Protein AF-0000000068199379 (afdb_homodimer)

Nearest PDB structures (foldseek):
  4zb6-assembly2_C  TM=9.676E-01  e=2.820E-24  Phanerodontia chrysosporium
  4zb8-assembly1_A  TM=9.660E-01  e=3.544E-22  Phanerodontia chrysosporium
  4f0c-assembly1_A-2  TM=9.670E-01  e=6.442E-21  Phanerodontia chrysosporium
  4ri7-assembly1_B  TM=8.897E-01  e=1.184E-12  Populus tremula x Populus tremuloides
  4ri6-assembly1_B  TM=8.879E-01  e=4.223E-12  Populus tremula x Populus tremuloides

InterPro domains:
  IPR004045 Glutathione S-transferase, N-terminal [PF02798] (4-81)
  IPR004045 Glutathione S-transferase, N-terminal [PS50404] (3-87)
  IPR004046 Glutathione S-transferase, C-terminal [PF00043] (138-205)
  IPR010987 Glutathione S-transferase, C-terminal-like [PS50405] (93-218)
  IPR036249 Thioredoxin-like superfamily [SSF52833] (4-87)
  IPR036282 Glutathione S-transferase, C-terminal domain superfamily [SSF47616] (78-212)
  IPR040079 Glutathione transferase family [SFLDS00019] (4-213)
  IPR040079 Glutathione transferase family [SFLDS00019] (5-214)

Foldseek 3Di:
DAFQKEKEEELDDQQQLLVLLLCVVLVGDYHYDYDYVVVLSLVDPVNCVLPVVSDDIKMFGNVPVRDIDDDRLRSLVVCCVPRVPVCQAHDDDPVLNVQLVVLSVCCVPQLVVLLVVLCCQCPPDPDNDPVSLVVSLVSNVVSLVVVLVCLVVALERTDNHHHSSLSSNQRSVVCCQVPRHDPPDHCCVSRVSSVVSNVVSCPDPSSVVSVVVSVVSD/DAFQKEKEEELDDQQQLLVLLLCVVLVGDYHYDYDYVVVLSLVDPVNCVLPVVSDDIKMFGNVPVRDIDDDRLRSLVVCCVPRVPVCQAHDDDPVLNVQLVVLSVCCVPQLVVLLVVLCCQCPPDPDNDPVSNVVSLVSNVVSLVVVLVCLVVALERTDNHHHSSLSSNQRSVVCCQVPRHDPPDHCCVSRVSSVVSNVVSCPDPSSVVSVVVSVVSD

Radius of gyration: 20.86 Å; Cα contacts (8 Å, |Δi|>4): 663; chains: 2; bounding box: 53×52×60 Å

Sequence (436 aa):
MSAPLTLYLAESGLNWMKLVVVMEELGLSYNEVILDFAKEEHKTEEYRKLNPNGRIPTLVDHSNNDEVVWESNAILKYIAERYDTEKKLLVTEDKEKADLDTWLFYQASHQGPTFGQAQWFMFYHTERIPSVIIRFQNEIKRIFGVLNDVLSKKEWLVGNKCTIADLAFIKYNDYAIHHLLPENFNVEREFPHLAAWHAKLMARPAVQYAFKHMDELDMSAPLTLYLAESGLNWMKLVVVMEELGLSYNEVILDFAKEEHKTEEYRKLNPNGRIPTLVDHSNNDEVVWESNAILKYIAERYDTEKKLLVTEDKEKADLDTWLFYQASHQGPTFGQAQWFMFYHTERIPSVIIRFQNEIKRIFGVLNDVLSKKEWLVGNKCTIADLAFIKYNDYAIHHLLPENFNVEREFPHLAAWHAKLMARPAVQYAFKHMDELD

pLDDT: mean 96.25, std 5.11, range [49.09, 98.88]

Organism: Serendipita indica (strain DSM 11827) (NCBI:txid1109443)

Structure (mmCIF, N/CA/C/O backbone):
data_AF-0000000068199379-model_v1
#
loop_
_entity.id
_entity.type
_entity.pdbx_description
1 polymer 'Related to URE2-nitrogen catabolite repression regulator'
#
loop_
_atom_site.group_PDB
_atom_site.id
_atom_site.type_symbol
_atom_site.label_atom_id
_atom_site.label_alt_id
_atom_site.label_comp_id
_atom_site.label_asym_id
_atom_site.label_entity_id
_atom_site.label_seq_id
_atom_site.pdbx_PDB_ins_code
_atom_site.Cartn_x
_atom_site.Cartn_y
_atom_site.Cartn_z
_atom_site.occupancy
_atom_site.B_iso_or_equiv
_atom_site.auth_seq_id
_atom_site.auth_comp_id
_atom_site.auth_asym_id
_atom_site.auth_atom_id
_atom_site.pdbx_PDB_model_num
ATOM 1 N N . MET A 1 1 ? -26.031 -0.549 -25.078 1 49.12 1 MET A N 1
ATOM 2 C CA . MET A 1 1 ? -25.562 0.554 -24.234 1 49.12 1 MET A CA 1
ATOM 3 C C . MET A 1 1 ? -24.188 0.249 -23.656 1 49.12 1 MET A C 1
ATOM 5 O O . MET A 1 1 ? -23.875 -0.907 -23.359 1 49.12 1 MET A O 1
ATOM 9 N N . SER A 1 2 ? -23.156 1.185 -23.859 1 72.31 2 SER A N 1
ATOM 10 C CA . SER A 1 2 ? -21.797 0.864 -23.406 1 72.31 2 SER A CA 1
ATOM 11 C C . SER A 1 2 ? -21.766 0.563 -21.906 1 72.31 2 SER A C 1
ATOM 13 O O . SER A 1 2 ? -22.594 1.072 -21.156 1 72.31 2 SER A O 1
ATOM 15 N N . ALA A 1 3 ? -21.141 -0.485 -21.453 1 88.31 3 ALA A N 1
ATOM 16 C CA . ALA A 1 3 ? -21.078 -0.888 -20.062 1 88.31 3 ALA A CA 1
ATOM 17 C C . ALA A 1 3 ? -20.703 0.292 -19.156 1 88.31 3 ALA A C 1
ATOM 19 O O . ALA A 1 3 ? -20 1.206 -19.594 1 88.31 3 ALA A O 1
ATOM 20 N N . PRO A 1 4 ? -21.297 0.346 -18.047 1 94.44 4 PRO A N 1
ATOM 21 C CA . PRO A 1 4 ? -21.156 1.502 -17.156 1 94.44 4 PRO A CA 1
ATOM 22 C C . PRO A 1 4 ? -19.734 1.646 -16.609 1 94.44 4 PRO A C 1
ATOM 24 O O . PRO A 1 4 ? -19.391 2.693 -16.047 1 94.44 4 PRO A O 1
ATOM 27 N N . LEU A 1 5 ? -18.906 0.601 -16.75 1 98.06 5 LEU A N 1
ATOM 28 C CA . LEU A 1 5 ? -17.547 0.625 -16.219 1 98.06 5 LEU A CA 1
ATOM 29 C C . LEU A 1 5 ? -16.531 0.304 -17.328 1 98.06 5 LEU A C 1
ATOM 31 O O . LEU A 1 5 ? -16.812 -0.502 -18.219 1 98.06 5 LEU A O 1
ATOM 35 N N . THR A 1 6 ? -15.398 0.973 -17.297 1 98.56 6 THR A N 1
ATOM 36 C CA . THR A 1 6 ? -14.266 0.64 -18.156 1 98.56 6 THR A CA 1
ATOM 37 C C . THR A 1 6 ? -13.016 0.362 -17.328 1 98.56 6 THR A C 1
ATOM 39 O O . THR A 1 6 ? -12.656 1.154 -16.453 1 98.56 6 THR A O 1
ATOM 42 N N . LEU A 1 7 ? -12.414 -0.76 -17.578 1 97.94 7 LEU A N 1
ATOM 43 C CA . LEU A 1 7 ? -11.125 -1.106 -16.984 1 97.94 7 LEU A CA 1
ATOM 44 C C . LEU A 1 7 ? -10 -0.972 -18 1 97.94 7 LEU A C 1
ATOM 46 O O . LEU A 1 7 ? -10.086 -1.521 -19.109 1 97.94 7 LEU A O 1
ATOM 50 N N . TYR A 1 8 ? -9 -0.186 -17.672 1 97.75 8 TYR A N 1
ATOM 51 C CA . TYR A 1 8 ? -7.754 -0.166 -18.422 1 97.75 8 TYR A CA 1
ATOM 52 C C . TYR A 1 8 ? -6.789 -1.224 -17.906 1 97.75 8 TYR A C 1
ATOM 54 O O . TYR A 1 8 ? -6.359 -1.169 -16.75 1 97.75 8 TYR A O 1
ATOM 62 N N . LEU A 1 9 ? -6.445 -2.178 -18.688 1 95.81 9 LEU A N 1
ATOM 63 C CA . LEU A 1 9 ? -5.621 -3.336 -18.375 1 95.81 9 LEU A CA 1
ATOM 64 C C . LEU A 1 9 ? -4.418 -3.424 -19.297 1 95.81 9 LEU A C 1
ATOM 66 O O . LEU A 1 9 ? -4.102 -2.463 -20 1 95.81 9 LEU A O 1
ATOM 70 N N . ALA A 1 10 ? -3.621 -4.414 -19.203 1 91.94 10 ALA A N 1
ATOM 71 C CA . ALA A 1 10 ? -2.5 -4.684 -20.094 1 91.94 10 ALA A CA 1
ATOM 72 C C . ALA A 1 10 ? -2.326 -6.184 -20.328 1 91.94 10 ALA A C 1
ATOM 74 O O . ALA A 1 10 ? -3.002 -6.996 -19.688 1 91.94 10 ALA A O 1
ATOM 75 N N . GLU A 1 11 ? -1.52 -6.547 -21.328 1 81.81 11 GLU A N 1
ATOM 76 C CA . GLU A 1 11 ? -1.28 -7.949 -21.656 1 81.81 11 GLU A CA 1
ATOM 77 C C . GLU A 1 11 ? -0.618 -8.68 -20.484 1 81.81 11 GLU A C 1
ATOM 79 O O . GLU A 1 11 ? -0.879 -9.859 -20.25 1 81.81 11 GLU A O 1
ATOM 84 N N . SER A 1 12 ? 0.252 -7.906 -19.891 1 77.69 12 SER A N 1
ATOM 85 C CA . SER A 1 12 ? 0.92 -8.477 -18.734 1 77.69 12 SER A CA 1
ATOM 86 C C . SER A 1 12 ? 0.688 -7.629 -17.484 1 77.69 12 SER A C 1
ATOM 88 O O . SER A 1 12 ? 0.333 -6.453 -17.594 1 77.69 12 SER A O 1
ATOM 90 N N . GLY A 1 13 ? 0.508 -8.297 -16.453 1 79 13 GLY A N 1
ATOM 91 C CA . GLY A 1 13 ? 0.374 -7.57 -15.203 1 79 13 GLY A CA 1
ATOM 92 C C . GLY A 1 13 ? -0.223 -8.414 -14.086 1 79 13 GLY A C 1
ATOM 93 O O . GLY A 1 13 ? -1.04 -9.297 -14.344 1 79 13 GLY A O 1
ATOM 94 N N . LEU A 1 14 ? 0.154 -8.07 -12.969 1 86.06 14 LEU A N 1
ATOM 95 C CA . LEU A 1 14 ? -0.235 -8.891 -11.828 1 86.06 14 LEU A CA 1
ATOM 96 C C . LEU A 1 14 ? -1.359 -8.227 -11.039 1 86.06 14 LEU A C 1
ATOM 98 O O . LEU A 1 14 ? -2.154 -8.914 -10.391 1 86.06 14 LEU A O 1
ATOM 102 N N . ASN A 1 15 ? -1.534 -6.957 -11.32 1 91.94 15 ASN A N 1
ATOM 103 C CA . ASN A 1 15 ? -2.408 -6.242 -10.398 1 91.94 15 ASN A CA 1
ATOM 104 C C . ASN A 1 15 ? -3.842 -6.176 -10.914 1 91.94 15 ASN A C 1
ATOM 106 O O . ASN A 1 15 ? -4.789 -6.086 -10.133 1 91.94 15 ASN A O 1
ATOM 110 N N . TRP A 1 16 ? -4.043 -6.238 -12.188 1 94.06 16 TRP A N 1
ATOM 111 C CA . TRP A 1 16 ? -5.379 -5.938 -12.688 1 94.06 16 TRP A CA 1
ATOM 112 C C . TRP A 1 16 ? -6.277 -7.168 -12.625 1 94.06 16 TRP A C 1
ATOM 114 O O . TRP A 1 16 ? -7.504 -7.055 -12.711 1 94.06 16 TRP A O 1
ATOM 124 N N . MET A 1 17 ? -5.656 -8.391 -12.531 1 95.44 17 MET A N 1
ATOM 125 C CA . MET A 1 17 ? -6.422 -9.633 -12.555 1 95.44 17 MET A CA 1
ATOM 126 C C . MET A 1 17 ? -7.465 -9.648 -11.445 1 95.44 17 MET A C 1
ATOM 128 O O . MET A 1 17 ? -8.594 -10.102 -11.648 1 95.44 17 MET A O 1
ATOM 132 N N . LYS A 1 18 ? -7.121 -9.141 -10.242 1 97.62 18 LYS A N 1
ATOM 133 C CA . LYS A 1 18 ? -8.039 -9.133 -9.117 1 97.62 18 LYS A CA 1
ATOM 134 C C . LYS A 1 18 ? -9.273 -8.281 -9.406 1 97.62 18 LYS A C 1
ATOM 136 O O . LYS A 1 18 ? -10.352 -8.523 -8.867 1 97.62 18 LYS A O 1
ATOM 141 N N . LEU A 1 19 ? -9.172 -7.309 -10.273 1 98.31 19 LEU A N 1
ATOM 142 C CA . LEU A 1 19 ? -10.312 -6.477 -10.633 1 98.31 19 LEU A CA 1
ATOM 143 C C . LEU A 1 19 ? -11.297 -7.25 -11.508 1 98.31 19 LEU A C 1
ATOM 145 O O . LEU A 1 19 ? -12.508 -7.164 -11.312 1 98.31 19 LEU A O 1
ATOM 149 N N . VAL A 1 20 ? -10.727 -8.023 -12.43 1 97.56 20 VAL A N 1
ATOM 150 C CA . VAL A 1 20 ? -11.57 -8.875 -13.273 1 97.56 20 VAL A CA 1
ATOM 151 C C . VAL A 1 20 ? -12.305 -9.898 -12.406 1 97.56 20 VAL A C 1
ATOM 153 O O . VAL A 1 20 ? -13.5 -10.141 -12.594 1 97.56 20 VAL A O 1
ATOM 156 N N . VAL A 1 21 ? -11.641 -10.438 -11.438 1 98.5 21 VAL A N 1
ATOM 157 C CA . VAL A 1 21 ? -12.25 -11.398 -10.531 1 98.5 21 VAL A CA 1
ATOM 158 C C . VAL A 1 21 ? -13.445 -10.758 -9.828 1 98.5 21 VAL A C 1
ATOM 160 O O . VAL A 1 21 ? -14.531 -11.344 -9.789 1 98.5 21 VAL A O 1
ATOM 163 N N . VAL A 1 22 ? -13.266 -9.562 -9.258 1 98.5 22 VAL A N 1
ATOM 164 C CA . VAL A 1 22 ? -14.32 -8.922 -8.477 1 98.5 22 VAL A CA 1
ATOM 165 C C . VAL A 1 22 ? -15.484 -8.547 -9.383 1 98.5 22 VAL A C 1
ATOM 167 O O . VAL A 1 22 ? -16.656 -8.664 -8.992 1 98.5 22 VAL A O 1
ATOM 170 N N . MET A 1 23 ? -15.188 -8.086 -10.641 1 98.25 23 MET A N 1
ATOM 171 C CA . MET A 1 23 ? -16.25 -7.777 -11.594 1 98.25 23 MET A CA 1
ATOM 172 C C . MET A 1 23 ? -17.094 -9.016 -11.875 1 98.25 23 MET A C 1
ATOM 174 O O . MET A 1 23 ? -18.328 -8.938 -11.883 1 98.25 23 MET A O 1
ATOM 178 N N . GLU A 1 24 ? -16.438 -10.117 -12.062 1 98.06 24 GLU A N 1
ATOM 179 C CA . GLU A 1 24 ? -17.125 -11.375 -12.352 1 98.06 24 GLU A CA 1
ATOM 180 C C . GLU A 1 24 ? -17.922 -11.859 -11.141 1 98.06 24 GLU A C 1
ATOM 182 O O . GLU A 1 24 ? -19.062 -12.305 -11.281 1 98.06 24 GLU A O 1
ATOM 187 N N . GLU A 1 25 ? -17.312 -11.781 -9.961 1 98.44 25 GLU A N 1
ATOM 188 C CA . GLU A 1 25 ? -17.984 -12.18 -8.734 1 98.44 25 GLU A CA 1
ATOM 189 C C . GLU A 1 25 ? -19.297 -11.422 -8.555 1 98.44 25 GLU A C 1
ATOM 191 O O . GLU A 1 25 ? -20.281 -11.969 -8.039 1 98.44 25 GLU A O 1
ATOM 196 N N . LEU A 1 26 ? -19.297 -10.172 -8.945 1 98.12 26 LEU A N 1
ATOM 197 C CA . LEU A 1 26 ? -20.438 -9.305 -8.688 1 98.12 26 LEU A CA 1
ATOM 198 C C . LEU A 1 26 ? -21.359 -9.266 -9.898 1 98.12 26 L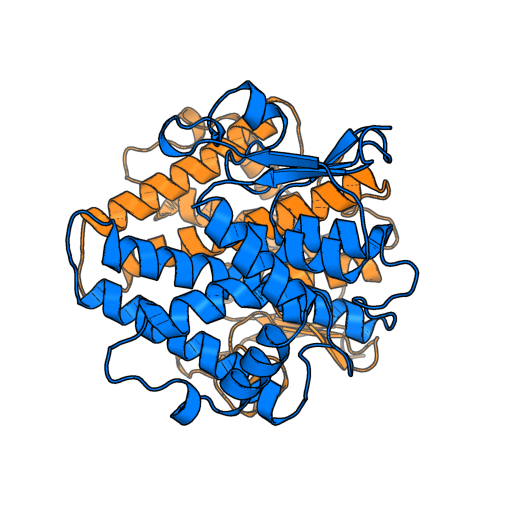EU A C 1
ATOM 200 O O . LEU A 1 26 ? -22.406 -8.602 -9.859 1 98.12 26 LEU A O 1
ATOM 204 N N . GLY A 1 27 ? -20.984 -9.898 -10.984 1 97.44 27 GLY A N 1
ATOM 205 C CA . GLY A 1 27 ? -21.812 -9.945 -12.18 1 97.44 27 GLY A CA 1
ATOM 206 C C . GLY A 1 27 ? -21.906 -8.609 -12.891 1 97.44 27 GLY A C 1
ATOM 207 O O . GLY A 1 27 ? -22.953 -8.266 -13.453 1 97.44 27 GLY A O 1
ATOM 208 N N . LEU A 1 28 ? -20.844 -7.867 -12.844 1 97.56 28 LEU A N 1
ATOM 209 C CA . LEU A 1 28 ? -20.875 -6.527 -13.422 1 97.56 28 LEU A CA 1
ATOM 210 C C . LEU A 1 28 ? -20.422 -6.555 -14.875 1 97.56 28 LEU A C 1
ATOM 212 O O . LEU A 1 28 ? -19.5 -7.301 -15.227 1 97.56 28 LEU A O 1
ATOM 216 N N . SER A 1 29 ? -21.062 -5.758 -15.68 1 97 29 SER A N 1
ATOM 217 C CA . SER A 1 29 ? -20.625 -5.527 -17.047 1 97 29 SER A CA 1
ATOM 218 C C . SER A 1 29 ? -19.594 -4.406 -17.125 1 97 29 SER A C 1
ATOM 220 O O . SER A 1 29 ? -19.719 -3.391 -16.438 1 97 29 SER A O 1
ATOM 222 N N . TYR A 1 30 ? -18.594 -4.668 -17.938 1 97.5 30 TYR A N 1
ATOM 223 C CA . TYR A 1 30 ? -17.562 -3.646 -18.078 1 97.5 30 TYR A CA 1
ATOM 224 C C . TYR A 1 30 ? -16.875 -3.734 -19.438 1 97.5 30 TYR A C 1
ATOM 226 O O . TYR A 1 30 ? -16.891 -4.793 -20.078 1 97.5 30 TYR A O 1
ATOM 234 N N . ASN A 1 31 ? -16.375 -2.582 -19.859 1 97.81 31 ASN A N 1
ATOM 235 C CA . ASN A 1 31 ? -15.484 -2.508 -21.016 1 97.81 31 ASN A CA 1
ATOM 236 C C . ASN A 1 31 ? -14.023 -2.672 -20.625 1 97.81 31 ASN A C 1
ATOM 238 O O . ASN A 1 31 ? -13.641 -2.355 -19.5 1 97.81 31 ASN A O 1
ATOM 242 N N . GLU A 1 32 ? -13.266 -3.184 -21.562 1 96.25 32 GLU A N 1
ATOM 243 C CA . GLU A 1 32 ? -11.828 -3.291 -21.344 1 96.25 32 GLU A CA 1
ATOM 244 C C . GLU A 1 32 ? -11.047 -2.51 -22.391 1 96.25 32 GLU A C 1
ATOM 246 O O . GLU A 1 32 ? -11.414 -2.51 -23.562 1 96.25 32 GLU A O 1
ATOM 251 N N . VAL A 1 33 ? -10.117 -1.757 -22 1 96.88 33 VAL A N 1
ATOM 252 C CA . VAL A 1 33 ? -9.102 -1.166 -22.875 1 96.88 33 VAL A CA 1
ATOM 253 C C . VAL A 1 33 ? -7.742 -1.784 -22.562 1 96.88 33 VAL A C 1
ATOM 255 O O . VAL A 1 33 ? -7.207 -1.617 -21.469 1 96.88 33 VAL A O 1
ATOM 258 N N . ILE A 1 34 ? -7.195 -2.5 -23.484 1 96.12 34 ILE A N 1
ATOM 259 C CA . ILE A 1 34 ? -5.91 -3.166 -23.297 1 96.12 34 ILE A CA 1
ATOM 260 C C . ILE A 1 34 ? -4.785 -2.279 -23.828 1 96.12 34 ILE A C 1
ATOM 262 O O . ILE A 1 34 ? -4.695 -2.031 -25.031 1 96.12 34 ILE A O 1
ATOM 266 N N . LEU A 1 35 ? -3.957 -1.826 -22.922 1 95 35 LEU A N 1
ATOM 267 C CA . LEU A 1 35 ? -2.84 -0.966 -23.281 1 95 35 LEU A CA 1
ATOM 268 C C . LEU A 1 35 ? -1.626 -1.797 -23.688 1 95 35 LEU A C 1
ATOM 270 O O . LEU A 1 35 ? -1.345 -2.832 -23.094 1 95 35 LEU A O 1
ATOM 274 N N . ASP A 1 36 ? -0.917 -1.428 -24.734 1 92.31 36 ASP A N 1
ATOM 275 C CA . ASP A 1 36 ? 0.32 -2.055 -25.188 1 92.31 36 ASP A CA 1
ATOM 276 C C . ASP A 1 36 ? 1.526 -1.502 -24.422 1 92.31 36 ASP A C 1
ATOM 278 O O . ASP A 1 36 ? 1.981 -0.39 -24.703 1 92.31 36 ASP A O 1
ATOM 282 N N . PHE A 1 37 ? 2.125 -2.309 -23.594 1 88.62 37 PHE A N 1
ATOM 283 C CA . PHE A 1 37 ? 3.238 -1.861 -22.766 1 88.62 37 PHE A CA 1
ATOM 284 C C . PHE A 1 37 ? 4.488 -1.638 -23.609 1 88.62 37 PHE A C 1
ATOM 286 O O . PHE A 1 37 ? 5.285 -0.745 -23.312 1 88.62 37 PHE A O 1
ATOM 293 N N . ALA A 1 38 ? 4.621 -2.49 -24.578 1 88.25 38 ALA A N 1
ATOM 294 C CA . ALA A 1 38 ? 5.793 -2.367 -25.453 1 88.25 38 ALA A CA 1
ATOM 295 C C . ALA A 1 38 ? 5.809 -1.017 -26.156 1 88.25 38 ALA A C 1
ATOM 297 O O . ALA A 1 38 ? 6.879 -0.449 -26.406 1 88.25 38 ALA A O 1
ATOM 298 N N . LYS A 1 39 ? 4.676 -0.515 -26.469 1 93.44 39 LYS A N 1
ATOM 299 C CA . LYS A 1 39 ? 4.551 0.776 -27.125 1 93.44 39 LYS A CA 1
ATOM 300 C C . LYS A 1 39 ? 4.414 1.91 -26.125 1 93.44 39 LYS A C 1
ATOM 302 O O . LYS A 1 39 ? 4.188 3.062 -26.5 1 93.44 39 LYS A O 1
ATOM 307 N N . GLU A 1 40 ? 4.414 1.612 -24.797 1 94.06 40 GLU A N 1
ATOM 308 C CA . GLU A 1 40 ? 4.367 2.557 -23.688 1 94.06 40 GLU A CA 1
ATOM 309 C C . GLU A 1 40 ? 3.086 3.383 -23.719 1 94.06 40 GLU A C 1
ATOM 311 O O . GLU A 1 40 ? 3.105 4.578 -23.422 1 94.06 40 GLU A O 1
ATOM 316 N N . GLU A 1 41 ? 2.023 2.801 -24.094 1 95.19 41 GLU A N 1
ATOM 317 C CA . GLU A 1 41 ? 0.74 3.492 -24.141 1 95.19 41 GLU A CA 1
ATOM 318 C C . GLU A 1 41 ? 0.329 4.004 -22.766 1 95.19 41 GLU A C 1
ATOM 320 O O . GLU A 1 41 ? -0.354 5.023 -22.656 1 95.19 41 GLU A O 1
ATOM 325 N N . HIS A 1 42 ? 0.799 3.311 -21.719 1 94.38 42 HIS A N 1
ATOM 326 C CA . HIS A 1 42 ? 0.471 3.695 -20.344 1 94.38 42 HIS A CA 1
ATOM 327 C C . HIS A 1 42 ? 1.274 4.914 -19.906 1 94.38 42 HIS A C 1
ATOM 329 O O . HIS A 1 42 ? 1.064 5.441 -18.812 1 94.38 42 HIS A O 1
ATOM 335 N N . LYS A 1 43 ? 2.141 5.426 -20.781 1 95.56 43 LYS A N 1
ATOM 336 C CA . LYS A 1 43 ? 2.975 6.578 -20.438 1 95.56 43 LYS A CA 1
ATOM 337 C C . LYS A 1 43 ? 2.559 7.812 -21.234 1 95.56 43 LYS A C 1
ATOM 339 O O . LYS A 1 43 ? 3.098 8.898 -21.031 1 95.56 43 LYS A O 1
ATOM 344 N N . THR A 1 44 ? 1.603 7.637 -22.125 1 96.56 44 THR A N 1
ATOM 345 C CA . THR A 1 44 ? 1.17 8.766 -22.953 1 96.56 44 THR A CA 1
ATOM 346 C C . THR A 1 44 ? 0.506 9.836 -22.094 1 96.56 44 THR A C 1
ATOM 348 O O . THR A 1 44 ? -0.024 9.539 -21.016 1 96.56 44 THR A O 1
ATOM 351 N N . GLU A 1 45 ? 0.522 11.039 -22.578 1 95.88 45 GLU A N 1
ATOM 352 C CA . GLU A 1 45 ? -0.139 12.141 -21.891 1 95.88 45 GLU A CA 1
ATOM 353 C C . GLU A 1 45 ? -1.636 11.883 -21.75 1 95.88 45 GLU A C 1
ATOM 355 O O . GLU A 1 45 ? -2.229 12.219 -20.719 1 95.88 45 GLU A O 1
ATOM 360 N N . GLU A 1 46 ? -2.191 11.344 -22.766 1 96.06 46 GLU A N 1
ATOM 361 C CA . GLU A 1 46 ? -3.623 11.055 -22.75 1 96.06 46 GLU A CA 1
ATOM 362 C C . GLU A 1 46 ? -3.982 10.094 -21.625 1 96.06 46 GLU A C 1
ATOM 364 O O . GLU A 1 46 ? -4.934 10.328 -20.875 1 96.06 46 GLU A O 1
ATOM 369 N N . TYR A 1 47 ? -3.215 9.008 -21.516 1 97.38 47 TYR A N 1
ATOM 370 C CA . TYR A 1 47 ? -3.506 8.047 -20.453 1 97.38 47 TYR A CA 1
ATOM 371 C C . TYR A 1 47 ? -3.193 8.633 -19.078 1 97.38 47 TYR A C 1
ATOM 373 O O . TYR A 1 47 ? -3.908 8.367 -18.109 1 97.38 47 TYR A O 1
ATOM 381 N N . ARG A 1 48 ? -2.164 9.438 -19 1 97.25 48 ARG A N 1
ATOM 382 C CA . ARG A 1 48 ? -1.732 9.984 -17.719 1 97.25 48 ARG A CA 1
ATOM 383 C C . ARG A 1 48 ? -2.719 11.031 -17.203 1 97.25 48 ARG A C 1
ATOM 385 O O . ARG A 1 48 ? -2.684 11.406 -16.031 1 97.25 48 ARG A O 1
ATOM 392 N N . LYS A 1 49 ? -3.611 11.516 -18.047 1 96.62 49 LYS A N 1
ATOM 393 C CA . LYS A 1 49 ? -4.715 12.359 -17.594 1 96.62 49 LYS A CA 1
ATOM 394 C C . LYS A 1 49 ? -5.691 11.562 -16.734 1 96.62 49 LYS A C 1
ATOM 396 O O . LYS A 1 49 ? -6.355 12.125 -15.859 1 96.62 49 LYS A O 1
ATOM 401 N N . LEU A 1 50 ? -5.766 10.25 -17.016 1 97.38 50 LEU A N 1
ATOM 402 C CA . LEU A 1 50 ? -6.598 9.352 -16.219 1 97.38 50 LEU A CA 1
ATOM 403 C C . LEU A 1 50 ? -5.844 8.867 -14.984 1 97.38 50 LEU A C 1
ATOM 405 O O . LEU A 1 50 ? -6.359 8.945 -13.867 1 97.38 50 LEU A O 1
ATOM 409 N N . ASN A 1 51 ? -4.645 8.508 -15.188 1 98.12 51 ASN A N 1
ATOM 410 C CA . ASN A 1 51 ? -3.791 7.945 -14.148 1 98.12 51 ASN A CA 1
ATOM 411 C C . ASN A 1 51 ? -2.406 8.586 -14.148 1 98.12 51 ASN A C 1
ATOM 413 O O . ASN A 1 51 ? -1.496 8.109 -14.828 1 98.12 51 ASN A O 1
ATOM 417 N N . PRO A 1 52 ? -2.195 9.547 -13.281 1 98.12 52 PRO A N 1
ATOM 418 C CA . PRO A 1 52 ? -0.931 10.289 -13.273 1 98.12 52 PRO A CA 1
ATOM 419 C C . PRO A 1 52 ? 0.27 9.398 -12.953 1 98.12 52 PRO A C 1
ATOM 421 O O . PRO A 1 52 ? 1.411 9.773 -13.242 1 98.12 52 PRO A O 1
ATOM 424 N N . ASN A 1 53 ? 0.018 8.242 -12.305 1 97.56 53 ASN A N 1
ATOM 425 C CA . ASN A 1 53 ? 1.096 7.305 -12.008 1 97.56 53 ASN A CA 1
ATOM 426 C C . ASN A 1 53 ? 1.626 6.641 -13.281 1 97.56 53 ASN A C 1
ATOM 428 O O . ASN A 1 53 ? 2.752 6.137 -13.297 1 97.56 53 ASN A O 1
ATOM 432 N N . GLY A 1 54 ? 0.791 6.625 -14.336 1 96.81 54 GLY A N 1
ATOM 433 C CA . GLY A 1 54 ? 1.2 6.016 -15.586 1 96.81 54 GLY A CA 1
ATOM 434 C C . GLY A 1 54 ? 1.399 4.516 -15.484 1 96.81 54 GLY A C 1
ATOM 435 O O . GLY A 1 54 ? 2.299 3.959 -16.125 1 96.81 54 GLY A O 1
ATOM 436 N N . ARG A 1 55 ? 0.733 3.906 -14.594 1 95.12 55 ARG A N 1
ATOM 437 C CA . ARG A 1 55 ? 0.696 2.455 -14.445 1 95.12 55 ARG A CA 1
ATOM 438 C C . ARG A 1 55 ? -0.718 1.921 -14.656 1 95.12 55 ARG A C 1
ATOM 440 O O . ARG A 1 55 ? -1.66 2.695 -14.828 1 95.12 55 ARG A O 1
ATOM 447 N N . ILE A 1 56 ? -0.904 0.673 -14.781 1 94.88 56 ILE A N 1
ATOM 448 C CA . ILE A 1 56 ? -2.188 -0.01 -14.906 1 94.88 56 ILE A CA 1
ATOM 449 C C . ILE A 1 56 ? -2.482 -0.789 -13.625 1 94.88 56 ILE A C 1
ATOM 451 O O . ILE A 1 56 ? -1.562 -1.214 -12.922 1 94.88 56 ILE A O 1
ATOM 455 N N . PRO A 1 57 ? -3.645 -0.908 -13.188 1 97.5 57 PRO A N 1
ATOM 456 C CA . PRO A 1 57 ? -4.922 -0.654 -13.859 1 97.5 57 PRO A CA 1
ATOM 457 C C . PRO A 1 57 ? -5.473 0.742 -13.57 1 97.5 57 PRO A C 1
ATOM 459 O O . PRO A 1 57 ? -4.934 1.459 -12.727 1 97.5 57 PRO A O 1
ATOM 462 N N . THR A 1 58 ? -6.488 1.137 -14.328 1 98.38 58 THR A N 1
ATOM 463 C CA . THR A 1 58 ? -7.332 2.305 -14.102 1 98.38 58 THR A CA 1
ATOM 464 C C . THR A 1 58 ? -8.797 1.973 -14.344 1 98.38 58 THR A C 1
ATOM 466 O O . THR A 1 58 ? -9.125 1.21 -15.258 1 98.38 58 THR A O 1
ATOM 469 N N . LEU A 1 59 ? -9.695 2.463 -13.539 1 98.56 59 LEU A N 1
ATOM 470 C CA . LEU A 1 59 ? -11.141 2.33 -13.711 1 98.56 59 LEU A CA 1
ATOM 471 C C . LEU A 1 59 ? -11.773 3.674 -14.062 1 98.56 59 LEU A C 1
ATOM 473 O O . LEU A 1 59 ? -11.43 4.699 -13.469 1 98.56 59 LEU A O 1
ATOM 477 N N . VAL A 1 60 ? -12.609 3.699 -15.016 1 98.44 60 VAL A N 1
ATOM 478 C CA . VAL A 1 60 ? -13.516 4.82 -15.258 1 98.44 60 VAL A CA 1
ATOM 479 C C . VAL A 1 60 ? -14.961 4.379 -15.039 1 98.44 60 VAL A C 1
ATOM 481 O O . VAL A 1 60 ? -15.422 3.422 -15.656 1 98.44 60 VAL A O 1
ATOM 484 N N . ASP A 1 61 ? -15.68 4.977 -14.164 1 98.06 61 ASP A N 1
ATOM 485 C CA . ASP A 1 61 ? -17.078 4.684 -13.867 1 98.06 61 ASP A CA 1
ATOM 486 C C . ASP A 1 61 ? -18.016 5.668 -14.57 1 98.06 61 ASP A C 1
ATOM 488 O O . ASP A 1 61 ? -18.312 6.734 -14.031 1 98.06 61 ASP A O 1
ATOM 492 N N . HIS A 1 62 ? -18.516 5.25 -15.672 1 97.25 62 HIS A N 1
ATOM 493 C CA . HIS A 1 62 ? -19.359 6.098 -16.5 1 97.25 62 HIS A CA 1
ATOM 494 C C . HIS A 1 62 ? -20.719 6.336 -15.859 1 97.25 62 HIS A C 1
ATOM 496 O O . HIS A 1 62 ? -21.422 7.285 -16.203 1 97.25 62 HIS A O 1
ATOM 502 N N . SER A 1 63 ? -21.078 5.504 -14.93 1 95.5 63 SER A N 1
ATOM 503 C CA . SER A 1 63 ? -22.344 5.652 -14.227 1 95.5 63 SER A CA 1
ATOM 504 C C . SER A 1 63 ? -22.234 6.664 -13.086 1 95.5 63 SER A C 1
ATOM 506 O O . SER A 1 63 ? -23.234 7.039 -12.484 1 95.5 63 SER A O 1
ATOM 508 N N . ASN A 1 64 ? -21.078 7.062 -12.789 1 95.25 64 ASN A N 1
ATOM 509 C CA . ASN A 1 64 ? -20.828 8.016 -11.711 1 95.25 64 ASN A CA 1
ATOM 510 C C . ASN A 1 64 ? -19.953 9.18 -12.188 1 95.25 64 ASN A C 1
ATOM 512 O O . ASN A 1 64 ? -18.875 9.422 -11.633 1 95.25 64 ASN A O 1
ATOM 516 N N . ASN A 1 65 ? -20.469 9.914 -13.195 1 94.94 65 ASN A N 1
ATOM 517 C CA . ASN A 1 65 ? -19.844 11.125 -13.719 1 94.94 65 ASN A CA 1
ATOM 518 C C . ASN A 1 65 ? -18.406 10.867 -14.188 1 94.94 65 ASN A C 1
ATOM 520 O O . ASN A 1 65 ? -17.516 11.648 -13.883 1 94.94 65 ASN A O 1
ATOM 524 N N . ASP A 1 66 ? -18.125 9.672 -14.719 1 96.88 66 ASP A N 1
ATOM 525 C CA . ASP A 1 66 ? -16.812 9.289 -15.25 1 96.88 66 ASP A CA 1
ATOM 526 C C . ASP A 1 66 ? -15.727 9.398 -14.18 1 96.88 66 ASP A C 1
ATOM 528 O O . ASP A 1 66 ? -14.609 9.836 -14.469 1 96.88 66 ASP A O 1
ATOM 532 N N . GLU A 1 67 ? -16.172 9.031 -12.992 1 96.81 67 GLU A N 1
ATOM 533 C CA . GLU A 1 67 ? -15.164 8.977 -11.938 1 96.81 67 GLU A CA 1
ATOM 534 C C . GLU A 1 67 ? -14.016 8.039 -12.312 1 96.81 67 GLU A C 1
ATOM 536 O O . GLU A 1 67 ? -14.25 6.934 -12.812 1 96.81 67 GLU A O 1
ATOM 541 N N . VAL A 1 68 ? -12.773 8.57 -12.109 1 98.25 68 VAL A N 1
ATOM 542 C CA . VAL A 1 68 ? -11.578 7.785 -12.398 1 98.25 68 VAL A CA 1
ATOM 543 C C . VAL A 1 68 ? -10.922 7.34 -11.094 1 98.25 68 VAL A C 1
ATOM 545 O O . VAL A 1 68 ? -10.75 8.141 -10.172 1 98.25 68 VAL A O 1
ATOM 548 N N . VAL A 1 69 ? -10.641 6.07 -11 1 98.25 69 VAL A N 1
ATOM 549 C CA . VAL A 1 69 ? -9.93 5.527 -9.852 1 98.25 69 VAL A CA 1
ATOM 550 C C . VAL A 1 69 ? -8.734 4.703 -10.32 1 98.25 69 VAL A C 1
ATOM 552 O O . VAL A 1 69 ? -8.852 3.93 -11.273 1 98.25 69 VAL A O 1
ATOM 555 N N . TRP A 1 70 ? -7.613 4.992 -9.727 1 97.88 70 TRP A N 1
ATOM 556 C CA . TRP A 1 70 ? -6.438 4.164 -9.961 1 97.88 70 TRP A CA 1
ATOM 557 C C . TRP A 1 70 ? -5.859 3.646 -8.648 1 97.88 70 TRP A C 1
ATOM 559 O O . TRP A 1 70 ? -6.387 3.941 -7.574 1 97.88 70 TRP A O 1
ATOM 569 N N . GLU A 1 71 ? -4.742 2.861 -8.789 1 97.94 71 GLU A N 1
ATOM 570 C CA . GLU A 1 71 ? -4.312 1.953 -7.73 1 97.94 71 GLU A CA 1
ATOM 571 C C . GLU A 1 71 ? -5.258 0.763 -7.605 1 97.94 71 GLU A C 1
ATOM 573 O O . GLU A 1 71 ? -6.441 0.933 -7.301 1 97.94 71 GLU A O 1
ATOM 578 N N . SER A 1 72 ? -4.77 -0.431 -7.781 1 98.12 72 SER A N 1
ATOM 579 C CA . SER A 1 72 ? -5.605 -1.616 -7.945 1 98.12 72 SER A CA 1
ATOM 580 C C . SER A 1 72 ? -6.465 -1.86 -6.711 1 98.12 72 SER A C 1
ATOM 582 O O . SER A 1 72 ? -7.648 -2.174 -6.824 1 98.12 72 SER A O 1
ATOM 584 N N . ASN A 1 73 ? -5.895 -1.662 -5.477 1 98.69 73 ASN A N 1
ATOM 585 C CA . ASN A 1 73 ? -6.688 -1.934 -4.277 1 98.69 73 ASN A CA 1
ATOM 586 C C . ASN A 1 73 ? -7.699 -0.823 -4.012 1 98.69 73 ASN A C 1
ATOM 588 O O . ASN A 1 73 ? -8.758 -1.07 -3.439 1 98.69 73 ASN A O 1
ATOM 592 N N . ALA A 1 74 ? -7.379 0.419 -4.406 1 98.44 74 ALA A N 1
ATOM 593 C CA . ALA A 1 74 ? -8.391 1.475 -4.344 1 98.44 74 ALA A CA 1
ATOM 594 C C . ALA A 1 74 ? -9.555 1.175 -5.281 1 98.44 74 ALA A C 1
ATOM 596 O O . ALA A 1 74 ? -10.719 1.395 -4.926 1 98.44 74 ALA A O 1
ATOM 597 N N . ILE A 1 75 ? -9.258 0.66 -6.473 1 98.56 75 ILE A N 1
ATOM 598 C CA . ILE A 1 75 ? -10.289 0.284 -7.43 1 98.56 75 ILE A CA 1
ATOM 599 C C . ILE A 1 75 ? -11.148 -0.833 -6.848 1 98.56 75 ILE A C 1
ATOM 601 O O . ILE A 1 75 ? -12.383 -0.777 -6.918 1 98.56 75 ILE A O 1
ATOM 605 N N . LEU A 1 76 ? -10.445 -1.838 -6.273 1 98.38 76 LEU A N 1
ATOM 606 C CA . LEU A 1 76 ? -11.148 -2.959 -5.66 1 98.38 76 LEU A CA 1
ATOM 607 C C . LEU A 1 76 ? -12.156 -2.467 -4.625 1 98.38 76 LEU A C 1
ATOM 609 O O . LEU A 1 76 ? -13.32 -2.877 -4.637 1 98.38 76 LEU A O 1
ATOM 613 N N . LYS A 1 77 ? -11.711 -1.642 -3.779 1 97.56 77 LYS A N 1
ATOM 614 C CA . LYS A 1 77 ? -12.555 -1.096 -2.721 1 97.56 77 LYS A CA 1
ATOM 615 C C . LYS A 1 77 ? -13.695 -0.265 -3.301 1 97.56 77 LYS A C 1
ATOM 617 O O . LYS A 1 77 ? -14.844 -0.382 -2.863 1 97.56 77 LYS A O 1
ATOM 622 N N . TYR A 1 78 ? -13.391 0.556 -4.293 1 97.94 78 TYR A N 1
ATOM 623 C CA . TYR A 1 78 ? -14.383 1.401 -4.941 1 97.94 78 TYR A CA 1
ATOM 624 C C . TYR A 1 78 ? -15.508 0.561 -5.539 1 97.94 78 TYR A C 1
ATOM 626 O O . TYR A 1 78 ? -16.688 0.82 -5.293 1 97.94 78 TYR A O 1
ATOM 634 N N . ILE A 1 79 ? -15.141 -0.46 -6.293 1 97.88 79 ILE A N 1
ATOM 635 C CA . ILE A 1 79 ? -16.109 -1.324 -6.941 1 97.88 79 ILE A CA 1
ATOM 636 C C . ILE A 1 79 ? -16.984 -2.002 -5.887 1 97.88 79 ILE A C 1
ATOM 638 O O . ILE A 1 79 ? -18.219 -1.999 -5.988 1 97.88 79 ILE A O 1
ATOM 642 N N . ALA A 1 80 ? -16.359 -2.559 -4.895 1 97.75 80 ALA A N 1
ATOM 643 C CA . ALA A 1 80 ? -17.078 -3.312 -3.881 1 97.75 80 ALA A CA 1
ATOM 644 C C . ALA A 1 80 ? -18.047 -2.408 -3.111 1 97.75 80 ALA A C 1
ATOM 646 O O . ALA A 1 80 ? -19.203 -2.76 -2.904 1 97.75 80 ALA A O 1
ATOM 647 N N . GLU A 1 81 ? -17.578 -1.233 -2.703 1 95.81 81 GLU A N 1
ATOM 648 C CA . GLU A 1 81 ? -18.391 -0.328 -1.899 1 95.81 81 GLU A CA 1
ATOM 649 C C . GLU A 1 81 ? -19.578 0.201 -2.699 1 95.81 81 GLU A C 1
ATOM 651 O O . GLU A 1 81 ? -20.656 0.421 -2.145 1 95.81 81 GLU A O 1
ATOM 656 N N . ARG A 1 82 ? -19.453 0.377 -3.92 1 95.81 82 ARG A N 1
ATOM 657 C CA . ARG A 1 82 ? -20.5 1.011 -4.715 1 95.81 82 ARG A CA 1
ATOM 658 C C . ARG A 1 82 ? -21.422 -0.033 -5.332 1 95.81 82 ARG A C 1
ATOM 660 O O . ARG A 1 82 ? -22.625 0.196 -5.453 1 95.81 82 ARG A O 1
ATOM 667 N N . TYR A 1 83 ? -20.859 -1.209 -5.664 1 97.12 83 TYR A N 1
ATOM 668 C CA . TYR A 1 83 ? -21.641 -2.08 -6.539 1 97.12 83 TYR A CA 1
ATOM 669 C C . TYR A 1 83 ? -21.953 -3.408 -5.855 1 97.12 83 TYR A C 1
ATOM 671 O O . TYR A 1 83 ? -22.781 -4.176 -6.328 1 97.12 83 TYR A O 1
ATOM 679 N N . ASP A 1 84 ? -21.25 -3.721 -4.766 1 97.81 84 ASP A N 1
ATOM 680 C CA . ASP A 1 84 ? -21.562 -4.93 -4.012 1 97.81 84 ASP A CA 1
ATOM 681 C C . ASP A 1 84 ? -22.766 -4.699 -3.082 1 97.81 84 ASP A C 1
ATOM 683 O O . ASP A 1 84 ? -22.625 -4.793 -1.86 1 97.81 84 ASP A O 1
ATOM 687 N N . THR A 1 85 ? -23.891 -4.555 -3.592 1 96.19 85 THR A N 1
ATOM 688 C CA . THR A 1 85 ? -25.094 -4.152 -2.873 1 96.19 85 THR A CA 1
ATOM 689 C C . THR A 1 85 ? -25.531 -5.238 -1.892 1 96.19 85 THR A C 1
ATOM 691 O O . THR A 1 85 ? -26.156 -4.945 -0.871 1 96.19 85 THR A O 1
ATOM 694 N N . GLU A 1 86 ? -25.156 -6.406 -2.117 1 96.94 86 GLU A N 1
ATOM 695 C CA . GLU A 1 86 ? -25.547 -7.512 -1.254 1 96.94 86 GLU A CA 1
ATOM 696 C C . GLU A 1 86 ? -24.469 -7.84 -0.238 1 96.94 86 GLU A C 1
ATOM 698 O O . GLU A 1 86 ? -24.609 -8.773 0.555 1 96.94 86 GLU A O 1
ATOM 703 N N . LYS A 1 87 ? -23.406 -7.125 -0.314 1 97 87 LYS A N 1
ATOM 704 C CA . LYS A 1 87 ? -22.281 -7.301 0.597 1 97 87 LYS A CA 1
ATOM 705 C C . LYS A 1 87 ? -21.734 -8.727 0.532 1 97 87 LYS A C 1
ATOM 707 O O . LYS A 1 87 ? -21.469 -9.34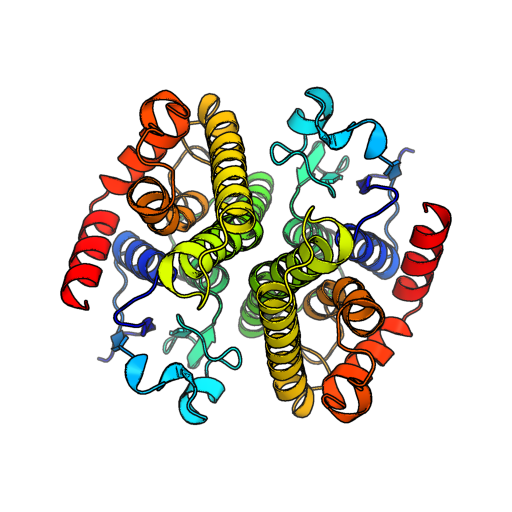4 1.566 1 97 87 LYS A O 1
ATOM 712 N N . LYS A 1 88 ? -21.688 -9.203 -0.695 1 97.56 88 LYS A N 1
ATOM 713 C CA . LYS A 1 88 ? -21.141 -10.531 -0.943 1 97.56 88 LYS A CA 1
ATOM 714 C C . LYS A 1 88 ? -19.641 -10.578 -0.634 1 97.56 88 LYS A C 1
ATOM 716 O O . LYS A 1 88 ? -19.141 -11.57 -0.103 1 97.56 88 LYS A O 1
ATOM 721 N N . LEU A 1 89 ? -18.969 -9.5 -0.949 1 98.5 89 LEU A N 1
ATOM 722 C CA . LEU A 1 89 ? -17.516 -9.461 -0.857 1 98.5 89 LEU A CA 1
ATOM 723 C C . LEU A 1 89 ? -17.062 -8.438 0.177 1 98.5 89 LEU A C 1
ATOM 725 O O . LEU A 1 89 ? -15.867 -8.133 0.276 1 98.5 89 LEU A O 1
ATOM 729 N N . LEU A 1 90 ? -17.984 -7.797 0.877 1 97.94 90 LEU A N 1
ATOM 730 C CA . LEU A 1 90 ? -17.672 -6.793 1.893 1 97.94 90 LEU A CA 1
ATOM 731 C C . LEU A 1 90 ? -18.156 -7.246 3.266 1 97.94 90 LEU A C 1
ATOM 733 O O . LEU A 1 90 ? -18.953 -8.188 3.371 1 97.94 90 LEU A O 1
ATOM 737 N N . VAL A 1 91 ? -17.516 -6.672 4.238 1 96.88 91 VAL A N 1
ATOM 738 C CA . VAL A 1 91 ? -17.984 -6.84 5.613 1 96.88 91 VAL A CA 1
ATOM 739 C C . VAL A 1 91 ? -18.781 -5.613 6.043 1 96.88 91 VAL A C 1
ATOM 741 O O . VAL A 1 91 ? -18.688 -4.551 5.426 1 96.88 91 VAL A O 1
ATOM 744 N N . THR A 1 92 ? -19.625 -5.746 7.117 1 92.06 92 THR A N 1
ATOM 745 C CA . THR A 1 92 ? -20.5 -4.645 7.488 1 92.06 92 THR A CA 1
ATOM 746 C C . THR A 1 92 ? -20.172 -4.141 8.891 1 92.06 92 THR A C 1
ATOM 748 O O . THR A 1 92 ? -20.469 -2.996 9.234 1 92.06 92 THR A O 1
ATOM 751 N N . GLU A 1 93 ? -19.516 -4.914 9.695 1 90.94 93 GLU A N 1
ATOM 752 C CA . GLU A 1 93 ? -19.156 -4.516 11.047 1 90.94 93 GLU A CA 1
ATOM 753 C C . GLU A 1 93 ? -17.906 -3.641 11.062 1 90.94 93 GLU A C 1
ATOM 755 O O . GLU A 1 93 ? -16.953 -3.91 10.328 1 90.94 93 GLU A O 1
ATOM 760 N N . ASP A 1 94 ? -17.969 -2.625 11.867 1 85 94 ASP A N 1
ATOM 761 C CA . ASP A 1 94 ? -16.906 -1.631 11.891 1 85 94 ASP A CA 1
ATOM 762 C C . ASP A 1 94 ? -15.547 -2.291 12.117 1 85 94 ASP A C 1
ATOM 764 O O . ASP A 1 94 ? -14.578 -1.997 11.406 1 85 94 ASP A O 1
ATOM 768 N N . LYS A 1 95 ? -15.484 -3.168 13.094 1 87.88 95 LYS A N 1
ATOM 769 C CA . LYS A 1 95 ? -14.234 -3.867 13.383 1 87.88 95 LYS A CA 1
ATOM 770 C C . LYS A 1 95 ? -13.719 -4.605 12.156 1 87.88 95 LYS A C 1
ATOM 772 O O . LYS A 1 95 ? -12.523 -4.555 11.844 1 87.88 95 LYS A O 1
ATOM 777 N N . GLU A 1 96 ? -14.633 -5.203 11.453 1 95.69 96 GLU A N 1
ATOM 778 C CA . GLU A 1 96 ? -14.25 -5.973 10.273 1 95.69 96 GLU A CA 1
ATOM 779 C C . GLU A 1 96 ? -13.844 -5.055 9.117 1 95.69 96 GLU A C 1
ATOM 781 O O . GLU A 1 96 ? -12.977 -5.41 8.32 1 95.69 96 GLU A O 1
ATOM 786 N N . LYS A 1 97 ? -14.438 -3.861 9.109 1 96.12 97 LYS A N 1
ATOM 787 C CA . LYS A 1 97 ? -14.07 -2.902 8.07 1 96.12 97 LYS A CA 1
ATOM 788 C C . LYS A 1 97 ? -12.625 -2.449 8.227 1 96.12 97 LYS A C 1
ATOM 790 O O . LYS A 1 97 ? -11.891 -2.334 7.238 1 96.12 97 LYS A O 1
ATOM 795 N N . ALA A 1 98 ? -12.203 -2.219 9.438 1 96.69 98 ALA A N 1
ATOM 796 C CA . ALA A 1 98 ? -10.82 -1.841 9.703 1 96.69 98 ALA A CA 1
ATOM 797 C C . ALA A 1 98 ? -9.859 -2.967 9.32 1 96.69 98 ALA A C 1
ATOM 799 O O . ALA A 1 98 ? -8.797 -2.717 8.742 1 96.69 98 ALA A O 1
ATOM 800 N N . ASP A 1 99 ? -10.281 -4.184 9.633 1 97.75 99 ASP A N 1
ATOM 801 C CA . ASP A 1 99 ? -9.469 -5.344 9.266 1 97.75 99 ASP A CA 1
ATOM 802 C C . ASP A 1 99 ? -9.352 -5.477 7.754 1 97.75 99 ASP A C 1
ATOM 804 O O . ASP A 1 99 ? -8.297 -5.828 7.234 1 97.75 99 ASP A O 1
ATOM 808 N N . LEU A 1 100 ? -10.477 -5.215 7.09 1 98.44 100 LEU A N 1
ATOM 809 C CA . LEU A 1 100 ? -10.484 -5.277 5.633 1 98.44 100 LEU A CA 1
ATOM 810 C C . LEU A 1 100 ? -9.477 -4.297 5.043 1 98.44 100 LEU A C 1
ATOM 812 O O . LEU A 1 100 ? -8.648 -4.68 4.211 1 98.44 100 LEU A O 1
ATOM 816 N N . ASP A 1 101 ? -9.5 -3.078 5.527 1 98.12 101 ASP A N 1
ATOM 817 C CA . ASP A 1 101 ? -8.547 -2.074 5.078 1 98.12 101 ASP A CA 1
ATOM 818 C C . ASP A 1 101 ? -7.113 -2.496 5.406 1 98.12 101 ASP A C 1
ATOM 820 O O . ASP A 1 101 ? -6.211 -2.342 4.578 1 98.12 101 ASP A O 1
ATOM 824 N N . THR A 1 102 ? -6.953 -3.064 6.562 1 98.56 102 THR A N 1
ATOM 825 C CA . THR A 1 102 ? -5.637 -3.49 7.027 1 98.56 102 THR A CA 1
ATOM 826 C C . THR A 1 102 ? -5.027 -4.5 6.059 1 98.56 102 THR A C 1
ATOM 828 O O . THR A 1 102 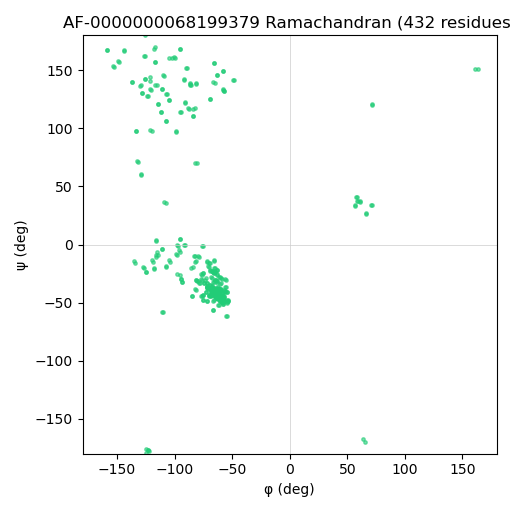? -3.889 -4.332 5.613 1 98.56 102 THR A O 1
ATOM 831 N N . TRP A 1 103 ? -5.75 -5.441 5.656 1 98.88 103 TRP A N 1
ATOM 832 C CA . TRP A 1 103 ? -5.227 -6.5 4.797 1 98.88 103 TRP A CA 1
ATOM 833 C C . TRP A 1 103 ? -5.027 -5.992 3.371 1 98.88 103 TRP A C 1
ATOM 835 O O . TRP A 1 103 ? -4.105 -6.426 2.676 1 98.88 103 TRP A O 1
ATOM 845 N N . LEU A 1 104 ? -5.922 -5.039 2.928 1 98.81 104 LEU A N 1
ATOM 846 C CA . LEU A 1 104 ? -5.711 -4.438 1.616 1 98.81 104 LEU A CA 1
ATOM 847 C C . LEU A 1 104 ? -4.422 -3.619 1.596 1 98.81 104 LEU A C 1
ATOM 849 O O . LEU A 1 104 ? -3.67 -3.662 0.621 1 98.81 104 LEU A O 1
ATOM 853 N N . PHE A 1 105 ? -4.172 -2.92 2.658 1 98.88 105 PHE A N 1
ATOM 854 C CA . PHE A 1 105 ? -2.93 -2.156 2.742 1 98.88 105 PHE A CA 1
ATOM 855 C C . PHE A 1 105 ? -1.731 -3.086 2.889 1 98.88 105 PHE A C 1
ATOM 857 O O . PHE A 1 105 ? -0.66 -2.816 2.342 1 98.88 105 PHE A O 1
ATOM 864 N N . TYR A 1 106 ? -1.893 -4.234 3.686 1 98.88 106 TYR A N 1
ATOM 865 C CA . TYR A 1 106 ? -0.821 -5.219 3.799 1 98.88 106 TYR A CA 1
ATOM 866 C C . TYR A 1 106 ? -0.438 -5.77 2.432 1 98.88 106 TYR A C 1
ATOM 868 O O . TYR A 1 106 ? 0.747 -5.871 2.105 1 98.88 106 TYR A O 1
ATOM 876 N N . GLN A 1 107 ? -1.479 -6.082 1.673 1 98.88 107 GLN A N 1
ATOM 877 C CA . GLN A 1 107 ? -1.244 -6.566 0.316 1 98.88 107 GLN A CA 1
ATOM 878 C C . GLN A 1 107 ? -0.498 -5.527 -0.517 1 98.88 107 GLN A C 1
ATOM 880 O O . GLN A 1 107 ? 0.479 -5.855 -1.194 1 98.88 107 GLN A O 1
ATOM 885 N N . ALA A 1 108 ? -0.88 -4.281 -0.482 1 98.5 108 ALA A N 1
ATOM 886 C CA . ALA A 1 108 ? -0.344 -3.207 -1.314 1 98.5 108 ALA A CA 1
ATOM 887 C C . ALA A 1 108 ? 1.066 -2.824 -0.875 1 98.5 108 ALA A C 1
ATOM 889 O O . ALA A 1 108 ? 1.9 -2.449 -1.702 1 98.5 108 ALA A O 1
ATOM 890 N N . SER A 1 109 ? 1.326 -2.93 0.435 1 98.31 109 SER A N 1
ATOM 891 C CA . SER A 1 109 ? 2.584 -2.4 0.952 1 98.31 109 SER A CA 1
ATOM 892 C C . SER A 1 109 ? 3.65 -3.486 1.031 1 98.31 109 SER A C 1
ATOM 894 O O . SER A 1 109 ? 4.848 -3.197 0.948 1 98.31 109 SER A O 1
ATOM 896 N N . HIS A 1 110 ? 3.227 -4.738 1.234 1 98.5 110 HIS A N 1
ATOM 897 C CA . HIS A 1 110 ? 4.195 -5.809 1.445 1 98.5 110 HIS A CA 1
ATOM 898 C C . HIS A 1 110 ? 4.223 -6.77 0.261 1 98.5 110 HIS A C 1
ATOM 900 O O . HIS A 1 110 ? 5.246 -6.898 -0.413 1 98.5 110 HIS A O 1
ATOM 906 N N . GLN A 1 111 ? 3.078 -7.363 -0.054 1 98.56 111 GLN A N 1
ATOM 907 C CA . GLN A 1 111 ? 3.082 -8.398 -1.081 1 98.56 111 GLN A CA 1
ATOM 908 C C . GLN A 1 111 ? 3.43 -7.82 -2.447 1 98.56 111 GLN A C 1
ATOM 910 O O . GLN A 1 111 ? 4.414 -8.227 -3.07 1 98.56 111 GLN A O 1
ATOM 915 N N . GLY A 1 112 ? 2.664 -6.82 -2.891 1 97.62 112 GLY A N 1
ATOM 916 C CA . GLY A 1 112 ? 2.814 -6.297 -4.238 1 97.62 112 GLY A CA 1
ATOM 917 C C . GLY A 1 112 ? 4.23 -5.848 -4.551 1 97.62 112 GLY A C 1
ATOM 918 O O . GLY A 1 112 ? 4.895 -6.426 -5.414 1 97.62 112 GLY A O 1
ATOM 919 N N . PRO A 1 113 ? 4.719 -4.875 -3.803 1 97.94 113 PRO A N 1
ATOM 920 C CA . PRO A 1 113 ? 6.039 -4.316 -4.105 1 97.94 113 PRO A CA 1
ATOM 921 C C . PRO A 1 113 ? 7.164 -5.336 -3.943 1 97.94 113 PRO A C 1
ATOM 923 O O . PRO A 1 113 ? 8.07 -5.395 -4.773 1 97.94 113 PRO A O 1
ATOM 926 N N . THR A 1 114 ? 7.109 -6.195 -2.887 1 98.5 114 THR A N 1
ATOM 927 C CA . THR A 1 114 ? 8.164 -7.164 -2.641 1 98.5 114 THR A CA 1
ATOM 928 C C . THR A 1 114 ? 8.219 -8.203 -3.756 1 98.5 114 THR A C 1
ATOM 930 O O . THR A 1 114 ? 9.289 -8.5 -4.289 1 98.5 114 THR A O 1
ATOM 933 N N . PHE A 1 115 ? 7.074 -8.734 -4.09 1 98.56 115 PHE A N 1
ATOM 934 C CA . PHE A 1 115 ? 7.023 -9.75 -5.129 1 98.56 115 PHE A CA 1
ATOM 935 C C . PHE A 1 115 ? 7.398 -9.164 -6.484 1 98.56 115 PHE A C 1
ATOM 937 O O . PHE A 1 115 ? 8.078 -9.812 -7.285 1 98.56 115 PHE A O 1
ATOM 944 N N . GLY A 1 116 ? 6.941 -7.91 -6.734 1 97.19 116 GLY A N 1
ATOM 945 C CA . GLY A 1 116 ? 7.332 -7.215 -7.949 1 97.19 116 GLY A CA 1
ATOM 946 C C . GLY A 1 116 ? 8.828 -6.988 -8.055 1 97.19 116 GLY A C 1
ATOM 947 O O . GLY A 1 116 ? 9.414 -7.16 -9.125 1 97.19 116 GLY A O 1
ATOM 948 N N . GLN A 1 117 ? 9.484 -6.613 -6.977 1 97.88 117 GLN A N 1
ATOM 949 C CA . GLN A 1 117 ? 10.93 -6.406 -6.98 1 97.88 117 GLN A CA 1
ATOM 950 C C . GLN A 1 117 ? 11.672 -7.727 -7.16 1 97.88 117 GLN A C 1
ATOM 952 O O . GLN A 1 117 ? 12.695 -7.777 -7.852 1 97.88 117 GLN A O 1
ATOM 957 N N . ALA A 1 118 ? 11.156 -8.773 -6.461 1 98.31 118 ALA A N 1
ATOM 958 C CA . ALA A 1 118 ? 11.75 -10.086 -6.68 1 98.31 118 ALA A CA 1
ATOM 959 C C . ALA A 1 118 ? 11.766 -10.445 -8.164 1 98.31 118 ALA A C 1
ATOM 961 O O . ALA A 1 118 ? 12.797 -10.844 -8.703 1 98.31 118 ALA A O 1
ATOM 962 N N . GLN A 1 119 ? 10.625 -10.258 -8.797 1 97.69 119 GLN A N 1
ATOM 963 C CA . GLN A 1 119 ? 10.523 -10.523 -10.234 1 97.69 119 GLN A CA 1
ATOM 964 C C . GLN A 1 119 ? 11.531 -9.695 -11.016 1 97.69 119 GLN A C 1
ATOM 966 O O . GLN A 1 119 ? 12.227 -10.219 -11.891 1 97.69 119 GLN A O 1
ATOM 971 N N . TRP A 1 120 ? 11.633 -8.422 -10.734 1 97.31 120 TRP A N 1
ATOM 972 C CA . TRP A 1 120 ? 12.523 -7.523 -11.461 1 97.31 120 TRP A CA 1
ATOM 973 C C . TRP A 1 120 ? 13.969 -7.988 -11.359 1 97.31 120 TRP A C 1
ATOM 975 O O . TRP A 1 120 ? 14.664 -8.125 -12.367 1 97.31 120 TRP A O 1
ATOM 985 N N . PHE A 1 121 ? 14.391 -8.266 -10.18 1 98.12 121 PHE A N 1
ATOM 986 C CA . PHE A 1 121 ? 15.797 -8.562 -9.969 1 98.12 121 PHE A CA 1
ATOM 987 C C . PHE A 1 121 ? 16.141 -9.969 -10.461 1 98.12 121 PHE A C 1
ATOM 989 O O . PHE A 1 121 ? 17.281 -10.258 -10.812 1 98.12 121 PHE A O 1
ATOM 996 N N . MET A 1 122 ? 15.141 -10.812 -10.508 1 97.88 122 MET A N 1
ATOM 997 C CA . MET A 1 122 ? 15.383 -12.18 -10.977 1 97.88 122 MET A CA 1
ATOM 998 C C . MET A 1 122 ? 15.43 -12.227 -12.5 1 97.88 122 MET A C 1
ATOM 1000 O O . MET A 1 122 ? 16.172 -13.016 -13.078 1 97.88 122 MET A O 1
ATOM 1004 N N . PHE A 1 123 ? 14.633 -11.297 -13.148 1 97.06 123 PHE A N 1
ATOM 1005 C CA . PHE A 1 123 ? 14.414 -11.586 -14.562 1 97.06 123 PHE A CA 1
ATOM 1006 C C . PHE A 1 123 ? 14.789 -10.375 -15.414 1 97.06 123 PHE A C 1
ATOM 1008 O O . PHE A 1 123 ? 15.023 -10.516 -16.625 1 97.06 123 PHE A O 1
ATOM 1015 N N . TYR A 1 124 ? 14.852 -9.164 -14.844 1 96.31 124 TYR A N 1
ATOM 1016 C CA . TYR A 1 124 ? 14.906 -8.016 -15.734 1 96.31 124 TYR A CA 1
ATOM 1017 C C . TYR A 1 124 ? 16.125 -7.152 -15.43 1 96.31 124 TYR A C 1
ATOM 1019 O O . TYR A 1 124 ? 16.562 -6.371 -16.281 1 96.31 124 TYR A O 1
ATOM 1027 N N . HIS A 1 125 ? 16.625 -7.266 -14.164 1 96.94 125 HIS A N 1
ATOM 1028 C CA . HIS A 1 125 ? 17.797 -6.461 -13.844 1 96.94 125 HIS A CA 1
ATOM 1029 C C . HIS A 1 125 ? 19 -6.859 -14.695 1 96.94 125 HIS A C 1
ATOM 1031 O O . HIS A 1 125 ? 19.172 -8.039 -15 1 96.94 125 HIS A O 1
ATOM 1037 N N . THR A 1 126 ? 19.797 -5.91 -15.016 1 94.81 126 THR A N 1
ATOM 1038 C CA . THR A 1 126 ? 20.891 -6.113 -15.953 1 94.81 126 THR A CA 1
ATOM 1039 C C . THR A 1 126 ? 21.891 -7.121 -15.406 1 94.81 126 THR A C 1
ATOM 1041 O O . THR A 1 126 ? 22.516 -7.859 -16.172 1 94.81 126 THR A O 1
ATOM 1044 N N . GLU A 1 127 ? 22.031 -7.148 -14.109 1 92.75 127 GLU A N 1
ATOM 1045 C CA . GLU A 1 127 ? 22.938 -8.07 -13.43 1 92.75 127 GLU A CA 1
ATOM 1046 C C . GLU A 1 127 ? 22.172 -9.016 -12.516 1 92.75 127 GLU A C 1
ATOM 1048 O O . GLU A 1 127 ? 21.203 -8.617 -11.867 1 92.75 127 GLU A O 1
ATOM 1053 N N . ARG A 1 128 ? 22.703 -10.305 -12.672 1 95.62 128 ARG A N 1
ATOM 1054 C CA . ARG A 1 128 ? 22.188 -11.219 -11.664 1 95.62 128 ARG A CA 1
ATOM 1055 C C . ARG A 1 128 ? 22.969 -11.086 -10.359 1 95.62 128 ARG A C 1
ATOM 1057 O O . ARG A 1 128 ? 24.172 -11.336 -10.32 1 95.62 128 ARG A O 1
ATOM 1064 N N . ILE A 1 129 ? 22.281 -10.68 -9.305 1 97.38 129 ILE A N 1
ATOM 1065 C CA . ILE A 1 129 ? 22.938 -10.422 -8.023 1 97.38 129 ILE A CA 1
ATOM 1066 C C . ILE A 1 129 ? 22.328 -11.32 -6.949 1 97.38 129 ILE A C 1
ATOM 1068 O O . ILE A 1 129 ? 21.297 -10.984 -6.355 1 97.38 129 ILE A O 1
ATOM 1072 N N . PRO A 1 130 ? 22.969 -12.453 -6.617 1 97.12 130 PRO A N 1
ATOM 1073 C CA . PRO A 1 130 ? 22.391 -13.477 -5.742 1 97.12 130 PRO A CA 1
ATOM 1074 C C . PRO A 1 130 ? 21.938 -12.914 -4.395 1 97.12 130 PRO A C 1
ATOM 1076 O O . PRO A 1 130 ? 20.875 -13.258 -3.898 1 97.12 130 PRO A O 1
ATOM 1079 N N . SER A 1 131 ? 22.719 -12 -3.775 1 97.75 131 SER A N 1
ATOM 1080 C CA . SER A 1 131 ? 22.391 -11.492 -2.449 1 97.75 131 SER A CA 1
ATOM 1081 C C . SER A 1 131 ? 21.094 -10.695 -2.471 1 97.75 131 SER A C 1
ATOM 1083 O O . SER A 1 131 ? 20.344 -10.68 -1.483 1 97.75 131 SER A O 1
ATOM 1085 N N . VAL A 1 132 ? 20.766 -10.039 -3.592 1 98.25 132 VAL A N 1
ATOM 1086 C CA . VAL A 1 132 ? 19.547 -9.25 -3.74 1 98.25 132 VAL A CA 1
ATOM 1087 C C . VAL A 1 132 ? 18.359 -10.188 -3.951 1 98.25 132 VAL A C 1
ATOM 1089 O O . VAL A 1 132 ? 17.312 -10.023 -3.314 1 98.25 132 VAL A O 1
ATOM 1092 N N . ILE A 1 133 ? 18.547 -11.188 -4.805 1 98 133 ILE A N 1
ATOM 1093 C CA . ILE A 1 133 ? 17.5 -12.164 -5.09 1 98 133 ILE A CA 1
ATOM 1094 C C . ILE A 1 133 ? 17.125 -12.914 -3.811 1 98 133 ILE A C 1
ATOM 1096 O O . ILE A 1 133 ? 15.938 -13.047 -3.488 1 98 133 ILE A O 1
ATOM 1100 N N . ILE A 1 134 ? 18.125 -13.297 -3.051 1 97.81 134 ILE A N 1
ATOM 1101 C CA . ILE A 1 134 ? 17.906 -14.031 -1.81 1 97.81 134 ILE A CA 1
ATOM 1102 C C . ILE A 1 134 ? 17.156 -13.156 -0.817 1 97.81 134 ILE A C 1
ATOM 1104 O O . ILE A 1 134 ? 16.25 -13.633 -0.118 1 97.81 134 ILE A O 1
ATOM 1108 N N . ARG A 1 135 ? 17.484 -11.883 -0.723 1 97.88 135 ARG A N 1
ATOM 1109 C CA . ARG A 1 135 ? 16.781 -10.977 0.179 1 97.88 135 ARG A CA 1
ATOM 1110 C C . ARG A 1 135 ? 15.281 -10.953 -0.127 1 97.88 135 ARG A C 1
ATOM 1112 O O . ARG A 1 135 ? 14.453 -11.102 0.775 1 97.88 135 ARG A O 1
ATOM 1119 N N . PHE A 1 136 ? 14.977 -10.789 -1.419 1 98.5 136 PHE A N 1
ATOM 1120 C CA . PHE A 1 136 ? 13.562 -10.664 -1.763 1 98.5 136 PHE A CA 1
ATOM 1121 C C . PHE A 1 136 ? 12.852 -12 -1.612 1 98.5 136 PHE A C 1
ATOM 1123 O O . PHE A 1 136 ? 11.688 -12.047 -1.218 1 98.5 136 PHE A O 1
ATOM 1130 N N . GLN A 1 137 ? 13.508 -13.094 -1.931 1 98.69 137 GLN A N 1
ATOM 1131 C CA . GLN A 1 137 ? 12.914 -14.406 -1.697 1 98.69 137 GLN A CA 1
ATOM 1132 C C . GLN A 1 137 ? 12.648 -14.633 -0.212 1 98.69 137 GLN A C 1
ATOM 1134 O O . GLN A 1 137 ? 11.617 -15.195 0.161 1 98.69 137 GLN A O 1
ATOM 1139 N N . ASN A 1 138 ? 13.547 -14.211 0.631 1 98.44 138 ASN A N 1
ATOM 1140 C CA . ASN A 1 138 ? 13.336 -14.312 2.07 1 98.44 138 ASN A CA 1
ATOM 1141 C C . ASN A 1 138 ? 12.156 -13.453 2.527 1 98.44 138 ASN A C 1
ATOM 1143 O O . ASN A 1 138 ? 11.398 -13.852 3.41 1 98.44 138 ASN A O 1
ATOM 1147 N N . GLU A 1 139 ? 12.047 -12.328 1.913 1 98.44 139 GLU A N 1
ATOM 1148 C CA . GLU A 1 139 ? 10.914 -11.477 2.256 1 98.44 139 GLU A CA 1
ATOM 1149 C C . GLU A 1 139 ? 9.594 -12.102 1.79 1 98.44 139 GLU A C 1
ATOM 1151 O O . GLU A 1 139 ? 8.57 -11.977 2.465 1 98.44 139 GLU A O 1
ATOM 1156 N N . ILE A 1 140 ? 9.602 -12.711 0.618 1 98.88 140 ILE A N 1
ATOM 1157 C CA . ILE A 1 140 ? 8.414 -13.43 0.153 1 98.88 140 ILE A CA 1
ATOM 1158 C C . ILE A 1 140 ? 8.023 -14.492 1.172 1 98.88 140 ILE A C 1
ATOM 1160 O O . ILE A 1 140 ? 6.859 -14.594 1.564 1 98.88 140 ILE A O 1
ATOM 1164 N N . LYS A 1 141 ? 8.992 -15.227 1.647 1 98.81 141 LYS A N 1
ATOM 1165 C CA . LYS A 1 141 ? 8.734 -16.266 2.637 1 98.81 141 LYS A CA 1
ATOM 1166 C C . LYS A 1 141 ? 8.18 -15.68 3.93 1 98.81 141 LYS A C 1
ATOM 1168 O O . LYS A 1 141 ? 7.285 -16.25 4.547 1 98.81 141 LYS A O 1
ATOM 1173 N N . ARG A 1 142 ? 8.703 -14.547 4.309 1 98.44 142 ARG A N 1
ATOM 1174 C CA . ARG A 1 142 ? 8.211 -13.883 5.508 1 98.44 142 ARG A CA 1
ATOM 1175 C C . ARG A 1 142 ? 6.746 -13.484 5.352 1 98.44 142 ARG A C 1
ATOM 1177 O O . ARG A 1 142 ? 5.938 -13.703 6.258 1 98.44 142 ARG A O 1
ATOM 1184 N N . ILE A 1 143 ? 6.418 -12.922 4.219 1 98.81 143 ILE A N 1
ATOM 1185 C CA . ILE A 1 143 ? 5.055 -12.492 3.941 1 98.81 143 ILE A CA 1
ATOM 1186 C C . ILE A 1 143 ? 4.121 -13.695 3.912 1 98.81 143 ILE A C 1
ATOM 1188 O O . ILE A 1 143 ? 3.035 -13.672 4.492 1 98.81 143 ILE A O 1
ATOM 1192 N N . PHE A 1 144 ? 4.551 -14.789 3.25 1 98.88 144 PHE A N 1
ATOM 1193 C CA . PHE A 1 144 ? 3.791 -16.031 3.248 1 98.88 144 PHE A CA 1
ATOM 1194 C C . PHE A 1 144 ? 3.619 -16.562 4.668 1 98.88 144 PHE A C 1
ATOM 1196 O O . PHE A 1 144 ? 2.561 -17.078 5.016 1 98.88 144 PHE A O 1
ATOM 1203 N N . GLY A 1 145 ? 4.641 -16.422 5.461 1 98.75 145 GLY A N 1
ATOM 1204 C CA . GLY A 1 145 ? 4.57 -16.859 6.844 1 98.75 145 GLY A CA 1
ATOM 1205 C C . GLY A 1 145 ? 3.512 -16.141 7.648 1 98.75 145 GLY A C 1
ATOM 1206 O O . GLY A 1 145 ? 2.77 -16.75 8.414 1 98.75 145 GLY A O 1
ATOM 1207 N N . VAL A 1 146 ? 3.42 -14.836 7.512 1 98.75 146 VAL A N 1
ATOM 1208 C CA . VAL A 1 146 ? 2.41 -14.039 8.195 1 98.75 146 VAL A CA 1
ATOM 1209 C C . VAL A 1 146 ? 1.015 -14.523 7.812 1 98.75 146 VAL A C 1
ATOM 1211 O O . VAL A 1 146 ? 0.172 -14.773 8.68 1 98.75 146 VAL A O 1
ATOM 1214 N N . LEU A 1 147 ? 0.789 -14.672 6.488 1 98.88 147 LEU A N 1
ATOM 1215 C CA . LEU A 1 147 ? -0.504 -15.141 6.004 1 98.88 147 LEU A CA 1
ATOM 1216 C C . LEU A 1 147 ? -0.809 -16.547 6.535 1 98.88 147 LEU A C 1
ATOM 1218 O O . LEU A 1 147 ? -1.919 -16.797 7 1 98.88 147 LEU A O 1
ATOM 1222 N N . ASN A 1 148 ? 0.186 -17.375 6.461 1 98.88 148 ASN A N 1
ATOM 1223 C CA . ASN A 1 148 ? 0.01 -18.734 6.93 1 98.88 148 ASN A CA 1
ATOM 1224 C C . ASN A 1 148 ? -0.391 -18.781 8.406 1 98.88 148 ASN A C 1
ATOM 1226 O O . ASN A 1 148 ? -1.298 -19.516 8.781 1 98.88 148 ASN A O 1
ATOM 1230 N N . ASP A 1 149 ? 0.257 -18 9.234 1 98.5 149 ASP A N 1
ATOM 1231 C CA . ASP A 1 149 ? -0.016 -17.969 10.664 1 98.5 149 ASP A CA 1
ATOM 1232 C C . ASP A 1 149 ? -1.436 -17.484 10.945 1 98.5 149 ASP A C 1
ATOM 1234 O O . ASP A 1 149 ? -2.152 -18.078 11.758 1 98.5 149 ASP A O 1
ATOM 1238 N N . VAL A 1 150 ? -1.832 -16.469 10.258 1 98.38 150 VAL A N 1
ATOM 1239 C CA . VAL A 1 150 ? -3.168 -15.914 10.453 1 98.38 150 VAL A CA 1
ATOM 1240 C C . VAL A 1 150 ? -4.219 -16.922 9.977 1 98.38 150 VAL A C 1
ATOM 1242 O O . VAL A 1 150 ? -5.227 -17.141 10.656 1 98.38 150 VAL A O 1
ATOM 1245 N N . LEU A 1 151 ? -3.951 -17.562 8.875 1 98.75 151 LEU A N 1
ATOM 1246 C CA . LEU A 1 151 ? -4.906 -18.469 8.242 1 98.75 151 LEU A CA 1
ATOM 1247 C C . LEU A 1 151 ? -4.922 -19.828 8.938 1 98.75 151 LEU A C 1
ATOM 1249 O O . LEU A 1 151 ? -5.781 -20.656 8.664 1 98.75 151 LEU A O 1
ATOM 1253 N N . SER A 1 152 ? -3.98 -20.062 9.828 1 98.5 152 SER A N 1
ATOM 1254 C CA . SER A 1 152 ? -4.023 -21.266 10.664 1 98.5 152 SER A CA 1
ATOM 1255 C C . SER A 1 152 ? -5.156 -21.188 11.68 1 98.5 152 SER A C 1
ATOM 1257 O O . SER A 1 152 ? -5.574 -22.203 12.227 1 98.5 152 SER A O 1
ATOM 1259 N N . LYS A 1 153 ? -5.73 -19.984 11.914 1 96.94 153 LYS A N 1
ATOM 1260 C CA . LYS A 1 153 ? -6.738 -19.781 12.953 1 96.94 153 LYS A CA 1
ATOM 1261 C C . LYS A 1 153 ? -8.078 -19.375 12.344 1 96.94 153 LYS A C 1
ATOM 1263 O O . LYS A 1 153 ? -9.086 -19.281 13.047 1 96.94 153 LYS A O 1
ATOM 1268 N N . LYS A 1 154 ? -8.102 -19.094 11.086 1 96.31 154 LYS A N 1
ATOM 1269 C CA . LYS A 1 154 ? -9.328 -18.672 10.422 1 96.31 154 LYS A CA 1
ATOM 1270 C C . LYS A 1 154 ? -9.336 -19.109 8.961 1 96.31 154 LYS A C 1
ATOM 1272 O O . LYS A 1 154 ? -8.281 -19.25 8.336 1 96.31 154 LYS A O 1
ATOM 1277 N N . GLU A 1 155 ? -10.484 -19.203 8.398 1 97.56 155 GLU A N 1
ATOM 1278 C CA . GLU A 1 155 ? -10.664 -19.688 7.027 1 97.56 155 GLU A CA 1
ATOM 1279 C C . GLU A 1 155 ? -10.398 -18.578 6.016 1 97.56 155 GLU A C 1
ATOM 1281 O O . GLU A 1 155 ? -9.898 -18.844 4.918 1 97.56 155 GLU A O 1
ATOM 1286 N N . TRP A 1 156 ? -10.82 -17.391 6.336 1 98.62 156 TRP A N 1
ATOM 1287 C CA . TRP A 1 156 ? -10.672 -16.203 5.496 1 98.62 156 TRP A CA 1
ATOM 1288 C C . TRP A 1 156 ? -9.992 -15.078 6.258 1 98.62 156 TRP A C 1
ATOM 1290 O O . TRP A 1 156 ? -9.891 -15.125 7.484 1 98.62 156 TRP A O 1
ATOM 1300 N N . LEU A 1 157 ? -9.477 -14.117 5.566 1 98.56 157 LEU A N 1
ATOM 1301 C CA . LEU A 1 157 ? -8.688 -13.078 6.207 1 98.56 157 LEU A CA 1
ATOM 1302 C C . LEU A 1 157 ? -9.562 -12.18 7.07 1 98.56 157 LEU A C 1
ATOM 1304 O O . LEU A 1 157 ? -9.156 -11.75 8.148 1 98.56 157 LEU A O 1
ATOM 1308 N N . VAL A 1 158 ? -10.688 -11.82 6.504 1 98.06 158 VAL A N 1
ATOM 1309 C CA . VAL A 1 158 ? -11.57 -10.922 7.234 1 98.06 158 VAL A CA 1
ATOM 1310 C C . VAL A 1 158 ? -12.984 -11.484 7.258 1 98.06 158 VAL A C 1
ATOM 1312 O O . VAL A 1 158 ? -13.5 -11.93 6.227 1 98.06 158 VAL A O 1
ATOM 1315 N N . GLY A 1 159 ? -13.547 -11.391 8.367 1 93.38 159 GLY A N 1
ATOM 1316 C CA . GLY A 1 159 ? -14.898 -11.922 8.508 1 93.38 159 GLY A CA 1
ATOM 1317 C C . GLY A 1 159 ? -14.977 -13.422 8.305 1 93.38 159 GLY A C 1
ATOM 1318 O O . GLY A 1 159 ? -13.961 -14.117 8.398 1 93.38 159 GLY A O 1
ATOM 1319 N N . ASN A 1 160 ? -16.031 -14.133 8.141 1 94.38 160 ASN A N 1
ATOM 1320 C CA . ASN A 1 160 ? -16.234 -15.57 7.98 1 94.38 160 ASN A CA 1
ATOM 1321 C C . ASN A 1 160 ? -16.656 -15.914 6.555 1 94.38 160 ASN A C 1
ATOM 1323 O O . ASN A 1 160 ? -17.469 -16.812 6.348 1 94.38 160 ASN A O 1
ATOM 1327 N N . LYS A 1 161 ? -16.062 -15.156 5.574 1 97.38 161 LYS A N 1
ATOM 1328 C CA . LYS A 1 161 ? -16.328 -15.367 4.156 1 97.38 161 LYS A CA 1
ATOM 1329 C C . LYS A 1 161 ? -15.203 -14.789 3.295 1 97.38 161 LYS A C 1
ATOM 1331 O O . LYS A 1 161 ? -14.352 -14.039 3.791 1 97.38 161 LYS A O 1
ATOM 1336 N N . CYS A 1 162 ? -15.258 -15.188 2.029 1 98.56 162 CYS A N 1
ATOM 1337 C CA . CYS A 1 162 ? -14.336 -14.57 1.082 1 98.56 162 CYS A CA 1
ATOM 1338 C C . CYS A 1 162 ? -14.688 -13.109 0.842 1 98.56 162 CYS A C 1
ATOM 1340 O O . CYS A 1 162 ? -15.844 -12.781 0.56 1 98.56 162 CYS A O 1
ATOM 1342 N N . THR A 1 163 ? -13.797 -12.234 1.029 1 98.75 163 THR A N 1
ATOM 1343 C CA . THR A 1 163 ? -13.984 -10.812 0.762 1 98.75 163 THR A CA 1
ATOM 1344 C C . THR A 1 163 ? -12.938 -10.312 -0.232 1 98.75 163 THR A C 1
ATOM 1346 O O . THR A 1 163 ? -12.102 -11.078 -0.703 1 98.75 163 THR A O 1
ATOM 1349 N N . ILE A 1 164 ? -12.938 -9.039 -0.536 1 98.75 164 ILE A N 1
ATOM 1350 C CA . ILE A 1 164 ? -11.961 -8.43 -1.432 1 98.75 164 ILE A CA 1
ATOM 1351 C C . ILE A 1 164 ? -10.578 -8.492 -0.794 1 98.75 164 ILE A C 1
ATOM 1353 O O . ILE A 1 164 ? -9.562 -8.422 -1.493 1 98.75 164 ILE A O 1
ATOM 1357 N N . ALA A 1 165 ? -10.477 -8.578 0.555 1 98.81 165 ALA A N 1
ATOM 1358 C CA . ALA A 1 165 ? -9.188 -8.734 1.221 1 98.81 165 ALA A CA 1
ATOM 1359 C C . ALA A 1 165 ? -8.5 -10.031 0.793 1 98.81 165 ALA A C 1
ATOM 1361 O O . ALA A 1 165 ? -7.277 -10.078 0.647 1 98.81 165 ALA A O 1
ATOM 1362 N N . ASP A 1 166 ? -9.281 -11.086 0.628 1 98.88 166 ASP A N 1
ATOM 1363 C CA . ASP A 1 166 ? -8.734 -12.352 0.163 1 98.88 166 ASP A CA 1
ATOM 1364 C C . ASP A 1 166 ? -8.359 -12.281 -1.316 1 98.88 166 ASP A C 1
ATOM 1366 O O . ASP A 1 166 ? -7.25 -12.656 -1.701 1 98.88 166 ASP A O 1
ATOM 1370 N N . LEU A 1 167 ? -9.266 -11.781 -2.111 1 98.75 167 LEU A N 1
ATOM 1371 C CA . LEU A 1 167 ? -9.141 -11.797 -3.564 1 98.75 167 LEU A CA 1
ATOM 1372 C C . LEU A 1 167 ? -7.965 -10.945 -4.02 1 98.75 167 LEU A C 1
ATOM 1374 O O . LEU A 1 167 ? -7.398 -11.188 -5.09 1 98.75 167 LEU A O 1
ATOM 1378 N N . ALA A 1 168 ? -7.539 -9.977 -3.205 1 98.75 168 ALA A N 1
ATOM 1379 C CA . ALA A 1 168 ? -6.465 -9.055 -3.549 1 98.75 168 ALA A CA 1
ATOM 1380 C C . ALA A 1 168 ? -5.133 -9.781 -3.689 1 98.75 168 ALA A C 1
ATOM 1382 O O . ALA A 1 168 ? -4.223 -9.305 -4.363 1 98.75 168 ALA A O 1
ATOM 1383 N N . PHE A 1 169 ? -4.992 -10.969 -3.121 1 98.81 169 PHE A N 1
ATOM 1384 C CA . PHE A 1 169 ? -3.688 -11.602 -2.973 1 98.81 169 PHE A CA 1
ATOM 1385 C C . PHE A 1 169 ? -3.449 -12.617 -4.082 1 98.81 169 PHE A C 1
ATOM 1387 O O . PHE A 1 169 ? -2.334 -13.117 -4.25 1 98.81 169 PHE A O 1
ATOM 1394 N N . ILE A 1 170 ? -4.422 -12.945 -4.883 1 98.25 170 ILE A N 1
ATOM 1395 C CA . ILE A 1 170 ? -4.473 -14.164 -5.676 1 98.25 170 ILE A CA 1
ATOM 1396 C C . ILE A 1 170 ? -3.299 -14.195 -6.652 1 98.25 170 ILE A C 1
ATOM 1398 O O . ILE A 1 170 ? -2.49 -15.125 -6.637 1 98.25 170 ILE A O 1
ATOM 1402 N N . LYS A 1 171 ? -3.123 -13.156 -7.414 1 97.38 171 LYS A N 1
ATOM 1403 C CA . LYS A 1 171 ? -2.234 -13.273 -8.562 1 97.38 171 LYS A CA 1
ATOM 1404 C C . LYS A 1 171 ? -0.77 -13.258 -8.133 1 97.38 171 LYS A C 1
ATOM 1406 O O . LYS A 1 171 ? 0.035 -14.055 -8.625 1 97.38 171 LYS A O 1
ATOM 1411 N N . TYR A 1 172 ? -0.434 -12.391 -7.25 1 97.94 172 TYR A N 1
ATOM 1412 C CA . TYR A 1 172 ? 0.943 -12.359 -6.77 1 97.94 172 TYR A CA 1
ATOM 1413 C C . TYR A 1 172 ? 1.299 -13.656 -6.043 1 97.94 172 TYR A C 1
ATOM 1415 O O . TYR A 1 172 ? 2.43 -14.133 -6.141 1 97.94 172 TYR A O 1
ATOM 1423 N N . ASN A 1 173 ? 0.319 -14.195 -5.273 1 98.44 173 ASN A N 1
ATOM 1424 C CA . ASN A 1 173 ? 0.547 -15.492 -4.648 1 98.44 173 ASN A CA 1
ATOM 1425 C C . ASN A 1 173 ? 0.866 -16.562 -5.684 1 98.44 173 ASN A C 1
ATOM 1427 O O . ASN A 1 173 ? 1.868 -17.266 -5.562 1 98.44 173 ASN A O 1
ATOM 1431 N N . ASP A 1 174 ? 0.015 -16.625 -6.645 1 97.81 174 ASP A N 1
ATOM 1432 C CA . ASP A 1 174 ? 0.182 -17.625 -7.688 1 97.81 174 ASP A CA 1
ATOM 1433 C C . ASP A 1 174 ? 1.535 -17.484 -8.383 1 97.81 174 ASP A C 1
ATOM 1435 O O . ASP A 1 174 ? 2.252 -18.469 -8.57 1 97.81 174 ASP A O 1
ATOM 1439 N N . TYR A 1 175 ? 1.856 -16.281 -8.711 1 97.31 175 TYR A N 1
ATOM 1440 C CA . TYR A 1 175 ? 3.105 -16 -9.414 1 97.31 175 TYR A CA 1
ATOM 1441 C C . TYR A 1 175 ? 4.309 -16.375 -8.555 1 97.31 175 TYR A C 1
ATOM 1443 O O . TYR A 1 175 ? 5.258 -17 -9.039 1 97.31 175 TYR A O 1
ATOM 1451 N N . ALA A 1 176 ? 4.301 -16.031 -7.293 1 98.31 176 ALA A N 1
ATOM 1452 C CA . ALA A 1 176 ? 5.43 -16.297 -6.402 1 98.31 176 ALA A CA 1
ATOM 1453 C C . ALA A 1 176 ? 5.613 -17.797 -6.172 1 98.31 176 ALA A C 1
ATOM 1455 O O . ALA A 1 176 ? 6.738 -18.297 -6.207 1 98.31 176 ALA A O 1
ATOM 1456 N N . ILE A 1 177 ? 4.5 -18.484 -5.953 1 98.06 177 ILE A N 1
ATOM 1457 C CA . ILE A 1 177 ? 4.527 -19.922 -5.676 1 98.06 177 ILE A CA 1
ATOM 1458 C C . ILE A 1 177 ? 5.18 -20.656 -6.836 1 98.06 177 ILE A C 1
ATOM 1460 O O . ILE A 1 177 ? 5.941 -21.609 -6.629 1 98.06 177 ILE A O 1
ATOM 1464 N N . HIS A 1 178 ? 5.047 -20.109 -8.023 1 97.19 178 HIS A N 1
ATOM 1465 C CA . HIS A 1 178 ? 5.469 -20.891 -9.18 1 97.19 178 HIS A CA 1
ATOM 1466 C C . HIS A 1 178 ? 6.77 -20.344 -9.766 1 97.19 178 HIS A C 1
ATOM 1468 O O . HIS A 1 178 ? 7.469 -21.047 -10.492 1 97.19 178 HIS A O 1
ATOM 1474 N N . HIS A 1 179 ? 7.125 -19.047 -9.43 1 97.56 179 HIS A N 1
ATOM 1475 C CA . HIS A 1 179 ? 8.188 -18.5 -10.258 1 97.56 179 HIS A CA 1
ATOM 1476 C C . HIS A 1 179 ? 9.234 -17.781 -9.398 1 97.56 179 HIS A C 1
ATOM 1478 O O . HIS A 1 179 ? 10.352 -17.531 -9.867 1 97.56 179 HIS A O 1
ATOM 1484 N N . LEU A 1 180 ? 8.945 -17.469 -8.109 1 98.44 180 LEU A N 1
ATOM 1485 C CA . LEU A 1 180 ? 9.82 -16.5 -7.473 1 98.44 180 LEU A CA 1
ATOM 1486 C C . LEU A 1 180 ? 10.594 -17.125 -6.32 1 98.44 180 LEU A C 1
ATOM 1488 O O . LEU A 1 180 ? 11.469 -16.5 -5.727 1 98.44 180 LEU A O 1
ATOM 1492 N N . LEU A 1 181 ? 10.25 -18.359 -6.012 1 98.56 181 LEU A N 1
ATOM 1493 C CA . LEU A 1 181 ? 10.914 -19.016 -4.895 1 98.56 181 LEU A CA 1
ATOM 1494 C C . LEU A 1 181 ? 11.938 -20.047 -5.395 1 98.56 181 LEU A C 1
ATOM 1496 O O . LEU A 1 181 ? 11.883 -20.453 -6.555 1 98.56 181 LEU A O 1
ATOM 1500 N N . PRO A 1 182 ? 12.875 -20.406 -4.508 1 96.94 182 PRO A N 1
ATOM 1501 C CA . PRO A 1 182 ? 13.859 -21.406 -4.938 1 96.94 182 PRO A CA 1
ATOM 1502 C C . PRO A 1 182 ? 13.219 -22.719 -5.375 1 96.94 182 PRO A C 1
ATOM 1504 O O . PRO A 1 182 ? 12.188 -23.125 -4.832 1 96.94 182 PRO A O 1
ATOM 1507 N N . GLU A 1 183 ? 13.828 -23.406 -6.297 1 92.19 183 GLU A N 1
ATOM 1508 C CA . GLU A 1 183 ? 13.305 -24.641 -6.891 1 92.19 183 GLU A CA 1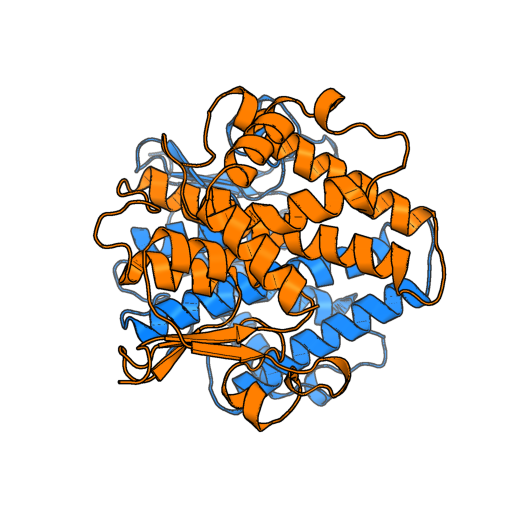
ATOM 1509 C C . GLU A 1 183 ? 13 -25.688 -5.824 1 92.19 183 GLU A C 1
ATOM 1511 O O . GLU A 1 183 ? 12.023 -26.422 -5.934 1 92.19 183 GLU A O 1
ATOM 1516 N N . ASN A 1 184 ? 13.711 -25.703 -4.742 1 93.25 184 ASN A N 1
ATOM 1517 C CA . ASN A 1 184 ? 13.547 -26.75 -3.732 1 93.25 184 ASN A CA 1
ATOM 1518 C C . ASN A 1 184 ? 12.594 -26.297 -2.625 1 93.25 184 ASN A C 1
ATOM 1520 O O . ASN A 1 184 ? 12.359 -27.047 -1.672 1 93.25 184 ASN A O 1
ATOM 1524 N N . PHE A 1 185 ? 12.055 -25.125 -2.852 1 96.94 185 PHE A N 1
ATOM 1525 C CA . PHE A 1 185 ? 11.148 -24.641 -1.817 1 96.94 185 PHE A CA 1
ATOM 1526 C C . PHE A 1 185 ? 9.719 -25.078 -2.104 1 96.94 185 PHE A C 1
ATOM 1528 O O . PHE A 1 185 ? 9.172 -24.781 -3.17 1 96.94 185 PHE A O 1
ATOM 1535 N N . ASN A 1 186 ? 9.117 -25.766 -1.197 1 97.69 186 ASN A N 1
ATOM 1536 C CA . ASN A 1 186 ? 7.758 -26.281 -1.346 1 97.69 186 ASN A CA 1
ATOM 1537 C C . ASN A 1 186 ? 6.77 -25.516 -0.476 1 97.69 186 ASN A C 1
ATOM 1539 O O . ASN A 1 186 ? 6.676 -25.75 0.728 1 97.69 186 ASN A O 1
ATOM 1543 N N . VAL A 1 187 ? 5.965 -24.703 -1.05 1 98.38 187 VAL A N 1
ATOM 1544 C CA . VAL A 1 187 ? 5.055 -23.812 -0.341 1 98.38 187 VAL A CA 1
ATOM 1545 C C . VAL A 1 187 ? 3.998 -24.625 0.396 1 98.38 187 VAL A C 1
ATOM 1547 O O . VAL A 1 187 ? 3.627 -24.297 1.526 1 98.38 187 VAL A O 1
ATOM 1550 N N . GLU A 1 188 ? 3.449 -25.688 -0.203 1 98.06 188 GLU A N 1
ATOM 1551 C CA . GLU A 1 188 ? 2.43 -26.516 0.43 1 98.06 188 GLU A CA 1
ATOM 1552 C C . GLU A 1 188 ? 2.953 -27.141 1.72 1 98.06 188 GLU A C 1
ATOM 1554 O O . GLU A 1 188 ? 2.211 -27.281 2.695 1 98.06 188 GLU A O 1
ATOM 1559 N N . ARG A 1 189 ? 4.125 -27.531 1.698 1 98.38 189 ARG A N 1
ATOM 1560 C CA . ARG A 1 189 ? 4.734 -28.156 2.873 1 98.38 189 ARG A CA 1
ATOM 1561 C C . ARG A 1 189 ? 5.066 -27.109 3.93 1 98.38 189 ARG A C 1
ATOM 1563 O O . ARG A 1 189 ? 4.785 -27.297 5.113 1 98.38 189 ARG A O 1
ATOM 1570 N N . GLU A 1 190 ? 5.719 -25.969 3.539 1 98.62 190 GLU A N 1
ATOM 1571 C CA . GLU A 1 190 ? 6.23 -24.984 4.477 1 98.62 190 GLU A CA 1
ATOM 1572 C C . GLU A 1 190 ? 5.109 -24.078 5.004 1 98.62 190 GLU A C 1
ATOM 1574 O O . GLU A 1 190 ? 5.184 -23.594 6.129 1 98.62 190 GLU A O 1
ATOM 1579 N N . PHE A 1 191 ? 4.117 -23.828 4.137 1 98.81 191 PHE A N 1
ATOM 1580 C CA . PHE A 1 191 ? 3 -22.953 4.48 1 98.81 191 PHE A CA 1
ATOM 1581 C C . PHE A 1 191 ? 1.673 -23.609 4.113 1 98.81 191 PHE A C 1
ATOM 1583 O O . PHE A 1 191 ? 0.941 -23.094 3.262 1 98.81 191 PHE A O 1
ATOM 1590 N N . PRO A 1 192 ? 1.249 -24.641 4.824 1 98.81 192 PRO A N 1
ATOM 1591 C CA . PRO A 1 192 ? 0.091 -25.438 4.418 1 98.81 192 PRO A CA 1
ATOM 1592 C C . PRO A 1 192 ? -1.221 -24.672 4.5 1 98.81 192 PRO A C 1
ATOM 1594 O O . PRO A 1 192 ? -2.123 -24.875 3.686 1 98.81 192 PRO A O 1
ATOM 1597 N N . HIS A 1 193 ? -1.418 -23.766 5.5 1 98.88 193 HIS A N 1
ATOM 1598 C CA . HIS A 1 193 ? -2.662 -23.016 5.641 1 98.88 193 HIS A CA 1
ATOM 1599 C C . HIS A 1 193 ? -2.799 -21.969 4.543 1 98.88 193 HIS A C 1
ATOM 1601 O O . HIS A 1 193 ? -3.896 -21.734 4.027 1 98.88 193 HIS A O 1
ATOM 1607 N N . LEU A 1 194 ? -1.678 -21.344 4.207 1 98.88 194 LEU A N 1
ATOM 1608 C CA . LEU A 1 194 ? -1.675 -20.438 3.07 1 98.88 194 LEU A CA 1
ATOM 1609 C C . LEU A 1 194 ? -2.012 -21.172 1.778 1 98.88 194 LEU A C 1
ATOM 1611 O O . LEU A 1 194 ? -2.803 -20.672 0.968 1 98.88 194 LEU A O 1
ATOM 1615 N N . ALA A 1 195 ? -1.337 -22.328 1.607 1 98.75 195 ALA A N 1
ATOM 1616 C CA . ALA A 1 195 ? -1.547 -23.109 0.389 1 98.75 195 ALA A CA 1
ATOM 1617 C C . ALA A 1 195 ? -3.006 -23.516 0.252 1 98.75 195 ALA A C 1
ATOM 1619 O O . ALA A 1 195 ? -3.584 -23.438 -0.835 1 98.75 195 ALA A O 1
ATOM 1620 N N . ALA A 1 196 ? -3.609 -23.953 1.312 1 98.81 196 ALA A N 1
ATOM 1621 C CA . ALA A 1 196 ? -5.012 -24.359 1.296 1 98.81 196 ALA A CA 1
ATOM 1622 C C . ALA A 1 196 ? -5.926 -23.188 0.987 1 98.81 196 ALA A C 1
ATOM 1624 O O . ALA A 1 196 ? -6.863 -23.312 0.197 1 98.81 196 ALA A O 1
ATOM 1625 N N . TRP A 1 197 ? -5.695 -22.062 1.623 1 98.88 197 TRP A N 1
ATOM 1626 C CA . TRP A 1 197 ? -6.441 -20.828 1.396 1 98.88 197 TRP A CA 1
ATOM 1627 C C . TRP A 1 197 ? -6.328 -20.391 -0.059 1 98.88 197 TRP A C 1
ATOM 1629 O O . TRP A 1 197 ? -7.332 -20.062 -0.693 1 98.88 197 TRP A O 1
ATOM 1639 N N . HIS A 1 198 ? -5.133 -20.438 -0.585 1 98.88 198 HIS A N 1
ATOM 1640 C CA . HIS A 1 198 ? -4.91 -20.062 -1.976 1 98.88 198 HIS A CA 1
ATOM 1641 C C . HIS A 1 198 ? -5.621 -21.016 -2.93 1 98.88 198 HIS A C 1
ATOM 1643 O O . HIS A 1 198 ? -6.191 -20.578 -3.934 1 98.88 198 HIS A O 1
ATOM 1649 N N . ALA A 1 199 ? -5.57 -22.266 -2.639 1 98.75 199 ALA A N 1
ATOM 1650 C CA . ALA A 1 199 ? -6.25 -23.25 -3.473 1 98.75 199 ALA A CA 1
ATOM 1651 C C . ALA A 1 199 ? -7.754 -23 -3.512 1 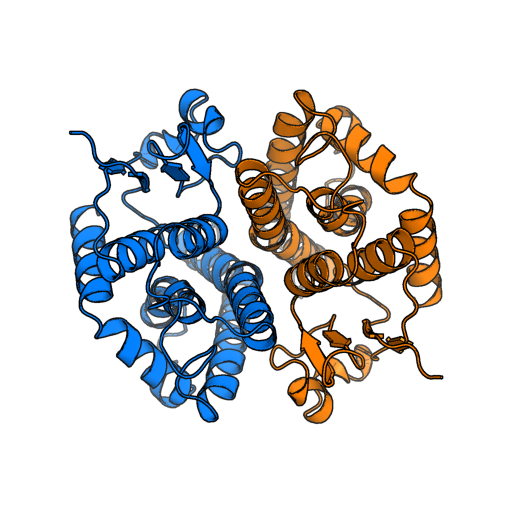98.75 199 ALA A C 1
ATOM 1653 O O . ALA A 1 199 ? -8.391 -23.156 -4.555 1 98.75 199 ALA A O 1
ATOM 1654 N N . LYS A 1 200 ? -8.359 -22.625 -2.393 1 98.62 200 LYS A N 1
ATOM 1655 C CA . LYS A 1 200 ? -9.773 -22.281 -2.338 1 98.62 200 LYS A CA 1
ATOM 1656 C C . LYS A 1 200 ? -10.078 -21.078 -3.229 1 98.62 200 LYS A C 1
ATOM 1658 O O . LYS A 1 200 ? -11.109 -21.047 -3.908 1 98.62 200 LYS A O 1
ATOM 1663 N N . LEU A 1 201 ? -9.219 -20.141 -3.166 1 98.75 201 LEU A N 1
ATOM 1664 C CA . LEU A 1 201 ? -9.391 -18.953 -4.012 1 98.75 201 LEU A CA 1
ATOM 1665 C C . LEU A 1 201 ? -9.305 -19.328 -5.488 1 98.75 201 LEU A C 1
ATOM 1667 O O . LEU A 1 201 ? -10.156 -18.922 -6.285 1 98.75 201 LEU A O 1
ATOM 1671 N N . MET A 1 202 ? -8.336 -20.156 -5.82 1 98.5 202 MET A N 1
ATOM 1672 C CA . MET A 1 202 ? -8.078 -20.531 -7.207 1 98.5 202 MET A CA 1
ATOM 1673 C C . MET A 1 202 ? -9.234 -21.359 -7.766 1 98.5 202 MET A C 1
ATOM 1675 O O . MET A 1 202 ? -9.469 -21.375 -8.977 1 98.5 202 MET A O 1
ATOM 1679 N N . ALA A 1 203 ? -9.969 -21.984 -6.941 1 98.56 203 ALA A N 1
ATOM 1680 C CA . ALA A 1 203 ? -11.047 -22.891 -7.355 1 98.56 203 ALA A CA 1
ATOM 1681 C C . ALA A 1 203 ? -12.312 -22.094 -7.688 1 98.56 203 ALA A C 1
ATOM 1683 O O . ALA A 1 203 ? -13.25 -22.641 -8.281 1 98.56 203 ALA A O 1
ATOM 1684 N N . ARG A 1 204 ? -12.383 -20.875 -7.301 1 98.5 204 ARG A N 1
ATOM 1685 C CA . ARG A 1 204 ? -13.57 -20.062 -7.57 1 98.5 204 ARG A CA 1
ATOM 1686 C C . ARG A 1 204 ? -13.75 -19.844 -9.07 1 98.5 204 ARG A C 1
ATOM 1688 O O . ARG A 1 204 ? -12.789 -19.5 -9.766 1 98.5 204 ARG A O 1
ATOM 1695 N N . PRO A 1 205 ? -14.953 -19.906 -9.57 1 98.56 205 PRO A N 1
ATOM 1696 C CA . PRO A 1 205 ? -15.203 -19.734 -11 1 98.56 205 PRO A CA 1
ATOM 1697 C C . PRO A 1 205 ? -14.727 -18.375 -11.531 1 98.56 205 PRO A C 1
ATOM 1699 O O . PRO A 1 205 ? -14.148 -18.312 -12.617 1 98.56 205 PRO A O 1
ATOM 1702 N N . ALA A 1 206 ? -14.945 -17.344 -10.812 1 98.5 206 ALA A N 1
ATOM 1703 C CA . ALA A 1 206 ? -14.531 -16.016 -11.234 1 98.5 206 ALA A CA 1
ATOM 1704 C C . ALA A 1 206 ? -13.016 -15.93 -11.383 1 98.5 206 ALA A C 1
ATOM 1706 O O . ALA A 1 206 ? -12.508 -15.242 -12.273 1 98.5 206 ALA A O 1
ATOM 1707 N N . VAL A 1 207 ? -12.273 -16.609 -10.5 1 98.25 207 VAL A N 1
ATOM 1708 C CA . VAL A 1 207 ? -10.812 -16.609 -10.547 1 98.25 207 VAL A CA 1
ATOM 1709 C C . VAL A 1 207 ? -10.344 -17.406 -11.766 1 98.25 207 VAL A C 1
ATOM 1711 O O . VAL A 1 207 ? -9.461 -16.969 -12.5 1 98.25 207 VAL A O 1
ATOM 1714 N N . GLN A 1 208 ? -10.953 -18.516 -11.992 1 98.19 208 GLN A N 1
ATOM 1715 C CA . GLN A 1 208 ? -10.625 -19.328 -13.156 1 98.19 208 GLN A CA 1
ATOM 1716 C C . GLN A 1 208 ? -10.875 -18.547 -14.453 1 98.19 208 GLN A C 1
ATOM 1718 O O . GLN A 1 208 ? -10.055 -18.594 -15.375 1 98.19 208 GLN A O 1
ATOM 1723 N N . TYR A 1 209 ? -11.977 -17.906 -14.477 1 97.25 209 TYR A N 1
ATOM 1724 C CA . TYR A 1 209 ? -12.273 -17.062 -15.641 1 97.25 209 TYR A CA 1
ATOM 1725 C C . TYR A 1 209 ? -11.188 -16.016 -15.844 1 97.25 209 TYR A C 1
ATOM 1727 O O . TYR A 1 209 ? -10.703 -15.836 -16.969 1 97.25 209 TYR A O 1
ATOM 1735 N N . ALA A 1 210 ? -10.82 -15.312 -14.781 1 96.38 210 ALA A N 1
ATOM 1736 C CA . ALA A 1 210 ? -9.852 -14.227 -14.867 1 96.38 210 ALA A CA 1
ATOM 1737 C C . ALA A 1 210 ? -8.492 -14.734 -15.359 1 96.38 210 ALA A C 1
ATOM 1739 O O . ALA A 1 210 ? -7.836 -14.078 -16.172 1 96.38 210 ALA A O 1
ATOM 1740 N N . PHE A 1 211 ? -8.07 -15.891 -14.883 1 95.62 211 PHE A N 1
ATOM 1741 C CA . PHE A 1 211 ? -6.805 -16.469 -15.32 1 95.62 211 PHE A CA 1
ATOM 1742 C C . PHE A 1 211 ? -6.863 -16.844 -16.797 1 95.62 211 PHE A C 1
ATOM 1744 O O . PHE A 1 211 ? -5.91 -16.594 -17.547 1 95.62 211 PHE A O 1
ATOM 1751 N N . LYS A 1 212 ? -7.961 -17.406 -17.188 1 95 212 LYS A N 1
ATOM 1752 C CA . LYS A 1 212 ? -8.125 -17.734 -18.609 1 95 212 LYS A CA 1
ATOM 1753 C C . LYS A 1 212 ? -8.109 -16.469 -19.469 1 95 212 LYS A C 1
ATOM 1755 O O . LYS A 1 212 ? -7.48 -16.438 -20.516 1 95 212 LYS A O 1
ATOM 1760 N N . HIS A 1 213 ? -8.844 -15.477 -18.984 1 93 213 HIS A N 1
ATOM 1761 C CA . HIS A 1 213 ? -8.891 -14.195 -19.672 1 93 213 HIS A CA 1
ATOM 1762 C C . HIS A 1 213 ? -7.5 -13.602 -19.828 1 93 213 HIS A C 1
ATOM 1764 O O . HIS A 1 213 ? -7.16 -13.078 -20.891 1 93 213 HIS A O 1
ATOM 1770 N N . MET A 1 214 ? -6.711 -13.641 -18.812 1 89.5 214 MET A N 1
ATOM 1771 C CA . MET A 1 214 ? -5.34 -13.141 -18.828 1 89.5 214 MET A CA 1
ATOM 1772 C C . MET A 1 214 ? -4.496 -13.898 -19.844 1 89.5 214 MET A C 1
ATOM 1774 O O . MET A 1 214 ? -3.697 -13.297 -20.562 1 89.5 214 MET A O 1
ATOM 1778 N N . ASP A 1 215 ? -4.691 -15.188 -19.891 1 89.25 215 ASP A N 1
ATOM 1779 C CA . ASP A 1 215 ? -3.947 -16.031 -20.812 1 89.25 215 ASP A CA 1
ATOM 1780 C C . ASP A 1 215 ? -4.281 -15.672 -22.266 1 89.25 215 ASP A C 1
ATOM 1782 O O . ASP A 1 215 ? -3.42 -15.742 -23.141 1 89.25 215 ASP A O 1
ATOM 1786 N N . GLU A 1 216 ? -5.469 -15.234 -22.438 1 89.19 216 GLU A N 1
ATOM 1787 C CA . GLU A 1 216 ? -5.914 -14.883 -23.781 1 89.19 216 GLU A CA 1
ATOM 1788 C C . GLU A 1 216 ? -5.34 -13.531 -24.219 1 89.19 216 GLU A C 1
ATOM 1790 O O . GLU A 1 216 ? -5.234 -13.258 -25.422 1 89.19 216 GLU A O 1
ATOM 1795 N N . LEU A 1 217 ? -5.023 -12.68 -23.25 1 83.38 217 LEU A N 1
ATOM 1796 C CA . LEU A 1 217 ? -4.441 -11.375 -23.547 1 83.38 217 LEU A CA 1
ATOM 1797 C C . LEU A 1 217 ? -2.943 -11.5 -23.797 1 83.38 217 LEU A C 1
ATOM 1799 O O . LEU A 1 217 ? -2.346 -10.625 -24.438 1 83.38 217 LEU A O 1
ATOM 1803 N N . ASP A 1 218 ? -2.254 -12.484 -23.156 1 74.06 218 ASP A N 1
ATOM 1804 C CA . ASP A 1 218 ? -0.815 -12.68 -23.297 1 74.06 218 ASP A CA 1
ATOM 1805 C C . ASP A 1 218 ? -0.476 -13.281 -24.656 1 74.06 218 ASP A C 1
ATOM 1807 O O . ASP A 1 218 ? 0.525 -12.914 -25.281 1 74.06 218 ASP A O 1
ATOM 1811 N N . MET B 1 1 ? -7.582 8.93 33.969 1 49.09 1 MET B N 1
ATOM 1812 C CA . MET B 1 1 ? -8.148 7.867 33.156 1 49.09 1 MET B CA 1
ATOM 1813 C C . MET B 1 1 ? -7.266 7.59 31.938 1 49.09 1 MET B C 1
ATOM 1815 O O . MET B 1 1 ? -6.66 8.508 31.391 1 49.09 1 MET B O 1
ATOM 1819 N N . SER B 1 2 ? -6.805 6.27 31.719 1 71.31 2 SER B N 1
ATOM 1820 C CA . SER B 1 2 ? -5.859 6.004 30.641 1 71.31 2 SER B CA 1
ATOM 1821 C C . SER B 1 2 ? -6.418 6.449 29.281 1 71.31 2 SER B C 1
ATOM 1823 O O . SER B 1 2 ? -7.637 6.477 29.094 1 71.31 2 SER B O 1
ATOM 1825 N N . ALA B 1 3 ? -5.695 7.125 28.469 1 88.56 3 ALA B N 1
ATOM 1826 C CA . ALA B 1 3 ? -6.133 7.633 27.172 1 88.56 3 ALA B CA 1
ATOM 1827 C C . ALA B 1 3 ? -6.816 6.535 26.359 1 88.56 3 ALA B C 1
ATOM 1829 O O . ALA B 1 3 ? -6.5 5.355 26.516 1 88.56 3 ALA B O 1
ATOM 1830 N N . PRO B 1 4 ? -7.828 6.918 25.688 1 94.56 4 PRO B N 1
ATOM 1831 C CA . PRO B 1 4 ? -8.664 5.941 24.984 1 94.56 4 PRO B CA 1
ATOM 1832 C C . PRO B 1 4 ? -7.926 5.238 23.844 1 94.56 4 PRO B C 1
ATOM 1834 O O . PRO B 1 4 ? -8.398 4.223 23.328 1 94.56 4 PRO B O 1
ATOM 1837 N N . LEU B 1 5 ? -6.754 5.754 23.438 1 98.12 5 LEU B N 1
ATOM 1838 C CA . LEU B 1 5 ? -5.984 5.176 22.344 1 98.12 5 LEU B CA 1
ATOM 1839 C C . LEU B 1 5 ? -4.559 4.863 22.781 1 98.12 5 LEU B C 1
ATOM 1841 O O . LEU B 1 5 ? -3.982 5.59 23.594 1 98.12 5 LEU B O 1
ATOM 1845 N N . THR B 1 6 ? -4.02 3.764 22.297 1 98.56 6 THR B N 1
ATOM 1846 C CA . THR B 1 6 ? -2.609 3.438 22.469 1 98.56 6 THR B CA 1
ATOM 1847 C C . THR B 1 6 ? -1.933 3.213 21.125 1 98.56 6 THR B C 1
ATOM 1849 O O . THR B 1 6 ? -2.436 2.457 20.297 1 98.56 6 THR B O 1
ATOM 1852 N N . LEU B 1 7 ? -0.848 3.889 20.922 1 98 7 LEU B N 1
ATOM 1853 C CA . LEU B 1 7 ? 0 3.678 19.766 1 98 7 LEU B CA 1
ATOM 1854 C C . LEU B 1 7 ? 1.268 2.918 20.141 1 98 7 LEU B C 1
ATOM 1856 O O . LEU B 1 7 ? 1.973 3.307 21.078 1 98 7 LEU B O 1
ATOM 1860 N N . TYR B 1 8 ? 1.502 1.818 19.469 1 97.81 8 TYR B N 1
ATOM 1861 C CA . TYR B 1 8 ? 2.789 1.137 19.547 1 97.81 8 TYR B CA 1
ATOM 1862 C C . TYR B 1 8 ? 3.756 1.688 18.5 1 97.81 8 TYR B C 1
ATOM 1864 O O . TYR B 1 8 ? 3.502 1.595 17.297 1 97.81 8 TYR B O 1
ATOM 1872 N N . LEU B 1 9 ? 4.82 2.256 18.906 1 95.88 9 LEU B N 1
ATOM 1873 C CA . LEU B 1 9 ? 5.816 2.939 18.094 1 95.88 9 LEU B CA 1
ATOM 1874 C C . LEU B 1 9 ? 7.207 2.355 18.328 1 95.88 9 LEU B C 1
ATOM 1876 O O . LEU B 1 9 ? 7.34 1.275 18.906 1 95.88 9 LEU B O 1
ATOM 1880 N N . ALA B 1 10 ? 8.211 2.893 17.75 1 92.25 10 ALA B N 1
ATOM 1881 C CA . ALA B 1 10 ? 9.602 2.51 17.969 1 92.25 10 ALA B CA 1
ATOM 1882 C C . ALA B 1 10 ? 10.523 3.727 17.906 1 92.25 10 ALA B C 1
ATOM 1884 O O . ALA B 1 10 ? 10.086 4.828 17.562 1 92.25 10 ALA B O 1
ATOM 1885 N N . GLU B 1 11 ? 11.781 3.555 18.344 1 82.06 11 GLU B N 1
ATOM 1886 C CA . GLU B 1 11 ? 12.75 4.645 18.344 1 82.06 11 GLU B CA 1
ATOM 1887 C C . GLU B 1 11 ? 13.031 5.129 16.922 1 82.06 11 GLU B C 1
ATOM 1889 O O . GLU B 1 11 ? 13.258 6.32 16.703 1 82.06 11 GLU B O 1
ATOM 1894 N N . SER B 1 12 ? 13.055 4.121 16.094 1 77.94 12 SER B N 1
ATOM 1895 C CA . SER B 1 12 ? 13.266 4.465 14.695 1 77.94 12 SER B CA 1
ATOM 1896 C C . SER B 1 12 ? 12.109 3.969 13.836 1 77.94 12 SER B C 1
ATOM 1898 O O . SER B 1 12 ? 11.344 3.1 14.25 1 77.94 12 SER B O 1
ATOM 1900 N N . GLY B 1 13 ? 11.828 4.742 12.891 1 79.75 13 GLY B N 1
ATOM 1901 C CA . GLY B 1 13 ? 10.797 4.316 11.961 1 79.75 13 GLY B CA 1
ATOM 1902 C C . GLY B 1 13 ? 10.203 5.461 11.164 1 79.75 13 GLY B C 1
ATOM 1903 O O . GLY B 1 13 ? 10.117 6.586 11.656 1 79.75 13 GLY B O 1
ATOM 1904 N N . LEU B 1 14 ? 9.789 5.125 10.047 1 86.31 14 LEU B N 1
ATOM 1905 C CA . LEU B 1 14 ? 9.336 6.164 9.133 1 86.31 14 LEU B CA 1
ATOM 1906 C C . LEU B 1 14 ? 7.812 6.184 9.047 1 86.31 14 LEU B C 1
ATOM 1908 O O . LEU B 1 14 ? 7.219 7.215 8.711 1 86.31 14 LEU B O 1
ATOM 1912 N N . ASN B 1 15 ? 7.23 5.125 9.562 1 92.25 15 ASN B N 1
ATOM 1913 C CA . ASN B 1 15 ? 5.809 5 9.25 1 92.25 15 ASN B CA 1
ATOM 1914 C C . ASN B 1 15 ? 4.938 5.531 10.383 1 92.25 15 ASN B C 1
ATOM 1916 O O . ASN B 1 15 ? 3.809 5.965 10.156 1 92.25 15 ASN B O 1
ATOM 1920 N N . TRP B 1 16 ? 5.406 5.547 11.578 1 94.19 16 TRP B N 1
ATOM 1921 C CA . TRP B 1 16 ? 4.492 5.824 12.688 1 94.19 16 TRP B CA 1
ATOM 1922 C C . TRP B 1 16 ? 4.348 7.324 12.906 1 94.19 16 TRP B C 1
ATOM 1924 O O . TRP B 1 16 ? 3.406 7.773 13.57 1 94.19 16 TRP B O 1
ATOM 1934 N N . MET B 1 17 ? 5.336 8.133 12.398 1 95.5 17 MET B N 1
ATOM 1935 C CA . MET B 1 17 ? 5.336 9.578 12.633 1 95.5 17 MET B CA 1
ATOM 1936 C C . MET B 1 17 ? 4.031 10.203 12.156 1 95.5 17 MET B C 1
ATOM 1938 O O . MET B 1 17 ? 3.488 11.094 12.812 1 95.5 17 MET B O 1
ATOM 1942 N N . LYS B 1 18 ? 3.492 9.758 11 1 97.69 18 LYS B N 1
ATOM 1943 C CA . LYS B 1 18 ? 2.264 10.32 10.453 1 97.69 18 LYS B CA 1
ATOM 1944 C C . LYS B 1 18 ? 1.083 10.086 11.391 1 97.69 18 LYS B C 1
ATOM 1946 O O . LYS B 1 18 ? 0.127 10.867 11.398 1 97.69 18 LYS B O 1
ATOM 1951 N N . LEU B 1 19 ? 1.127 9.078 12.219 1 98.31 19 LEU B N 1
ATOM 1952 C CA . LEU B 1 19 ? 0.056 8.828 13.18 1 98.31 19 LEU B CA 1
ATOM 1953 C C . LEU B 1 19 ? 0.079 9.844 14.305 1 98.31 19 LEU B C 1
ATOM 1955 O O . LEU B 1 19 ? -0.97 10.344 14.719 1 98.31 19 LEU B O 1
ATOM 1959 N N . VAL B 1 20 ? 1.296 10.156 14.75 1 97.62 20 VAL B N 1
ATOM 1960 C CA . VAL B 1 20 ? 1.444 11.18 15.773 1 97.62 20 VAL B CA 1
ATOM 1961 C C . VAL B 1 20 ? 0.949 12.523 15.242 1 97.62 20 VAL B C 1
ATOM 1963 O O . VAL B 1 20 ? 0.252 13.258 15.938 1 97.62 20 VAL B O 1
ATOM 1966 N N . VAL B 1 21 ? 1.248 12.812 14.016 1 98.5 21 VAL B N 1
ATOM 1967 C CA . VAL B 1 21 ? 0.801 14.055 13.391 1 98.5 21 VAL B CA 1
ATOM 1968 C C . VAL B 1 21 ? -0.724 14.125 13.414 1 98.5 21 VAL B C 1
ATOM 1970 O O . VAL B 1 21 ? -1.297 15.133 13.828 1 98.5 21 VAL B O 1
ATOM 1973 N N . VAL B 1 22 ? -1.408 13.055 12.992 1 98.56 22 VAL B N 1
ATOM 1974 C CA . VAL B 1 22 ? -2.863 13.07 12.875 1 98.56 22 VAL B CA 1
ATOM 1975 C C . VAL B 1 22 ? -3.49 13.156 14.266 1 98.56 22 VAL B C 1
ATOM 1977 O O . VAL B 1 22 ? -4.5 13.836 14.461 1 98.56 22 VAL B O 1
ATOM 1980 N N . MET B 1 23 ? -2.879 12.469 15.273 1 98.25 23 MET B N 1
ATOM 1981 C CA . MET B 1 23 ? -3.371 12.562 16.641 1 98.25 23 MET B CA 1
ATOM 1982 C C . MET B 1 23 ? -3.316 14.008 17.141 1 98.25 23 MET B C 1
ATOM 1984 O O . MET B 1 23 ? -4.277 14.5 17.734 1 98.25 23 MET B O 1
ATOM 1988 N N . GLU B 1 24 ? -2.225 14.656 16.859 1 98.06 24 GLU B N 1
ATOM 1989 C CA . GLU B 1 24 ? -2.035 16.047 17.281 1 98.06 24 GLU B CA 1
ATOM 1990 C C . GLU B 1 24 ? -2.986 16.984 16.547 1 98.06 24 GLU B C 1
ATOM 1992 O O . GLU B 1 24 ? -3.576 17.875 17.141 1 98.06 24 GLU B O 1
ATOM 1997 N N . GLU B 1 25 ? -3.115 16.766 15.234 1 98.44 25 GLU B N 1
ATOM 1998 C CA . GLU B 1 25 ? -4.023 17.578 14.43 1 98.44 25 GLU B CA 1
ATOM 1999 C C . GLU B 1 25 ? -5.445 17.531 14.984 1 98.44 25 GLU B C 1
ATOM 2001 O O . GLU B 1 25 ? -6.176 18.531 14.93 1 98.44 25 GLU B O 1
ATOM 2006 N N . LEU B 1 26 ? -5.82 16.391 15.477 1 98.12 26 LEU B N 1
ATOM 2007 C CA . LEU B 1 26 ? -7.199 16.172 15.898 1 98.12 26 LEU B CA 1
ATOM 2008 C C . LEU B 1 26 ? -7.352 16.422 17.391 1 98.12 26 LEU B C 1
ATOM 2010 O O . LEU B 1 26 ? -8.453 16.312 17.938 1 98.12 26 LEU B O 1
ATOM 2014 N N . GLY B 1 27 ? -6.266 16.656 18.094 1 97.44 27 GLY B N 1
ATOM 2015 C CA . GLY B 1 27 ? -6.301 16.938 19.516 1 97.44 27 GLY B CA 1
ATOM 2016 C C . GLY B 1 27 ? -6.645 15.711 20.344 1 97.44 27 GLY B C 1
ATOM 2017 O O . GLY B 1 27 ? -7.32 15.82 21.375 1 97.44 27 GLY B O 1
ATOM 2018 N N . LEU B 1 28 ? -6.207 14.594 19.891 1 97.56 28 LEU B N 1
ATOM 2019 C CA . LEU B 1 28 ? -6.559 13.352 20.578 1 97.56 28 LEU B CA 1
ATOM 2020 C C . LEU B 1 28 ? -5.512 12.992 21.625 1 97.56 28 LEU B C 1
ATOM 2022 O O . LEU B 1 28 ? -4.316 13.195 21.406 1 97.56 28 LEU B O 1
ATOM 2026 N N . SER B 1 29 ? -5.992 12.492 22.734 1 97 29 SER B N 1
ATOM 2027 C CA . SER B 1 29 ? -5.117 11.922 23.75 1 97 29 SER B CA 1
ATOM 2028 C C . SER B 1 29 ? -4.816 10.453 23.469 1 97 29 SER B C 1
ATOM 2030 O O . SER B 1 29 ? -5.703 9.703 23.047 1 97 29 SER B O 1
ATOM 2032 N N . TYR B 1 30 ? -3.561 10.117 23.688 1 97.5 30 TYR B N 1
ATOM 2033 C CA . TYR B 1 30 ? -3.184 8.727 23.453 1 97.5 30 TYR B CA 1
ATOM 2034 C C . TYR B 1 30 ? -1.989 8.328 24.297 1 97.5 30 TYR B C 1
ATOM 2036 O O . TYR B 1 30 ? -1.212 9.18 24.734 1 97.5 30 TYR B O 1
ATOM 2044 N N . ASN B 1 31 ? -1.932 7.023 24.562 1 97.88 31 ASN B N 1
ATOM 2045 C CA . ASN B 1 31 ? -0.753 6.41 25.156 1 97.88 31 ASN B CA 1
ATOM 2046 C C . ASN B 1 31 ? 0.236 5.934 24.094 1 97.88 31 ASN B C 1
ATOM 2048 O O . ASN B 1 31 ? -0.156 5.625 22.969 1 97.88 31 ASN B O 1
ATOM 2052 N N . GLU B 1 32 ? 1.487 5.922 24.5 1 96.31 32 GLU B N 1
ATOM 2053 C CA . GLU B 1 32 ? 2.518 5.387 23.609 1 96.31 32 GLU B CA 1
ATOM 2054 C C . GLU B 1 32 ? 3.248 4.215 24.266 1 96.31 32 GLU B C 1
ATOM 2056 O O . GLU B 1 32 ? 3.523 4.234 25.469 1 96.31 32 GLU B O 1
ATOM 2061 N N . VAL B 1 33 ? 3.428 3.184 23.578 1 96.94 33 VAL B N 1
ATOM 2062 C CA . VAL B 1 33 ? 4.332 2.094 23.922 1 96.94 33 VAL B CA 1
ATOM 2063 C C . VAL B 1 33 ? 5.5 2.053 22.938 1 96.94 33 VAL B C 1
ATOM 2065 O O . VAL B 1 33 ? 5.305 1.795 21.75 1 96.94 33 VAL B O 1
ATOM 2068 N N . ILE B 1 34 ? 6.676 2.312 23.406 1 96.19 34 ILE B N 1
ATOM 2069 C CA . ILE B 1 34 ? 7.855 2.336 22.547 1 96.19 34 ILE B CA 1
ATOM 2070 C C . ILE B 1 34 ? 8.547 0.975 22.594 1 96.19 34 ILE B C 1
ATOM 2072 O O . ILE B 1 34 ? 9.078 0.572 23.625 1 96.19 34 ILE B O 1
ATOM 2076 N N . LEU B 1 35 ? 8.531 0.316 21.469 1 95.12 35 LEU B N 1
ATOM 2077 C CA . LEU B 1 35 ? 9.148 -1 21.375 1 95.12 35 LEU B CA 1
ATOM 2078 C C . LEU B 1 35 ? 10.633 -0.878 21.047 1 95.12 35 LEU B C 1
ATOM 2080 O O . LEU B 1 35 ? 11.039 -0.026 20.266 1 95.12 35 LEU B O 1
ATOM 2084 N N . ASP B 1 36 ? 11.484 -1.642 21.672 1 92.44 36 ASP B N 1
ATOM 2085 C CA . ASP B 1 36 ? 12.914 -1.715 21.422 1 92.44 36 ASP B CA 1
ATOM 2086 C C . ASP B 1 36 ? 13.219 -2.666 20.266 1 92.44 36 ASP B C 1
ATOM 2088 O O . ASP B 1 36 ? 13.18 -3.887 20.422 1 92.44 36 ASP B O 1
ATOM 2092 N N . PHE B 1 37 ? 13.656 -2.129 19.141 1 88.88 37 PHE B N 1
ATOM 2093 C CA . PHE B 1 37 ? 13.898 -2.936 17.953 1 88.88 37 PHE B CA 1
ATOM 2094 C C . PHE B 1 37 ? 15.148 -3.797 18.141 1 88.88 37 PHE B C 1
ATOM 2096 O O . PHE B 1 37 ? 15.211 -4.914 17.609 1 88.88 37 PHE B O 1
ATOM 2103 N N . ALA B 1 38 ? 16.109 -3.197 18.828 1 89 38 ALA B N 1
ATOM 2104 C CA . ALA B 1 38 ? 17.344 -3.943 19.047 1 89 38 ALA B CA 1
ATOM 2105 C C . ALA B 1 38 ? 17.078 -5.234 19.812 1 89 38 ALA B C 1
ATOM 2107 O O . ALA B 1 38 ? 17.75 -6.242 19.594 1 89 38 ALA B O 1
ATOM 2108 N N . LYS B 1 39 ? 16.125 -5.211 20.672 1 93.56 39 LYS B N 1
ATOM 2109 C CA . LYS B 1 39 ? 15.75 -6.375 21.469 1 93.56 39 LYS B CA 1
ATOM 2110 C C . LYS B 1 39 ? 14.648 -7.184 20.781 1 93.56 39 LYS B C 1
ATOM 2112 O O . LYS B 1 39 ? 14.141 -8.148 21.344 1 93.56 39 LYS B O 1
ATOM 2117 N N . GLU B 1 40 ? 14.156 -6.77 19.594 1 94.25 40 GLU B N 1
ATOM 2118 C CA . GLU B 1 40 ? 13.164 -7.441 18.766 1 94.25 40 GLU B CA 1
ATOM 2119 C C . GLU B 1 40 ? 11.836 -7.594 19.484 1 94.25 40 GLU B C 1
ATOM 2121 O O . GLU B 1 40 ? 11.164 -8.625 19.359 1 94.25 40 GLU B O 1
ATOM 2126 N N . GLU B 1 41 ? 11.477 -6.637 20.234 1 95.25 41 GLU B N 1
ATOM 2127 C CA . GLU B 1 41 ? 10.219 -6.676 20.984 1 95.25 41 GLU B CA 1
ATOM 2128 C C . GLU B 1 41 ? 9.031 -6.773 20.031 1 95.25 41 GLU B C 1
ATOM 2130 O O . GLU B 1 41 ? 7.996 -7.352 20.375 1 95.25 41 GLU B O 1
ATOM 2135 N N . HIS B 1 42 ? 9.203 -6.246 18.812 1 94.38 42 HIS B N 1
ATOM 2136 C CA . HIS B 1 42 ? 8.133 -6.27 17.812 1 94.38 42 HIS B CA 1
ATOM 2137 C C . HIS B 1 42 ? 7.98 -7.656 17.203 1 94.38 42 HIS B C 1
ATOM 2139 O O . HIS B 1 42 ? 7.062 -7.895 16.422 1 94.38 42 HIS B O 1
ATOM 2145 N N . LYS B 1 43 ? 8.812 -8.609 17.625 1 95.56 43 LYS B N 1
ATOM 2146 C CA . LYS B 1 43 ? 8.758 -9.961 17.078 1 95.56 43 LYS B CA 1
ATOM 2147 C C . LYS B 1 43 ? 8.25 -10.953 18.125 1 95.56 43 LYS B C 1
ATOM 2149 O O . LYS B 1 43 ? 8.062 -12.133 17.812 1 95.56 43 LYS B O 1
ATOM 2154 N N . THR B 1 44 ? 8.031 -10.469 19.328 1 96.62 44 THR B N 1
ATOM 2155 C CA . THR B 1 44 ? 7.578 -11.367 20.375 1 96.62 44 THR B CA 1
ATOM 2156 C C . THR B 1 44 ? 6.184 -11.898 20.078 1 96.62 44 THR B C 1
ATOM 2158 O O . THR B 1 44 ? 5.41 -11.266 19.359 1 96.62 44 THR B O 1
ATOM 2161 N N . GLU B 1 45 ? 5.879 -13.031 20.641 1 95.94 45 GLU B N 1
ATOM 2162 C CA . GLU B 1 45 ? 4.551 -13.625 20.484 1 95.94 45 GLU B CA 1
ATOM 2163 C C . GLU B 1 45 ? 3.469 -12.695 21.031 1 95.94 45 GLU B C 1
ATOM 2165 O O . GLU B 1 45 ? 2.385 -12.594 20.453 1 95.94 45 GLU B O 1
ATOM 2170 N N . GLU B 1 46 ? 3.779 -12.086 22.109 1 96.06 46 GLU B N 1
ATOM 2171 C CA . GLU B 1 46 ? 2.82 -11.188 22.75 1 96.06 46 GLU B CA 1
ATOM 2172 C C . GLU B 1 46 ? 2.459 -10.031 21.812 1 96.06 46 GLU B C 1
ATOM 2174 O O . GLU B 1 46 ? 1.28 -9.711 21.641 1 96.06 46 GLU B O 1
ATOM 2179 N N . TYR B 1 47 ? 3.479 -9.406 21.219 1 97.38 47 TYR B N 1
ATOM 2180 C CA . TYR B 1 47 ? 3.199 -8.297 20.328 1 97.38 47 TYR B CA 1
ATOM 2181 C C . TYR B 1 47 ? 2.52 -8.781 19.047 1 97.38 47 TYR B C 1
ATOM 2183 O O . TYR B 1 47 ? 1.644 -8.102 18.516 1 97.38 47 TYR B O 1
ATOM 2191 N N . ARG B 1 48 ? 2.883 -9.945 18.594 1 97.31 48 ARG B N 1
ATOM 2192 C CA . ARG B 1 48 ? 2.355 -10.469 17.328 1 97.31 48 ARG B CA 1
ATOM 2193 C C . ARG B 1 48 ? 0.895 -10.883 17.484 1 97.31 48 ARG B C 1
ATOM 2195 O O . ARG B 1 48 ? 0.197 -11.078 16.484 1 97.31 48 ARG B O 1
ATOM 2202 N N . LYS B 1 49 ? 0.397 -11 18.688 1 96.69 49 LYS B N 1
ATOM 2203 C CA . LYS B 1 49 ? -1.034 -11.188 18.906 1 96.69 49 LYS B CA 1
ATOM 2204 C C . LYS B 1 49 ? -1.813 -9.93 18.531 1 96.69 49 LYS B C 1
ATOM 2206 O O . LYS B 1 49 ? -2.984 -10.016 18.141 1 96.69 49 LYS B O 1
ATOM 2211 N N . LEU B 1 50 ? -1.139 -8.773 18.656 1 97.44 50 LEU B N 1
ATOM 2212 C CA . LEU B 1 50 ? -1.73 -7.508 18.234 1 97.44 50 LEU B CA 1
ATOM 2213 C C . LEU B 1 50 ? -1.521 -7.27 16.75 1 97.44 50 LEU B C 1
ATOM 2215 O O . LEU B 1 50 ? -2.471 -6.961 16.031 1 97.44 50 LEU B O 1
ATOM 2219 N N . ASN B 1 51 ? -0.363 -7.527 16.328 1 98.12 51 ASN B N 1
ATOM 2220 C CA . ASN B 1 51 ? 0.052 -7.289 14.945 1 98.12 51 ASN B CA 1
ATOM 2221 C C . ASN B 1 51 ? 0.803 -8.484 14.367 1 98.12 51 ASN B C 1
ATOM 2223 O O . ASN B 1 51 ? 2.029 -8.562 14.477 1 98.12 51 ASN B O 1
ATOM 2227 N N . PRO B 1 52 ? 0.115 -9.312 13.625 1 98.19 52 PRO B N 1
ATOM 2228 C CA . PRO B 1 52 ? 0.727 -10.547 13.109 1 98.19 52 PRO B CA 1
ATOM 2229 C C . PRO B 1 52 ? 1.887 -10.266 12.156 1 98.19 52 PRO B C 1
ATOM 2231 O O . PRO B 1 52 ? 2.709 -11.156 11.906 1 98.19 52 PRO B O 1
ATOM 2234 N N . ASN B 1 53 ? 1.92 -9.062 11.57 1 97.62 53 ASN B N 1
ATOM 2235 C CA . ASN B 1 53 ? 3.02 -8.695 10.688 1 97.62 53 ASN B CA 1
ATOM 2236 C C . ASN B 1 53 ? 4.32 -8.508 11.461 1 97.62 53 ASN B C 1
ATOM 2238 O O . ASN B 1 53 ? 5.406 -8.578 10.883 1 97.62 53 ASN B O 1
ATOM 2242 N N . GLY B 1 54 ? 4.199 -8.242 12.773 1 96.88 54 GLY B N 1
ATOM 2243 C CA . GLY B 1 54 ? 5.383 -8.055 13.602 1 96.88 54 GLY B CA 1
ATOM 2244 C C . GLY B 1 54 ? 6.172 -6.812 13.242 1 96.88 54 GLY B C 1
ATOM 2245 O O . GLY B 1 54 ? 7.402 -6.812 13.305 1 96.88 54 GLY B O 1
ATOM 2246 N N . ARG B 1 55 ? 5.527 -5.867 12.695 1 95.12 55 ARG B N 1
ATOM 2247 C CA . ARG B 1 55 ? 6.094 -4.555 12.414 1 95.12 55 ARG B CA 1
ATOM 2248 C C . ARG B 1 55 ? 5.367 -3.465 13.195 1 95.12 55 ARG B C 1
ATOM 2250 O O . ARG B 1 55 ? 4.41 -3.746 13.922 1 95.12 55 ARG B O 1
ATOM 2257 N N . ILE B 1 56 ? 5.852 -2.279 13.219 1 95 56 ILE B N 1
ATOM 2258 C CA . ILE B 1 56 ? 5.246 -1.109 13.852 1 95 56 ILE B CA 1
ATOM 2259 C C . ILE B 1 56 ? 4.777 -0.131 12.773 1 95 56 ILE B C 1
ATOM 2261 O O . ILE B 1 56 ? 5.332 -0.094 11.672 1 95 56 ILE B O 1
ATOM 2265 N N . PRO B 1 57 ? 3.756 0.558 12.93 1 97.56 57 PRO B N 1
ATOM 2266 C CA . PRO B 1 57 ? 3 0.835 14.156 1 97.56 57 PRO B CA 1
ATOM 2267 C C . PRO B 1 57 ? 1.813 -0.109 14.344 1 97.56 57 PRO B C 1
ATOM 2269 O O . PRO B 1 57 ? 1.487 -0.882 13.438 1 97.56 57 PRO B O 1
ATOM 2272 N N . THR B 1 58 ? 1.225 -0.084 15.531 1 98.44 58 THR B N 1
ATOM 2273 C CA . THR B 1 58 ? -0.051 -0.703 15.875 1 98.44 58 THR B CA 1
ATOM 2274 C C . THR B 1 58 ? -0.89 0.233 16.734 1 98.44 58 THR B C 1
ATOM 2276 O O . THR B 1 58 ? -0.357 0.938 17.594 1 98.44 58 THR B O 1
ATOM 2279 N N . LEU B 1 59 ? -2.178 0.306 16.516 1 98.62 59 LEU B N 1
ATOM 2280 C CA . LEU B 1 59 ? -3.125 1.062 17.328 1 98.62 59 LEU B CA 1
ATOM 2281 C C . LEU B 1 59 ? -4.047 0.123 18.094 1 98.62 59 LEU B C 1
ATOM 2283 O O . LEU B 1 59 ? -4.535 -0.867 17.547 1 98.62 59 LEU B O 1
ATOM 2287 N N . VAL B 1 60 ? -4.238 0.369 19.328 1 98.44 60 VAL B N 1
ATOM 2288 C CA . VAL B 1 60 ? -5.316 -0.236 20.109 1 98.44 60 VAL B CA 1
ATOM 2289 C C . VAL B 1 60 ? -6.309 0.841 20.547 1 98.44 60 VAL B C 1
ATOM 2291 O O . VAL B 1 60 ? -5.926 1.822 21.188 1 98.44 60 VAL B O 1
ATOM 2294 N N . ASP B 1 61 ? -7.535 0.754 20.188 1 98.06 61 ASP B N 1
ATOM 2295 C CA . ASP B 1 61 ? -8.594 1.69 20.547 1 98.06 61 ASP B CA 1
ATOM 2296 C C . ASP B 1 61 ? -9.422 1.162 21.719 1 98.06 61 ASP B C 1
ATOM 2298 O O . ASP B 1 61 ? -10.391 0.43 21.531 1 98.06 61 ASP B O 1
ATOM 2302 N N . HIS B 1 62 ? -9.086 1.619 22.875 1 97.31 62 HIS B N 1
ATOM 2303 C CA . HIS B 1 62 ? -9.719 1.153 24.109 1 97.31 62 HIS B CA 1
ATOM 2304 C C . HIS B 1 62 ? -11.156 1.647 24.203 1 97.31 62 HIS B C 1
ATOM 2306 O O . HIS B 1 62 ? -11.961 1.083 24.953 1 97.31 62 HIS B O 1
ATOM 2312 N N . SER B 1 63 ? -11.484 2.652 23.469 1 95.5 63 SER B N 1
ATOM 2313 C CA . SER B 1 63 ? -12.844 3.193 23.469 1 95.5 63 SER B CA 1
ATOM 2314 C C . SER B 1 63 ? -13.758 2.395 22.547 1 95.5 63 SER B C 1
ATOM 2316 O O . SER B 1 63 ? -14.977 2.598 22.547 1 95.5 63 SER B O 1
ATOM 2318 N N . ASN B 1 64 ? -13.211 1.553 21.797 1 95.25 64 ASN B N 1
ATOM 2319 C CA . ASN B 1 64 ? -13.969 0.735 20.844 1 95.25 64 ASN B CA 1
ATOM 2320 C C . ASN B 1 64 ? -13.625 -0.746 21 1 95.25 64 ASN B C 1
ATOM 2322 O O . ASN B 1 64 ? -13.195 -1.385 20.031 1 95.25 64 ASN B O 1
ATOM 2326 N N . ASN B 1 65 ? -13.875 -1.283 22.219 1 94.94 65 ASN B N 1
ATOM 2327 C CA . ASN B 1 65 ? -13.719 -2.699 22.531 1 94.94 65 ASN B CA 1
ATOM 2328 C C . ASN B 1 65 ? -12.305 -3.188 22.234 1 94.94 65 ASN B C 1
ATOM 2330 O O . ASN B 1 65 ? -12.125 -4.25 21.625 1 94.94 65 ASN B O 1
ATOM 2334 N N . ASP B 1 66 ? -11.273 -2.338 22.406 1 96.88 66 ASP B N 1
ATOM 2335 C CA . ASP B 1 66 ? -9.867 -2.666 22.203 1 96.88 66 ASP B CA 1
ATOM 2336 C C . ASP B 1 66 ? -9.602 -3.129 20.781 1 96.88 66 ASP B C 1
ATOM 2338 O O . ASP B 1 66 ? -8.828 -4.066 20.562 1 96.88 66 ASP B O 1
ATOM 2342 N N . GLU B 1 67 ? -10.312 -2.463 19.906 1 96.88 67 GLU B N 1
ATOM 2343 C CA . GLU B 1 67 ? -10.031 -2.744 18.5 1 96.88 67 GLU B CA 1
ATOM 2344 C C . GLU B 1 67 ? -8.562 -2.486 18.172 1 96.88 67 GLU B C 1
ATOM 2346 O O . GLU B 1 67 ? -8 -1.471 18.578 1 96.88 67 GLU B O 1
ATOM 2351 N N . VAL B 1 68 ? -7.961 -3.488 17.469 1 98.25 68 VAL B N 1
ATOM 2352 C CA . VAL B 1 68 ? -6.566 -3.377 17.062 1 98.25 68 VAL B CA 1
ATOM 2353 C C . VAL B 1 68 ? -6.48 -3.125 15.555 1 98.25 68 VAL B C 1
ATOM 2355 O O . VAL B 1 68 ? -7.148 -3.799 14.773 1 98.25 68 VAL B O 1
ATOM 2358 N N . VAL B 1 69 ? -5.734 -2.131 15.188 1 98.31 69 VAL B N 1
ATOM 2359 C CA . VAL B 1 69 ? -5.492 -1.837 13.773 1 98.31 69 VAL B CA 1
ATOM 2360 C C . VAL B 1 69 ? -3.992 -1.714 13.523 1 98.31 69 VAL B C 1
ATOM 2362 O O . VAL B 1 69 ? -3.271 -1.099 14.32 1 98.31 69 VAL B O 1
ATOM 2365 N N . TRP B 1 70 ? -3.564 -2.412 12.508 1 97.88 70 TRP B N 1
ATOM 2366 C CA . TRP B 1 70 ? -2.184 -2.254 12.07 1 97.88 70 TRP B CA 1
ATOM 2367 C C . TRP B 1 70 ? -2.127 -1.904 10.586 1 97.88 70 TRP B C 1
ATOM 2369 O O . TRP B 1 70 ? -3.162 -1.796 9.922 1 97.88 70 TRP B O 1
ATOM 2379 N N . GLU B 1 71 ? -0.861 -1.735 10.086 1 98 71 GLU B N 1
ATOM 2380 C CA . GLU B 1 71 ? -0.614 -1.003 8.852 1 98 71 GLU B CA 1
ATOM 2381 C C . GLU B 1 71 ? -0.845 0.493 9.039 1 98 71 GLU B C 1
ATOM 2383 O O . GLU B 1 71 ? -1.957 0.919 9.359 1 98 71 GLU B O 1
ATOM 2388 N N . SER B 1 72 ? 0.156 1.305 8.805 1 98.12 72 SER B N 1
ATOM 2389 C CA . SER B 1 72 ? 0.147 2.711 9.195 1 98.12 72 SER B CA 1
ATOM 2390 C C . SER B 1 72 ? -0.974 3.471 8.5 1 98.12 72 SER B C 1
ATOM 2392 O O . SER B 1 72 ? -1.671 4.273 9.125 1 98.12 72 SER B O 1
ATOM 2394 N N . ASN B 1 73 ? -1.222 3.182 7.18 1 98.69 73 ASN B N 1
ATOM 2395 C CA . ASN B 1 73 ? -2.258 3.93 6.477 1 98.69 73 ASN B CA 1
ATOM 2396 C C . ASN B 1 73 ? -3.654 3.447 6.859 1 98.69 73 ASN B C 1
ATOM 2398 O O . ASN B 1 73 ? -4.613 4.223 6.836 1 98.69 73 ASN B O 1
ATOM 2402 N N . ALA B 1 74 ? -3.793 2.166 7.203 1 98.44 74 ALA B N 1
ATOM 2403 C CA . ALA B 1 74 ? -5.062 1.702 7.754 1 98.44 74 ALA B CA 1
ATOM 2404 C C . ALA B 1 74 ? -5.367 2.389 9.086 1 98.44 74 ALA B C 1
ATOM 2406 O O . ALA B 1 74 ? -6.508 2.77 9.344 1 98.44 74 ALA B O 1
ATOM 2407 N N . ILE B 1 75 ? -4.348 2.559 9.914 1 98.56 75 ILE B N 1
ATOM 2408 C CA . ILE B 1 75 ? -4.5 3.244 11.195 1 98.56 75 ILE B CA 1
ATOM 2409 C C . ILE B 1 75 ? -4.914 4.695 10.953 1 98.56 75 ILE B C 1
ATOM 2411 O O . ILE B 1 75 ? -5.832 5.199 11.609 1 98.56 75 ILE B O 1
ATOM 2415 N N . LEU B 1 76 ? -4.191 5.32 10 1 98.38 76 LEU B N 1
ATOM 2416 C CA . LEU B 1 76 ? -4.5 6.707 9.656 1 98.38 76 LEU B CA 1
ATOM 2417 C C . LEU B 1 76 ? -5.973 6.863 9.289 1 98.38 76 LEU B C 1
ATOM 2419 O O . LEU B 1 76 ? -6.652 7.754 9.797 1 98.38 76 LEU B O 1
ATOM 2423 N N . LYS B 1 77 ? -6.414 6.043 8.438 1 97.56 77 LYS B N 1
ATOM 2424 C CA . LYS B 1 77 ? -7.801 6.078 7.984 1 97.56 77 LYS B CA 1
ATOM 2425 C C . LYS B 1 77 ? -8.766 5.797 9.133 1 97.56 77 LYS B C 1
ATOM 2427 O O . LYS B 1 77 ? -9.781 6.477 9.273 1 97.56 77 LYS B O 1
ATOM 2432 N N . TYR B 1 78 ? -8.438 4.805 9.953 1 97.94 78 TYR B N 1
ATOM 2433 C CA . TYR B 1 78 ? -9.266 4.438 11.094 1 97.94 78 TYR B CA 1
ATOM 2434 C C . TYR B 1 78 ? -9.445 5.617 12.039 1 97.94 78 TYR B C 1
ATOM 2436 O O . TYR B 1 78 ? -10.578 5.957 12.414 1 97.94 78 TYR B O 1
ATOM 2444 N N . ILE B 1 79 ? -8.352 6.258 12.398 1 97.88 79 ILE B N 1
ATOM 2445 C CA . ILE B 1 79 ? -8.391 7.391 13.32 1 97.88 79 ILE B CA 1
ATOM 2446 C C . ILE B 1 79 ? -9.242 8.516 12.727 1 97.88 79 ILE B C 1
ATOM 2448 O O . ILE B 1 79 ? -10.117 9.055 13.391 1 97.88 79 ILE B O 1
ATOM 2452 N N . ALA B 1 80 ? -8.977 8.828 11.492 1 97.75 80 ALA B N 1
ATOM 2453 C CA . ALA B 1 80 ? -9.664 9.953 10.859 1 97.75 80 ALA B CA 1
ATOM 2454 C C . ALA B 1 80 ? -11.164 9.68 10.75 1 97.75 80 ALA B C 1
ATOM 2456 O O . ALA B 1 80 ? -11.977 10.547 11.07 1 97.75 80 ALA B O 1
ATOM 2457 N N . GLU B 1 81 ? -11.531 8.492 10.312 1 95.81 81 GLU B N 1
ATOM 2458 C CA . GLU B 1 81 ? -12.938 8.156 10.109 1 95.81 81 GLU B CA 1
ATOM 2459 C C . GLU B 1 81 ? -13.703 8.133 11.43 1 95.81 81 GLU B C 1
ATOM 2461 O O . GLU B 1 81 ? -14.875 8.492 11.477 1 95.81 81 GLU B O 1
ATOM 2466 N N . ARG B 1 82 ? -13.102 7.777 12.461 1 95.88 82 ARG B N 1
ATOM 2467 C CA . ARG B 1 82 ? -13.805 7.602 13.727 1 95.88 82 ARG B CA 1
ATOM 2468 C C . ARG B 1 82 ? -13.734 8.875 14.57 1 95.88 82 ARG B C 1
ATOM 2470 O O . ARG B 1 82 ? -14.695 9.211 15.266 1 95.88 82 ARG B O 1
ATOM 2477 N N . TYR B 1 83 ? -12.625 9.617 14.445 1 97.19 83 TYR B N 1
ATOM 2478 C CA . TYR B 1 83 ? -12.406 10.633 15.469 1 97.19 83 TYR B CA 1
ATOM 2479 C C . TYR B 1 83 ? -12.344 12.023 14.852 1 97.19 83 TYR B C 1
ATOM 2481 O O . TYR B 1 83 ? -12.398 13.031 15.562 1 97.19 83 TYR B O 1
ATOM 2489 N N . ASP B 1 84 ? -12.211 12.109 13.531 1 97.81 84 ASP B N 1
ATOM 2490 C CA . ASP B 1 84 ? -12.258 13.406 12.875 1 97.81 84 ASP B CA 1
ATOM 2491 C C . ASP B 1 84 ? -13.695 13.867 12.648 1 97.81 84 ASP B C 1
ATOM 2493 O O . ASP B 1 84 ? -14.133 14.039 11.508 1 97.81 84 ASP B O 1
ATOM 2497 N N . THR B 1 85 ? -14.367 14.203 13.664 1 96.19 85 THR B N 1
ATOM 2498 C CA . THR B 1 85 ? -15.797 14.484 13.656 1 96.19 85 THR B CA 1
ATOM 2499 C C . THR B 1 85 ? -16.094 15.766 12.867 1 96.19 85 THR B C 1
ATOM 2501 O O . THR B 1 85 ? -17.188 15.922 12.312 1 96.19 85 THR B O 1
ATOM 2504 N N . GLU B 1 86 ? -15.172 16.578 12.742 1 96.94 86 GLU B N 1
ATOM 2505 C CA . GLU B 1 86 ? -15.375 17.844 12.039 1 96.94 86 GLU B CA 1
ATOM 2506 C C . GLU B 1 86 ? -14.883 17.766 10.594 1 96.94 86 GLU B C 1
ATOM 2508 O O . GLU B 1 86 ? -14.938 18.75 9.852 1 96.94 86 GLU B O 1
ATOM 2513 N N . LYS B 1 87 ? -14.383 16.641 10.25 1 97 87 LYS B N 1
ATOM 2514 C CA . LYS B 1 87 ? -13.883 16.406 8.898 1 97 87 LYS B CA 1
ATOM 2515 C C . LYS B 1 87 ? -12.789 17.406 8.531 1 97 87 LYS B C 1
ATOM 2517 O O . LYS B 1 87 ? -12.797 17.953 7.426 1 97 87 LYS B O 1
ATOM 2522 N N . LYS B 1 88 ? -11.961 17.641 9.523 1 97.56 88 LYS B N 1
ATOM 2523 C CA . LYS B 1 88 ? -10.82 18.531 9.32 1 97.56 88 LYS B CA 1
ATOM 2524 C C . LYS B 1 88 ? -9.82 17.922 8.336 1 97.56 88 LYS B C 1
ATOM 2526 O O . LYS B 1 88 ? -9.234 18.625 7.52 1 97.56 88 LYS B O 1
ATOM 2531 N N . LEU B 1 8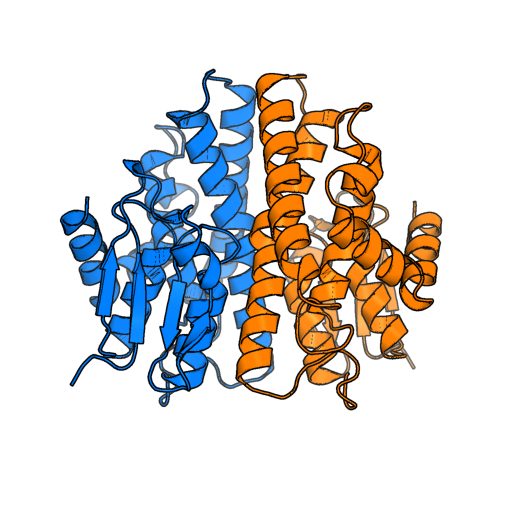9 ? -9.648 16.625 8.422 1 98.5 89 LEU B N 1
ATOM 2532 C CA . LEU B 1 89 ? -8.609 15.938 7.656 1 98.5 89 LEU B CA 1
ATOM 2533 C C . LEU B 1 89 ? -9.227 14.953 6.664 1 98.5 89 LEU B C 1
ATOM 2535 O O . LEU B 1 89 ? -8.508 14.156 6.051 1 98.5 89 LEU B O 1
ATOM 2539 N N . LEU B 1 90 ? -10.539 14.898 6.57 1 97.94 90 LEU B N 1
ATOM 2540 C CA . LEU B 1 90 ? -11.25 14 5.66 1 97.94 90 LEU B CA 1
ATOM 2541 C C . LEU B 1 90 ? -12.047 14.789 4.629 1 97.94 90 LEU B C 1
ATOM 2543 O O . LEU B 1 90 ? -12.25 16 4.789 1 97.94 90 LEU B O 1
ATOM 2547 N N . VAL B 1 91 ? -12.297 14.109 3.559 1 96.94 91 VAL B N 1
ATOM 2548 C CA . VAL B 1 91 ? -13.211 14.641 2.555 1 96.94 91 VAL B CA 1
ATOM 2549 C C . VAL B 1 91 ? -14.578 13.984 2.703 1 96.94 91 VAL B C 1
ATOM 2551 O O . VAL B 1 91 ? -14.703 12.93 3.326 1 96.94 91 VAL B O 1
ATOM 2554 N N . THR B 1 92 ? -15.641 14.617 2.133 1 92.12 92 THR B N 1
ATOM 2555 C CA . THR B 1 92 ? -16.984 14.102 2.355 1 92.12 92 THR B CA 1
ATOM 2556 C C . THR B 1 92 ? -17.625 13.672 1.038 1 92.12 92 THR B C 1
ATOM 2558 O O . THR B 1 92 ? -18.547 12.844 1.025 1 92.12 92 THR B O 1
ATOM 2561 N N . GLU B 1 93 ? -17.156 14.156 -0.064 1 91.06 93 GLU B N 1
ATOM 2562 C CA . GLU B 1 93 ? -17.719 13.805 -1.368 1 91.06 93 GLU B CA 1
ATOM 2563 C C . GLU B 1 93 ? -17.172 12.461 -1.853 1 91.06 93 GLU B C 1
ATOM 2565 O O . GLU B 1 93 ? -15.992 12.172 -1.691 1 91.06 93 GLU B O 1
ATOM 2570 N N . ASP B 1 94 ? -18.062 11.688 -2.412 1 85.31 94 ASP B N 1
ATOM 2571 C CA . ASP B 1 94 ? -17.719 10.328 -2.812 1 85.31 94 ASP B CA 1
ATOM 2572 C C . ASP B 1 94 ? -16.5 10.312 -3.727 1 85.31 94 ASP B C 1
ATOM 2574 O O . ASP B 1 94 ? -15.57 9.531 -3.518 1 85.31 94 ASP B O 1
ATOM 2578 N N . LYS B 1 95 ? -16.5 11.172 -4.73 1 88.06 95 LYS B N 1
ATOM 2579 C CA . LYS B 1 95 ? -15.367 11.25 -5.652 1 88.06 95 LYS B CA 1
ATOM 2580 C C . LYS B 1 95 ? -14.07 11.523 -4.906 1 88.06 95 LYS B C 1
ATOM 2582 O O . LYS B 1 95 ? -13.039 10.898 -5.188 1 88.06 95 LYS B O 1
ATOM 2587 N N . GLU B 1 96 ? -14.172 12.375 -3.93 1 95.75 96 GLU B N 1
ATOM 2588 C CA . GLU B 1 96 ? -12.977 12.742 -3.168 1 95.75 96 GLU B CA 1
ATOM 2589 C C . GLU B 1 96 ? -12.547 11.609 -2.242 1 95.75 96 GLU B C 1
ATOM 2591 O O . GLU B 1 96 ? -11.352 11.422 -1.99 1 95.75 96 GLU B O 1
ATOM 2596 N N . LYS B 1 97 ? -13.539 10.836 -1.795 1 96.12 97 LYS B N 1
ATOM 2597 C CA . LYS B 1 97 ? -13.211 9.695 -0.941 1 96.12 97 LYS B CA 1
ATOM 2598 C C . LYS B 1 97 ? -12.398 8.648 -1.705 1 96.12 97 LYS B C 1
ATOM 2600 O O . LYS B 1 97 ? -11.43 8.094 -1.175 1 96.12 97 LYS B O 1
ATOM 2605 N N . ALA B 1 98 ? -12.758 8.398 -2.938 1 96.69 98 ALA B N 1
ATOM 2606 C CA . ALA B 1 98 ? -12.008 7.465 -3.773 1 96.69 98 ALA B CA 1
ATOM 2607 C C . ALA B 1 98 ? -10.594 7.973 -4.027 1 96.69 98 ALA B C 1
ATOM 2609 O O . ALA B 1 98 ? -9.633 7.195 -3.996 1 96.69 98 ALA B O 1
ATOM 2610 N N . ASP B 1 99 ? -10.5 9.273 -4.266 1 97.75 99 ASP B N 1
ATOM 2611 C CA . ASP B 1 99 ? -9.188 9.883 -4.473 1 97.75 99 ASP B CA 1
ATOM 2612 C C . ASP B 1 99 ? -8.328 9.758 -3.217 1 97.75 99 ASP B C 1
ATOM 2614 O O . ASP B 1 99 ? -7.117 9.523 -3.309 1 97.75 99 ASP B O 1
ATOM 2618 N N . LEU B 1 100 ? -8.977 9.961 -2.078 1 98.44 100 LEU B N 1
ATOM 2619 C CA . LEU B 1 100 ? -8.273 9.844 -0.808 1 98.44 100 LEU B CA 1
ATOM 2620 C C . LEU B 1 100 ? -7.68 8.445 -0.647 1 98.44 100 LEU B C 1
ATOM 2622 O O . LEU B 1 100 ? -6.492 8.297 -0.353 1 98.44 100 LEU B O 1
ATOM 2626 N N . ASP B 1 101 ? -8.484 7.441 -0.906 1 98.19 101 ASP B N 1
ATOM 2627 C CA . ASP B 1 101 ? -8.008 6.062 -0.84 1 98.19 101 ASP B CA 1
ATOM 2628 C C . ASP B 1 101 ? -6.895 5.82 -1.851 1 98.19 101 ASP B C 1
ATOM 2630 O O . ASP B 1 101 ? -5.895 5.168 -1.536 1 98.19 101 ASP B O 1
ATOM 2634 N N . THR B 1 102 ? -7.059 6.387 -3.01 1 98.62 102 THR B N 1
ATOM 2635 C CA . THR B 1 102 ? -6.09 6.219 -4.086 1 98.62 102 THR B CA 1
ATOM 2636 C C . THR B 1 102 ? -4.711 6.711 -3.654 1 98.62 102 THR B C 1
ATOM 2638 O O . THR B 1 102 ? -3.721 5.988 -3.775 1 98.62 102 THR B O 1
ATOM 2641 N N . TRP B 1 103 ? -4.641 7.82 -3.072 1 98.88 103 TRP B N 1
ATOM 2642 C CA . TRP B 1 103 ? -3.357 8.406 -2.699 1 98.88 103 TRP B CA 1
ATOM 2643 C C . TRP B 1 103 ? -2.766 7.695 -1.486 1 98.88 103 TRP B C 1
ATOM 2645 O O . TRP B 1 103 ? -1.546 7.566 -1.368 1 98.88 103 TRP B O 1
ATOM 2655 N N . LEU B 1 104 ? -3.662 7.219 -0.554 1 98.81 104 LEU B N 1
ATOM 2656 C CA . LEU B 1 104 ? -3.16 6.426 0.564 1 98.81 104 LEU B CA 1
ATOM 2657 C C . LEU B 1 104 ? -2.553 5.117 0.076 1 98.81 104 LEU B C 1
ATOM 2659 O O . LEU B 1 104 ? -1.502 4.695 0.563 1 98.81 104 LEU B O 1
ATOM 2663 N N . PHE B 1 105 ? -3.186 4.508 -0.895 1 98.88 105 PHE B N 1
ATOM 2664 C CA . PHE B 1 105 ? -2.641 3.281 -1.461 1 98.88 105 PHE B CA 1
ATOM 2665 C C . PHE B 1 105 ? -1.38 3.57 -2.268 1 98.88 105 PHE B C 1
ATOM 2667 O O . PHE B 1 105 ? -0.437 2.775 -2.264 1 98.88 105 PHE B O 1
ATOM 2674 N N . TYR B 1 106 ? -1.352 4.75 -3.016 1 98.88 106 TYR B N 1
ATOM 2675 C CA . TYR B 1 106 ? -0.148 5.141 -3.744 1 98.88 106 TYR B CA 1
ATOM 2676 C C . TYR B 1 106 ? 1.038 5.285 -2.799 1 98.88 106 TYR B C 1
ATOM 2678 O O . TYR B 1 106 ? 2.131 4.789 -3.084 1 98.88 106 TYR B O 1
ATOM 2686 N N . GLN B 1 107 ? 0.754 5.949 -1.688 1 98.88 107 GLN B N 1
ATOM 2687 C CA . GLN B 1 107 ? 1.793 6.102 -0.676 1 98.88 107 GLN B CA 1
ATOM 2688 C C . GLN B 1 107 ? 2.275 4.746 -0.17 1 98.88 107 GLN B C 1
ATOM 2690 O O . GLN B 1 107 ? 3.482 4.504 -0.079 1 98.88 107 GLN B O 1
ATOM 2695 N N . ALA B 1 108 ? 1.4 3.826 0.133 1 98.5 108 ALA B N 1
ATOM 2696 C CA . ALA B 1 108 ? 1.71 2.531 0.737 1 98.5 108 ALA B CA 1
ATOM 2697 C C . ALA B 1 108 ? 2.391 1.606 -0.268 1 98.5 108 ALA B C 1
ATOM 2699 O O . ALA B 1 108 ? 3.244 0.797 0.104 1 98.5 108 ALA B O 1
ATOM 2700 N N . SER B 1 109 ? 2.01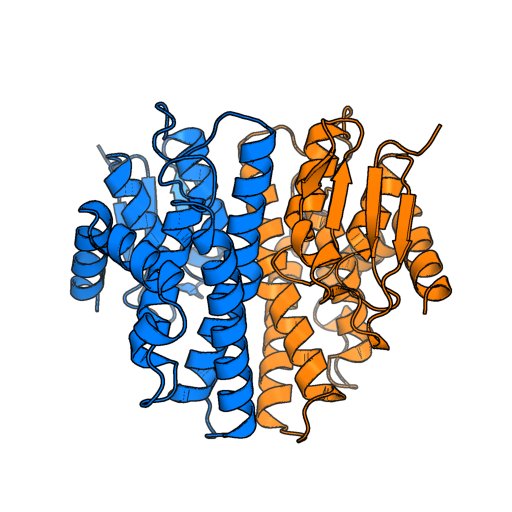2 1.741 -1.549 1 98.31 109 SER B N 1
ATOM 2701 C CA . SER B 1 109 ? 2.473 0.764 -2.529 1 98.31 109 SER B CA 1
ATOM 2702 C C . SER B 1 109 ? 3.736 1.243 -3.236 1 98.31 109 SER B C 1
ATOM 2704 O O . SER B 1 109 ? 4.543 0.432 -3.697 1 98.31 109 SER B O 1
ATOM 2706 N N . HIS B 1 110 ? 3.893 2.562 -3.373 1 98.5 110 HIS B N 1
ATOM 2707 C CA . HIS B 1 110 ? 5.012 3.088 -4.145 1 98.5 110 HIS B CA 1
ATOM 2708 C C . HIS B 1 110 ? 6.035 3.77 -3.238 1 98.5 110 HIS B C 1
ATOM 2710 O O . HIS B 1 110 ? 7.184 3.334 -3.156 1 98.5 110 HIS B O 1
ATOM 2716 N N . GLN B 1 111 ? 5.594 4.773 -2.496 1 98.56 111 GLN B N 1
ATOM 2717 C CA . GLN B 1 111 ? 6.555 5.555 -1.727 1 98.56 111 GLN B CA 1
ATOM 2718 C C . GLN B 1 111 ? 7.195 4.711 -0.628 1 98.56 111 GLN B C 1
ATOM 2720 O O . GLN B 1 111 ? 8.422 4.547 -0.6 1 98.56 111 GLN B O 1
ATOM 2725 N N . GLY B 1 112 ? 6.359 4.129 0.247 1 97.69 112 GLY B N 1
ATOM 2726 C CA . GLY B 1 112 ? 6.871 3.428 1.415 1 97.69 112 GLY B CA 1
ATOM 2727 C C . GLY B 1 112 ? 7.883 2.352 1.07 1 97.69 112 GLY B C 1
ATOM 2728 O O . GLY B 1 112 ? 9.055 2.451 1.44 1 97.69 112 GLY B O 1
ATOM 2729 N N . PRO B 1 113 ? 7.461 1.362 0.306 1 97.94 113 PRO B N 1
ATOM 2730 C CA . PRO B 1 113 ? 8.344 0.232 0.015 1 97.94 113 PRO B CA 1
ATOM 2731 C C . PRO B 1 113 ? 9.586 0.641 -0.783 1 97.94 113 PRO B C 1
ATOM 2733 O O . PRO B 1 113 ? 10.688 0.176 -0.495 1 97.94 113 PRO B O 1
ATOM 2736 N N . THR B 1 114 ? 9.438 1.553 -1.777 1 98.44 114 THR B N 1
ATOM 2737 C CA . THR B 1 114 ? 10.562 1.96 -2.609 1 98.44 114 THR B CA 1
ATOM 2738 C C . THR B 1 114 ? 11.594 2.715 -1.785 1 98.44 114 THR B C 1
ATOM 2740 O O . THR B 1 114 ? 12.789 2.424 -1.862 1 98.44 114 THR B O 1
ATOM 2743 N N . PHE B 1 115 ? 11.133 3.664 -1.022 1 98.56 115 PHE B N 1
ATOM 2744 C CA . PHE B 1 115 ? 12.055 4.457 -0.212 1 98.56 115 PHE B CA 1
ATOM 2745 C C . PHE B 1 115 ? 12.703 3.6 0.866 1 98.56 115 PHE B C 1
ATOM 2747 O O . PHE B 1 115 ? 13.891 3.76 1.163 1 98.56 115 PHE B O 1
ATOM 2754 N N . GLY B 1 116 ? 11.906 2.668 1.459 1 97.19 116 GLY B N 1
ATOM 2755 C CA . GLY B 1 116 ? 12.453 1.728 2.422 1 97.19 116 GLY B CA 1
ATOM 2756 C C . GLY B 1 116 ? 13.531 0.835 1.834 1 97.19 116 GLY B C 1
ATOM 2757 O O . GLY B 1 116 ? 14.555 0.587 2.473 1 97.19 116 GLY B O 1
ATOM 2758 N N . GLN B 1 117 ? 13.344 0.348 0.623 1 97.81 117 GLN B N 1
ATOM 2759 C CA . GLN B 1 117 ? 14.344 -0.494 -0.027 1 97.81 117 GLN B CA 1
ATOM 2760 C C . GLN B 1 117 ? 15.594 0.309 -0.381 1 97.81 117 GLN B C 1
ATOM 2762 O O . GLN B 1 117 ? 16.719 -0.193 -0.265 1 97.81 117 GLN B O 1
ATOM 2767 N N . ALA B 1 118 ? 15.344 1.548 -0.875 1 98.31 118 ALA B N 1
ATOM 2768 C CA . ALA B 1 118 ? 16.5 2.408 -1.125 1 98.31 118 ALA B CA 1
ATOM 2769 C C . ALA B 1 118 ? 17.375 2.533 0.122 1 98.31 118 ALA B C 1
ATOM 2771 O O . ALA B 1 118 ? 18.594 2.35 0.058 1 98.31 118 ALA B O 1
ATOM 2772 N N . GLN B 1 119 ? 16.734 2.811 1.24 1 97.62 119 GLN B N 1
ATOM 2773 C CA . GLN B 1 119 ? 17.453 2.918 2.506 1 97.62 119 GLN B CA 1
ATOM 2774 C C . GLN B 1 119 ? 18.203 1.628 2.82 1 97.62 119 GLN B C 1
ATOM 2776 O O . GLN B 1 119 ? 19.375 1.664 3.193 1 97.62 119 GLN B O 1
ATOM 2781 N N . TRP B 1 120 ? 17.562 0.495 2.678 1 97.31 120 TRP B N 1
ATOM 2782 C CA . TRP B 1 120 ? 18.172 -0.792 3.006 1 97.31 120 TRP B CA 1
ATOM 2783 C C . TRP B 1 120 ? 19.422 -1.033 2.174 1 97.31 120 TRP B C 1
ATOM 2785 O O . TRP B 1 120 ? 20.484 -1.353 2.715 1 97.31 120 TRP B O 1
ATOM 2795 N N . PHE B 1 121 ? 19.312 -0.838 0.91 1 98.12 121 PHE B N 1
ATOM 2796 C CA . PHE B 1 121 ? 20.406 -1.189 0.026 1 98.12 121 PHE B CA 1
ATOM 2797 C C . PHE B 1 121 ? 21.531 -0.165 0.131 1 98.12 121 PHE B C 1
ATOM 2799 O O . PHE B 1 121 ? 22.703 -0.478 -0.144 1 98.12 121 PHE B O 1
ATOM 2806 N N . MET B 1 122 ? 21.203 1.026 0.536 1 97.88 122 MET B N 1
ATOM 2807 C CA . MET B 1 122 ? 22.219 2.061 0.671 1 97.88 122 MET B CA 1
ATOM 2808 C C . MET B 1 122 ? 23 1.893 1.974 1 97.88 122 MET B C 1
ATOM 2810 O O . MET B 1 122 ? 24.203 2.174 2.027 1 97.88 122 MET B O 1
ATOM 2814 N N . PHE B 1 123 ? 22.281 1.354 3.023 1 97.06 123 PHE B N 1
ATOM 2815 C CA . PHE B 1 123 ? 22.922 1.53 4.324 1 97.06 123 PHE B CA 1
ATOM 2816 C C . PHE B 1 123 ? 23.047 0.196 5.047 1 97.06 123 PHE B C 1
ATOM 2818 O O . PHE B 1 123 ? 23.844 0.062 5.973 1 97.06 123 PHE B O 1
ATOM 2825 N N . TYR B 1 124 ? 22.266 -0.826 4.668 1 96.25 124 TYR B N 1
ATOM 2826 C CA . TYR B 1 124 ? 22.203 -1.979 5.559 1 96.25 124 TYR B CA 1
ATOM 2827 C C . TYR B 1 124 ? 22.578 -3.258 4.824 1 96.25 124 TYR B C 1
A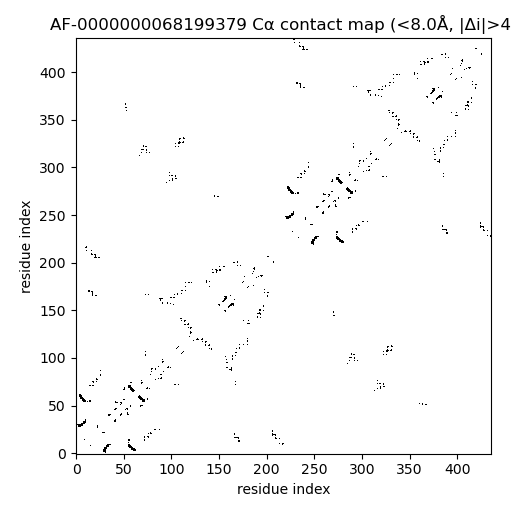TOM 2829 O O . TYR B 1 124 ? 22.969 -4.246 5.445 1 96.25 124 TYR B O 1
ATOM 2837 N N . HIS B 1 125 ? 22.406 -3.238 3.48 1 96.94 125 HIS B N 1
ATOM 2838 C CA . HIS B 1 125 ? 22.781 -4.438 2.738 1 96.94 125 HIS B CA 1
ATOM 2839 C C . HIS B 1 125 ? 24.266 -4.73 2.863 1 96.94 125 HIS B C 1
ATOM 2841 O O . HIS B 1 125 ? 25.078 -3.809 2.904 1 96.94 125 HIS B O 1
ATOM 2847 N N . THR B 1 126 ? 24.594 -5.973 2.885 1 94.81 126 THR B N 1
ATOM 2848 C CA . THR B 1 126 ? 25.969 -6.406 3.158 1 94.81 126 THR B CA 1
ATOM 2849 C C . THR B 1 126 ? 26.906 -5.906 2.074 1 94.81 126 THR B C 1
ATOM 2851 O O . THR B 1 126 ? 28.078 -5.621 2.348 1 94.81 126 THR B O 1
ATOM 2854 N N . GLU B 1 127 ? 26.406 -5.82 0.879 1 92.75 127 GLU B N 1
ATOM 2855 C CA . GLU B 1 127 ? 27.188 -5.344 -0.259 1 92.75 127 GLU B CA 1
ATOM 2856 C C . GLU B 1 127 ? 26.625 -4.039 -0.812 1 92.75 127 GLU B C 1
ATOM 2858 O O . GLU B 1 127 ? 25.406 -3.863 -0.864 1 92.75 127 GLU B O 1
ATOM 2863 N N . ARG B 1 128 ? 27.688 -3.178 -1.097 1 95.5 128 ARG B N 1
ATOM 2864 C CA . ARG B 1 128 ? 27.234 -2.006 -1.844 1 95.5 128 ARG B CA 1
ATOM 2865 C C . ARG B 1 128 ? 27.156 -2.309 -3.336 1 95.5 128 ARG B C 1
ATOM 2867 O O . ARG B 1 128 ? 28.156 -2.633 -3.971 1 95.5 128 ARG B O 1
ATOM 2874 N N . ILE B 1 129 ? 25.953 -2.236 -3.881 1 97.38 129 ILE B N 1
ATOM 2875 C CA . ILE B 1 129 ? 25.719 -2.596 -5.277 1 97.38 129 ILE B CA 1
ATOM 2876 C C . ILE B 1 129 ? 25.172 -1.389 -6.031 1 97.38 129 ILE B C 1
ATOM 2878 O O . ILE B 1 129 ? 23.953 -1.144 -6.023 1 97.38 129 ILE B O 1
ATOM 2882 N N . PRO B 1 130 ? 26.016 -0.634 -6.746 1 97.06 130 PRO B N 1
ATOM 2883 C CA . PRO B 1 130 ? 25.625 0.64 -7.359 1 97.06 130 PRO B CA 1
ATOM 2884 C C . PRO B 1 130 ? 24.406 0.514 -8.258 1 97.06 130 PRO B C 1
ATOM 2886 O O . PRO B 1 130 ? 23.516 1.367 -8.227 1 97.06 130 PRO B O 1
ATOM 2889 N N . SER B 1 131 ? 24.281 -0.552 -9.062 1 97.75 131 SER B N 1
ATOM 2890 C CA . SER B 1 131 ? 23.172 -0.689 -10 1 97.75 131 SER B CA 1
ATOM 2891 C C . SER B 1 131 ? 21.828 -0.804 -9.273 1 97.75 131 SER B C 1
ATOM 2893 O O . SER B 1 131 ? 20.797 -0.362 -9.781 1 97.75 131 SER B O 1
ATOM 2895 N N . VAL B 1 132 ? 21.828 -1.38 -8.062 1 98.25 132 VAL B N 1
ATOM 2896 C CA . VAL B 1 132 ? 20.609 -1.531 -7.254 1 98.25 132 VAL B CA 1
ATOM 2897 C C . VAL B 1 132 ? 20.234 -0.193 -6.625 1 98.25 132 VAL B C 1
ATOM 2899 O O . VAL B 1 132 ? 19.078 0.218 -6.664 1 98.25 132 VAL B O 1
ATOM 2902 N N . ILE B 1 133 ? 21.234 0.502 -6.086 1 98 133 ILE B N 1
ATOM 2903 C CA . ILE B 1 133 ? 21.031 1.803 -5.461 1 98 133 ILE B CA 1
ATOM 2904 C C . ILE B 1 133 ? 20.484 2.789 -6.488 1 98 133 ILE B C 1
ATOM 2906 O O . ILE B 1 133 ? 19.5 3.488 -6.23 1 98 133 ILE B O 1
ATOM 2910 N N . ILE B 1 134 ? 21.062 2.766 -7.68 1 97.81 134 ILE B N 1
ATOM 2911 C CA . ILE B 1 134 ? 20.656 3.666 -8.75 1 97.81 134 ILE B CA 1
ATOM 2912 C C . ILE B 1 134 ? 19.203 3.363 -9.148 1 97.81 134 ILE B C 1
ATOM 2914 O O . ILE B 1 134 ? 18.422 4.281 -9.398 1 97.81 134 ILE B O 1
ATOM 2918 N N . ARG B 1 135 ? 18.828 2.104 -9.234 1 97.88 135 ARG B N 1
ATOM 2919 C CA . ARG B 1 135 ? 17.453 1.739 -9.578 1 97.88 135 ARG B CA 1
ATOM 2920 C C . ARG B 1 135 ? 16.469 2.363 -8.609 1 97.88 135 ARG B C 1
ATOM 2922 O O . ARG B 1 135 ? 15.484 2.984 -9.023 1 97.88 135 ARG B O 1
ATOM 2929 N N . PHE B 1 136 ? 16.766 2.205 -7.316 1 98.5 136 PHE B N 1
ATOM 2930 C CA . PHE B 1 136 ? 15.812 2.697 -6.336 1 98.5 136 PHE B CA 1
ATOM 2931 C C . PHE B 1 136 ? 15.812 4.219 -6.293 1 98.5 136 PHE B C 1
ATOM 2933 O O . PHE B 1 136 ? 14.773 4.844 -6.086 1 98.5 136 PHE B O 1
ATOM 2940 N N . GLN B 1 137 ? 16.953 4.844 -6.461 1 98.69 137 GLN B N 1
ATOM 2941 C CA . GLN B 1 137 ? 17 6.301 -6.543 1 98.69 137 GLN B CA 1
ATOM 2942 C C . GLN B 1 137 ? 16.203 6.809 -7.742 1 98.69 137 GLN B C 1
ATOM 2944 O O . GLN B 1 137 ? 15.508 7.82 -7.652 1 98.69 137 GLN B O 1
ATOM 2949 N N . ASN B 1 138 ? 16.281 6.129 -8.852 1 98.5 138 ASN B N 1
ATOM 2950 C CA . ASN B 1 138 ? 15.492 6.496 -10.023 1 98.5 138 ASN B CA 1
ATOM 2951 C C . ASN B 1 138 ? 14 6.332 -9.766 1 98.5 138 ASN B C 1
ATOM 2953 O O . ASN B 1 138 ? 13.188 7.141 -10.227 1 98.5 138 ASN B O 1
ATOM 2957 N N . GLU B 1 139 ? 13.695 5.316 -9.039 1 98.44 139 GLU B N 1
ATOM 2958 C CA . GLU B 1 139 ? 12.289 5.129 -8.695 1 98.44 139 GLU B CA 1
ATOM 2959 C C . GLU B 1 139 ? 11.797 6.219 -7.746 1 98.44 139 GLU B C 1
ATOM 2961 O O . GLU B 1 139 ? 10.656 6.664 -7.84 1 98.44 139 GLU B O 1
ATOM 2966 N N . ILE B 1 140 ? 12.633 6.609 -6.801 1 98.88 140 ILE B N 1
ATOM 2967 C CA . ILE B 1 140 ? 12.289 7.727 -5.926 1 98.88 140 ILE B CA 1
ATOM 2968 C C . ILE B 1 140 ? 12 8.969 -6.762 1 98.88 140 ILE B C 1
ATOM 2970 O O . ILE B 1 140 ? 10.977 9.633 -6.57 1 98.88 140 ILE B O 1
ATOM 2974 N N . LYS B 1 141 ? 12.844 9.234 -7.723 1 98.81 141 LYS B N 1
ATOM 2975 C CA . LYS B 1 141 ? 12.656 10.391 -8.594 1 98.81 141 LYS B CA 1
ATOM 2976 C C . LYS B 1 141 ? 11.359 10.281 -9.391 1 98.81 141 LYS B C 1
ATOM 2978 O O . LYS B 1 141 ? 10.656 11.273 -9.578 1 98.81 141 LYS B O 1
ATOM 2983 N N . ARG B 1 142 ? 11.055 9.094 -9.828 1 98.44 142 ARG B N 1
ATOM 2984 C CA . ARG B 1 142 ? 9.812 8.875 -10.562 1 98.44 142 ARG B CA 1
ATOM 2985 C C . ARG B 1 142 ? 8.602 9.18 -9.688 1 98.44 142 ARG B C 1
ATOM 2987 O O . ARG B 1 142 ? 7.668 9.852 -10.125 1 98.44 142 ARG B O 1
ATOM 2994 N N . ILE B 1 143 ? 8.625 8.695 -8.477 1 98.81 143 ILE B N 1
ATOM 2995 C CA . ILE B 1 143 ? 7.531 8.898 -7.531 1 98.81 143 ILE B CA 1
ATOM 2996 C C . ILE B 1 143 ? 7.398 10.391 -7.215 1 98.81 143 ILE B C 1
ATOM 2998 O O . ILE B 1 143 ? 6.289 10.93 -7.207 1 98.81 143 ILE B O 1
ATOM 3002 N N . PHE B 1 144 ? 8.531 11.07 -6.973 1 98.88 144 PHE B N 1
ATOM 3003 C CA . PHE B 1 144 ? 8.523 12.516 -6.766 1 98.88 144 PHE B CA 1
ATOM 3004 C C . PHE B 1 144 ? 7.973 13.234 -7.988 1 98.88 144 PHE B C 1
ATOM 3006 O O . PHE B 1 144 ? 7.246 14.219 -7.859 1 98.88 144 PHE B O 1
ATOM 3013 N N . GLY B 1 145 ? 8.305 12.742 -9.148 1 98.81 145 GLY B N 1
ATOM 3014 C CA . GLY B 1 145 ? 7.797 13.328 -10.375 1 98.81 145 GLY B CA 1
ATOM 3015 C C . GLY B 1 145 ? 6.285 13.273 -10.492 1 98.81 145 GLY B C 1
ATOM 3016 O O . GLY B 1 145 ? 5.648 14.25 -10.875 1 98.81 145 GLY B O 1
ATOM 3017 N N . VAL B 1 146 ? 5.695 12.156 -10.172 1 98.75 146 VAL B N 1
ATOM 3018 C CA . VAL B 1 146 ? 4.242 11.992 -10.195 1 98.75 146 VAL B CA 1
ATOM 3019 C C . VAL B 1 146 ? 3.596 13.016 -9.258 1 98.75 146 VAL B C 1
ATOM 3021 O O . VAL B 1 146 ? 2.662 13.719 -9.648 1 98.75 146 VAL B O 1
ATOM 3024 N N . LEU B 1 147 ? 4.117 13.086 -8.016 1 98.88 147 LEU B N 1
ATOM 3025 C CA . LEU B 1 147 ? 3.584 14.031 -7.043 1 98.88 147 LEU B CA 1
ATOM 3026 C C . LEU B 1 147 ? 3.742 15.469 -7.535 1 98.88 147 LEU B C 1
ATOM 3028 O O . LEU B 1 147 ? 2.805 16.266 -7.449 1 98.88 147 LEU B O 1
ATOM 3032 N N . ASN B 1 148 ? 4.902 15.734 -8.031 1 98.88 148 ASN B N 1
ATOM 3033 C CA . ASN B 1 148 ? 5.172 17.078 -8.531 1 98.88 148 ASN B CA 1
ATOM 3034 C C . ASN B 1 148 ? 4.195 17.469 -9.633 1 98.88 148 ASN B C 1
ATOM 3036 O O . ASN B 1 148 ? 3.67 18.594 -9.633 1 98.88 148 ASN B O 1
ATOM 3040 N N . ASP B 1 149 ? 3.936 16.594 -10.57 1 98.44 149 ASP B N 1
ATOM 3041 C CA . ASP B 1 149 ? 3.041 16.859 -11.695 1 98.44 149 ASP B CA 1
ATOM 3042 C C . ASP B 1 149 ? 1.615 17.109 -11.203 1 98.44 149 ASP B C 1
ATOM 3044 O O . ASP B 1 149 ? 0.961 18.062 -11.648 1 98.44 149 ASP B O 1
ATOM 3048 N N . VAL B 1 150 ? 1.183 16.328 -10.297 1 98.38 150 VAL B N 1
ATOM 3049 C CA . VAL B 1 150 ? -0.17 16.469 -9.766 1 98.38 150 VAL B CA 1
ATOM 3050 C C . VAL B 1 150 ? -0.282 17.781 -8.984 1 98.38 150 VAL B C 1
ATOM 3052 O O . VAL B 1 150 ? -1.261 18.516 -9.125 1 98.38 150 VAL B O 1
ATOM 3055 N N . LEU B 1 151 ? 0.731 18.094 -8.219 1 98.69 151 LEU B N 1
ATOM 3056 C CA . LEU B 1 151 ? 0.724 19.25 -7.328 1 98.69 151 LEU B CA 1
ATOM 3057 C C . LEU B 1 151 ? 0.996 20.531 -8.102 1 98.69 151 LEU B C 1
ATOM 3059 O O . LEU B 1 151 ? 0.851 21.641 -7.559 1 98.69 151 LEU B O 1
ATOM 3063 N N . SER B 1 152 ? 1.399 20.422 -9.344 1 98.5 152 SER B N 1
ATOM 3064 C CA . SER B 1 152 ? 1.519 21.594 -10.203 1 98.5 152 SER B CA 1
ATOM 3065 C C . SER B 1 152 ? 0.149 22.172 -10.547 1 98.5 152 SER B C 1
ATOM 3067 O O . SER B 1 152 ? 0.039 23.328 -10.945 1 98.5 152 SER B O 1
ATOM 3069 N N . LYS B 1 153 ? -0.923 21.406 -10.328 1 96.94 153 LYS B N 1
ATOM 3070 C CA . LYS B 1 153 ? -2.27 21.797 -10.734 1 96.94 153 LYS B CA 1
ATOM 3071 C C . LYS B 1 153 ? -3.174 21.984 -9.516 1 96.94 153 LYS B C 1
ATOM 3073 O O . LYS B 1 153 ? -4.312 22.438 -9.648 1 96.94 153 LYS B O 1
ATOM 3078 N N . LYS B 1 154 ? -2.738 21.594 -8.375 1 96.19 154 LYS B N 1
ATOM 3079 C CA . LYS B 1 154 ? -3.539 21.688 -7.16 1 96.19 154 LYS B CA 1
ATOM 3080 C C . LYS B 1 154 ? -2.656 21.922 -5.938 1 96.19 154 LYS B C 1
ATOM 3082 O O . LYS B 1 154 ? -1.5 21.484 -5.914 1 96.19 154 LYS B O 1
ATOM 3087 N N . GLU B 1 155 ? -3.225 22.453 -4.926 1 97.5 155 GLU B N 1
ATOM 3088 C CA . GLU B 1 155 ? -2.492 22.797 -3.709 1 97.5 155 GLU B CA 1
ATOM 3089 C C . GLU B 1 155 ? -2.316 21.578 -2.812 1 97.5 155 GLU B C 1
ATOM 3091 O O . GLU B 1 155 ? -1.304 21.438 -2.123 1 97.5 155 GLU B O 1
ATOM 3096 N N . TRP B 1 156 ? -3.324 20.766 -2.75 1 98.62 156 TRP B N 1
ATOM 3097 C CA . TRP B 1 156 ? -3.352 19.547 -1.939 1 98.62 156 TRP B CA 1
ATOM 3098 C C . TRP B 1 156 ? -3.715 18.344 -2.789 1 98.62 156 TRP B C 1
ATOM 3100 O O . TRP B 1 156 ? -4.203 18.484 -3.912 1 98.62 156 TRP B O 1
ATOM 3110 N N . LEU B 1 157 ? -3.439 17.172 -2.305 1 98.5 157 LEU B N 1
ATOM 3111 C CA . LEU B 1 157 ? -3.623 15.969 -3.111 1 98.5 157 LEU B CA 1
ATOM 3112 C C . LEU B 1 157 ? -5.105 15.68 -3.338 1 98.5 157 LEU B C 1
ATOM 3114 O O . LEU B 1 157 ? -5.5 15.258 -4.422 1 98.5 157 LEU B O 1
ATOM 3118 N N . VAL B 1 158 ? -5.832 15.812 -2.268 1 98.06 158 VAL B N 1
ATOM 3119 C CA . VAL B 1 158 ? -7.254 15.5 -2.379 1 98.06 158 VAL B CA 1
ATOM 3120 C C . VAL B 1 158 ? -8.078 16.641 -1.795 1 98.06 158 VAL B C 1
ATOM 3122 O O . VAL B 1 158 ? -7.773 17.156 -0.713 1 98.06 158 VAL B O 1
ATOM 3125 N N . GLY B 1 159 ? -9.047 16.938 -2.498 1 93.12 159 GLY B N 1
ATOM 3126 C CA . GLY B 1 159 ? -9.898 18.016 -2.039 1 93.12 159 GLY B CA 1
ATOM 3127 C C . GLY B 1 159 ? -9.188 19.359 -2.008 1 93.12 159 GLY B C 1
ATOM 3128 O O . GLY B 1 159 ? -8.156 19.531 -2.656 1 93.12 159 GLY B O 1
ATOM 3129 N N . ASN B 1 160 ? -9.57 20.453 -1.506 1 94.06 160 ASN B N 1
ATOM 3130 C CA . ASN B 1 160 ? -9 21.797 -1.443 1 94.06 160 ASN B CA 1
ATOM 3131 C C . ASN B 1 160 ? -8.5 22.141 -0.04 1 94.06 160 ASN B C 1
ATOM 3133 O O . ASN B 1 160 ? -8.625 23.281 0.413 1 94.06 160 ASN B O 1
ATOM 3137 N N . LYS B 1 161 ? -7.945 21.078 0.631 1 97.38 161 LYS B N 1
ATOM 3138 C CA . LYS B 1 161 ? -7.379 21.219 1.971 1 97.38 161 LYS B CA 1
ATOM 3139 C C . LYS B 1 161 ? -6.395 20.094 2.273 1 97.38 161 LYS B C 1
ATOM 3141 O O . LYS B 1 161 ? -6.324 19.109 1.536 1 97.38 161 LYS B O 1
ATOM 3146 N N . CYS B 1 162 ? -5.656 20.312 3.359 1 98.56 162 CYS B N 1
ATOM 3147 C CA . CYS B 1 162 ? -4.789 19.234 3.832 1 98.56 162 CYS B CA 1
ATOM 3148 C C . CYS B 1 162 ? -5.613 18.078 4.391 1 98.56 162 CYS B C 1
ATOM 3150 O O . CYS B 1 162 ? -6.496 18.297 5.223 1 98.56 162 CYS B O 1
ATOM 3152 N N . THR B 1 163 ? -5.418 16.922 3.918 1 98.75 163 THR B N 1
ATOM 3153 C CA . THR B 1 163 ? -6.082 15.727 4.418 1 98.75 163 THR B CA 1
ATOM 3154 C C . THR B 1 163 ? -5.059 14.688 4.859 1 98.75 163 THR B C 1
ATOM 3156 O O . THR B 1 163 ? -3.852 14.922 4.781 1 98.75 163 THR B O 1
ATOM 3159 N N . ILE B 1 164 ? -5.5 13.531 5.273 1 98.75 164 ILE B N 1
ATOM 3160 C CA . ILE B 1 164 ? -4.613 12.438 5.668 1 98.75 164 ILE B CA 1
ATOM 3161 C C . ILE B 1 164 ? -3.844 11.93 4.453 1 98.75 164 ILE B C 1
ATOM 3163 O O . ILE B 1 164 ? -2.777 11.328 4.59 1 98.75 164 ILE B O 1
ATOM 3167 N N . ALA B 1 165 ? -4.363 12.133 3.219 1 98.81 165 ALA B N 1
ATOM 3168 C CA . ALA B 1 165 ? -3.627 11.766 2.01 1 98.81 165 ALA B CA 1
ATOM 3169 C C . ALA B 1 165 ? -2.316 12.539 1.909 1 98.81 165 ALA B C 1
ATOM 3171 O O . ALA B 1 165 ? -1.3 12 1.47 1 98.81 165 ALA B O 1
ATOM 3172 N N . ASP B 1 166 ? -2.35 13.797 2.277 1 98.88 166 ASP B N 1
ATOM 3173 C CA . ASP B 1 166 ? -1.138 14.609 2.27 1 98.88 166 ASP B CA 1
ATOM 3174 C C . ASP B 1 166 ? -0.192 14.195 3.396 1 98.88 166 ASP B C 1
ATOM 3176 O O . ASP B 1 166 ? 0.999 13.977 3.164 1 98.88 166 ASP B O 1
ATOM 3180 N N . LEU B 1 167 ? -0.734 14.07 4.582 1 98.81 167 LEU B N 1
ATOM 3181 C CA . LEU B 1 167 ? 0.054 13.859 5.789 1 98.81 167 LEU B CA 1
ATOM 3182 C C . LEU B 1 167 ? 0.769 12.508 5.738 1 98.81 167 LEU B C 1
ATOM 3184 O O . LEU B 1 167 ? 1.806 12.328 6.379 1 98.81 167 LEU B O 1
ATOM 3188 N N . ALA B 1 168 ? 0.263 11.555 4.941 1 98.75 168 ALA B N 1
ATOM 3189 C CA . ALA B 1 168 ? 0.813 10.211 4.848 1 98.75 168 ALA B CA 1
ATOM 3190 C C . ALA B 1 168 ? 2.219 10.227 4.254 1 98.75 168 ALA B C 1
ATOM 3192 O O . ALA B 1 168 ? 3.008 9.305 4.477 1 98.75 168 ALA B O 1
ATOM 3193 N N . PHE B 1 169 ? 2.6 11.281 3.551 1 98.81 169 PHE B N 1
ATOM 3194 C CA . PHE B 1 169 ? 3.805 11.258 2.729 1 98.81 169 PHE B CA 1
ATOM 3195 C C . PHE B 1 169 ? 4.969 11.914 3.459 1 98.81 169 PHE B C 1
ATOM 3197 O O . PHE B 1 169 ? 6.117 11.82 3.016 1 98.81 169 PHE B O 1
ATOM 3204 N N . ILE B 1 170 ? 4.766 12.531 4.578 1 98.25 170 ILE B N 1
ATOM 3205 C CA . ILE B 1 170 ? 5.664 13.539 5.145 1 98.25 170 ILE B CA 1
ATOM 3206 C C . ILE B 1 170 ? 7.02 12.906 5.441 1 98.25 170 ILE B C 1
ATOM 3208 O O . ILE B 1 170 ? 8.047 13.367 4.938 1 98.25 170 ILE B O 1
ATOM 3212 N N . LYS B 1 171 ? 7.031 11.82 6.148 1 97.44 171 LYS B N 1
ATOM 3213 C CA . LYS B 1 171 ? 8.297 11.367 6.723 1 97.44 171 LYS B CA 1
ATOM 3214 C C . LYS B 1 171 ? 9.195 10.742 5.66 1 97.44 171 LYS B C 1
ATOM 3216 O O . LYS B 1 171 ? 10.398 11.008 5.617 1 97.44 171 LYS B O 1
ATOM 3221 N N . TYR B 1 172 ? 8.633 9.938 4.828 1 97.94 172 TYR B N 1
ATOM 3222 C CA . TYR B 1 172 ? 9.43 9.344 3.764 1 97.94 172 TYR B CA 1
ATOM 3223 C C . TYR B 1 172 ? 9.945 10.414 2.809 1 97.94 172 TYR B C 1
ATOM 3225 O O . TYR B 1 172 ? 11.07 10.312 2.305 1 97.94 172 TYR B O 1
ATOM 3233 N N . ASN B 1 173 ? 9.094 11.438 2.533 1 98.44 173 ASN B N 1
ATOM 3234 C CA . ASN B 1 173 ? 9.562 12.555 1.723 1 98.44 173 ASN B CA 1
ATOM 3235 C C . ASN B 1 173 ? 10.781 13.227 2.346 1 98.44 173 ASN B C 1
ATOM 3237 O O . ASN B 1 173 ? 11.805 13.406 1.683 1 98.44 173 ASN B O 1
ATOM 3241 N N . ASP B 1 174 ? 10.617 13.539 3.57 1 97.81 174 ASP B N 1
ATOM 3242 C CA . ASP B 1 174 ? 11.695 14.227 4.281 1 97.81 174 ASP B CA 1
ATOM 3243 C C . ASP B 1 174 ? 12.977 13.391 4.27 1 97.81 174 ASP B C 1
ATOM 3245 O O . ASP B 1 174 ? 14.055 13.914 3.977 1 97.81 174 ASP B O 1
ATOM 3249 N N . TYR B 1 175 ? 12.836 12.141 4.555 1 97.31 175 TYR B N 1
ATOM 3250 C CA . TYR B 1 175 ? 13.977 11.242 4.613 1 97.31 175 TYR B CA 1
ATOM 3251 C C . TYR B 1 175 ? 14.656 11.125 3.252 1 97.31 175 TYR B C 1
ATOM 3253 O O . TYR B 1 175 ? 15.883 11.172 3.156 1 97.31 175 TYR B O 1
ATOM 3261 N N . ALA B 1 176 ? 13.898 10.984 2.199 1 98.31 176 ALA B N 1
ATOM 3262 C CA . ALA B 1 176 ? 14.453 10.812 0.858 1 98.31 176 ALA B CA 1
ATOM 3263 C C . ALA B 1 176 ? 15.164 12.078 0.39 1 98.31 176 ALA B C 1
ATOM 3265 O O . ALA B 1 176 ? 16.266 12.008 -0.175 1 98.31 176 ALA B O 1
ATOM 3266 N N . ILE B 1 177 ? 14.539 13.227 0.641 1 98.06 177 ILE B N 1
ATOM 3267 C CA . ILE B 1 177 ? 15.078 14.508 0.211 1 98.06 177 ILE B CA 1
ATOM 3268 C C . ILE B 1 177 ? 16.453 14.719 0.831 1 98.06 177 ILE B C 1
ATOM 3270 O O . ILE B 1 177 ? 17.359 15.234 0.174 1 98.06 177 ILE B O 1
ATOM 3274 N N . HIS B 1 178 ? 16.672 14.148 1.981 1 97.19 178 HIS B N 1
ATOM 3275 C CA . HIS B 1 178 ? 17.891 14.492 2.703 1 97.19 178 HIS B CA 1
ATOM 3276 C C . HIS B 1 178 ? 18.891 13.352 2.67 1 97.19 178 HIS B C 1
ATOM 3278 O O . HIS B 1 178 ? 20.078 13.562 2.889 1 97.19 178 HIS B O 1
ATOM 3284 N N . HIS B 1 179 ? 18.422 12.086 2.375 1 97.5 179 HIS B N 1
ATOM 3285 C CA . HIS B 1 179 ? 19.359 11.008 2.666 1 97.5 179 HIS B CA 1
ATOM 3286 C C . HIS B 1 179 ? 19.422 10.008 1.515 1 97.5 179 HIS B C 1
ATOM 3288 O O . HIS B 1 179 ? 20.359 9.219 1.425 1 97.5 179 HIS B O 1
ATOM 3294 N N . LEU B 1 180 ? 18.438 10.023 0.569 1 98.38 180 LEU B N 1
ATOM 3295 C CA . LEU B 1 180 ? 18.359 8.836 -0.282 1 98.38 180 LEU B CA 1
ATOM 3296 C C . LEU B 1 180 ? 18.703 9.188 -1.729 1 98.38 180 LEU B C 1
ATOM 3298 O O . LEU B 1 180 ? 18.812 8.297 -2.576 1 98.38 180 LEU B O 1
ATOM 3302 N N . LEU B 1 181 ? 18.828 10.469 -1.996 1 98.56 181 LEU B N 1
ATOM 3303 C CA . LEU B 1 181 ? 19.109 10.883 -3.367 1 98.56 181 LEU B CA 1
ATOM 3304 C C . LEU B 1 181 ? 20.578 11.25 -3.535 1 98.56 181 LEU B C 1
ATOM 3306 O O . LEU B 1 181 ? 21.281 11.508 -2.551 1 98.56 181 LEU B O 1
ATOM 3310 N N . PRO B 1 182 ? 21.047 11.25 -4.797 1 96.94 182 PRO B N 1
ATOM 3311 C CA . PRO B 1 182 ? 22.453 11.633 -5.008 1 96.94 182 PRO B CA 1
ATOM 3312 C C . PRO B 1 182 ? 22.766 13.031 -4.484 1 96.94 182 PRO B C 1
ATOM 3314 O O . PRO B 1 182 ? 21.922 13.914 -4.527 1 96.94 182 PRO B O 1
ATOM 3317 N N . GLU B 1 183 ? 23.984 13.242 -4.047 1 92.19 183 GLU B N 1
ATOM 3318 C CA . GLU B 1 183 ? 24.422 14.492 -3.43 1 92.19 183 GLU B CA 1
ATOM 3319 C C . GLU B 1 183 ? 24.172 15.68 -4.355 1 92.19 183 GLU B C 1
ATOM 3321 O O . GLU B 1 183 ? 23.844 16.766 -3.895 1 92.19 183 GLU B O 1
ATOM 3326 N N . ASN B 1 184 ? 24.203 15.508 -5.637 1 93.31 184 ASN B N 1
ATOM 3327 C CA . ASN B 1 184 ? 24.078 16.625 -6.574 1 93.31 184 ASN B CA 1
ATOM 3328 C C . ASN B 1 184 ? 22.641 16.797 -7.043 1 93.31 184 ASN B C 1
ATOM 3330 O O . ASN B 1 184 ? 22.359 17.672 -7.863 1 93.31 184 ASN B O 1
ATOM 3334 N N . PHE B 1 185 ? 21.797 16 -6.461 1 96.94 185 PHE B N 1
ATOM 3335 C CA . PHE B 1 185 ? 20.406 16.109 -6.879 1 96.94 185 PHE B CA 1
ATOM 3336 C C . PHE B 1 185 ? 19.656 17.109 -6.004 1 96.94 185 PHE B C 1
ATOM 3338 O O . PHE B 1 185 ? 19.625 16.969 -4.781 1 96.94 185 PHE B O 1
ATOM 3345 N N . ASN B 1 186 ? 19.094 18.109 -6.586 1 97.62 186 ASN B N 1
ATOM 3346 C CA . ASN B 1 186 ? 18.375 19.156 -5.875 1 97.62 186 ASN B CA 1
ATOM 3347 C C . ASN B 1 186 ? 16.859 19.047 -6.074 1 97.62 186 ASN B C 1
ATOM 3349 O O . ASN B 1 186 ? 16.344 19.453 -7.109 1 97.62 186 ASN B O 1
ATOM 3353 N N . VAL B 1 187 ? 16.141 18.625 -5.102 1 98.38 187 VAL B N 1
ATOM 3354 C CA . VAL B 1 187 ? 14.711 18.344 -5.184 1 98.38 187 VAL B CA 1
ATOM 3355 C C . VAL B 1 187 ? 13.945 19.641 -5.43 1 98.38 187 VAL B C 1
ATOM 3357 O O . VAL B 1 187 ? 12.984 19.672 -6.207 1 98.38 187 VAL B O 1
ATOM 3360 N N . GLU B 1 188 ? 14.297 20.75 -4.773 1 98.06 188 GLU B N 1
ATOM 3361 C CA . GLU B 1 188 ? 13.609 22.016 -4.949 1 98.06 188 GLU B CA 1
ATOM 3362 C C . GLU B 1 188 ? 13.688 22.5 -6.398 1 98.06 188 GLU B C 1
ATOM 3364 O O . GLU B 1 188 ? 12.727 23.078 -6.914 1 98.06 188 GLU B O 1
ATOM 3369 N N . ARG B 1 189 ? 14.766 22.297 -6.984 1 98.38 189 ARG B N 1
ATOM 3370 C CA . ARG B 1 189 ? 14.953 22.703 -8.375 1 98.38 189 ARG B CA 1
ATOM 3371 C C . ARG B 1 189 ? 14.227 21.766 -9.328 1 98.38 189 ARG B C 1
ATOM 3373 O O . ARG B 1 189 ? 13.547 22.219 -10.25 1 98.38 189 ARG B O 1
ATOM 3380 N N . GLU B 1 190 ? 14.383 20.406 -9.156 1 98.62 190 GLU B N 1
ATOM 3381 C CA . GLU B 1 190 ? 13.875 19.422 -10.094 1 98.62 190 GLU B CA 1
ATOM 3382 C C . GLU B 1 190 ? 12.375 19.203 -9.922 1 98.62 190 GLU B C 1
ATOM 3384 O O . GLU B 1 190 ? 11.672 18.875 -10.875 1 98.62 190 GLU B O 1
ATOM 3389 N N . PHE B 1 191 ? 11.906 19.328 -8.664 1 98.81 191 PHE B N 1
ATOM 3390 C CA . PHE B 1 191 ? 10.5 19.125 -8.336 1 98.81 191 PHE B CA 1
ATOM 3391 C C . PHE B 1 191 ? 9.977 20.25 -7.465 1 98.81 191 PHE B C 1
ATOM 3393 O O . PHE B 1 191 ? 9.594 20.031 -6.312 1 98.81 191 PHE B O 1
ATOM 3400 N N . PRO B 1 192 ? 9.797 21.453 -8.016 1 98.81 192 PRO B N 1
ATOM 3401 C CA . PRO B 1 192 ? 9.477 22.641 -7.211 1 98.81 192 PRO B CA 1
ATOM 3402 C C . PRO B 1 192 ? 8.094 22.562 -6.57 1 98.81 192 PRO B C 1
ATOM 3404 O O . PRO B 1 192 ? 7.895 23.062 -5.457 1 98.81 192 PRO B O 1
ATOM 3407 N N . HIS B 1 193 ? 7.062 21.969 -7.238 1 98.88 193 HIS B N 1
ATOM 3408 C CA . HIS B 1 193 ? 5.719 21.906 -6.68 1 98.88 193 HIS B CA 1
ATOM 3409 C C . HIS B 1 193 ? 5.652 20.906 -5.527 1 98.88 193 HIS B C 1
ATOM 3411 O O . HIS B 1 193 ? 4.965 21.141 -4.535 1 98.88 193 HIS B O 1
ATOM 3417 N N . LEU B 1 194 ? 6.383 19.812 -5.688 1 98.88 194 LEU B N 1
ATOM 3418 C CA . LEU B 1 194 ? 6.5 18.859 -4.586 1 98.88 194 LEU B CA 1
ATOM 3419 C C . LEU B 1 194 ? 7.195 19.5 -3.389 1 98.88 194 LEU B C 1
ATOM 3421 O O . LEU B 1 194 ? 6.754 19.328 -2.248 1 98.88 194 LEU B O 1
ATOM 3425 N N . ALA B 1 195 ? 8.297 20.203 -3.697 1 98.75 195 ALA B N 1
ATOM 3426 C CA . ALA B 1 195 ? 9.07 20.828 -2.631 1 98.75 195 ALA B CA 1
ATOM 3427 C C . ALA B 1 195 ? 8.227 21.844 -1.873 1 98.75 195 ALA B C 1
ATOM 3429 O O . ALA B 1 195 ? 8.266 21.906 -0.642 1 98.75 195 ALA B O 1
ATOM 3430 N N . ALA B 1 196 ? 7.469 22.625 -2.566 1 98.81 196 ALA B N 1
ATOM 3431 C CA . ALA B 1 196 ? 6.609 23.625 -1.941 1 98.81 196 ALA B CA 1
ATOM 3432 C C . ALA B 1 196 ? 5.527 22.969 -1.094 1 98.81 196 ALA B C 1
ATOM 3434 O O . ALA B 1 196 ? 5.246 23.406 0.022 1 98.81 196 ALA B O 1
ATOM 3435 N N . TRP B 1 197 ? 4.895 21.953 -1.62 1 98.81 197 TRP B N 1
ATOM 3436 C CA . TRP B 1 197 ? 3.879 21.172 -0.917 1 98.81 197 TRP B CA 1
ATOM 3437 C C . TRP B 1 197 ? 4.449 20.562 0.355 1 98.81 197 TRP B C 1
ATOM 3439 O O . TRP B 1 197 ? 3.84 20.641 1.424 1 98.81 197 TRP B O 1
ATOM 3449 N N . HIS B 1 198 ? 5.621 20 0.243 1 98.88 198 HIS B N 1
ATOM 3450 C CA . HIS B 1 198 ? 6.273 19.391 1.398 1 98.88 198 HIS B CA 1
ATOM 3451 C C . HIS B 1 198 ? 6.621 20.438 2.449 1 98.88 198 HIS B C 1
ATOM 3453 O O . HIS B 1 198 ? 6.469 20.203 3.648 1 98.88 198 HIS B O 1
ATOM 3459 N N . ALA B 1 199 ? 7.09 21.562 2.02 1 98.75 199 ALA B N 1
ATOM 3460 C CA . ALA B 1 199 ? 7.418 22.641 2.947 1 98.75 199 ALA B CA 1
ATOM 3461 C C . ALA B 1 199 ? 6.184 23.094 3.723 1 98.75 199 ALA B C 1
ATOM 3463 O O . ALA B 1 199 ? 6.27 23.391 4.914 1 98.75 199 ALA B O 1
ATOM 3464 N N . LYS B 1 200 ? 5.047 23.172 3.072 1 98.62 200 LYS B N 1
ATOM 3465 C CA . LYS B 1 200 ? 3.795 23.516 3.738 1 98.62 200 LYS B CA 1
ATOM 3466 C C . LYS B 1 200 ? 3.434 22.484 4.805 1 98.62 200 LYS B C 1
ATOM 3468 O O . LYS B 1 200 ? 2.969 22.844 5.887 1 98.62 200 LYS B O 1
ATOM 3473 N N . LEU B 1 201 ? 3.613 21.281 4.457 1 98.75 201 LEU B N 1
ATOM 3474 C CA . LEU B 1 201 ? 3.344 20.219 5.422 1 98.75 201 LEU B CA 1
ATOM 3475 C C . LEU B 1 201 ? 4.273 20.328 6.625 1 98.75 201 LEU B C 1
ATOM 3477 O O . LEU B 1 201 ? 3.82 20.25 7.77 1 98.75 201 LEU B O 1
ATOM 3481 N N . MET B 1 202 ? 5.535 20.562 6.359 1 98.5 202 MET B N 1
ATOM 3482 C CA . MET B 1 202 ? 6.551 20.609 7.406 1 98.5 202 MET B CA 1
ATOM 3483 C C . MET B 1 202 ? 6.316 21.797 8.336 1 98.5 202 MET B C 1
ATOM 3485 O O . MET B 1 202 ? 6.715 21.766 9.5 1 98.5 202 MET B O 1
ATOM 3489 N N . ALA B 1 203 ? 5.664 22.797 7.883 1 98.56 203 ALA B N 1
ATOM 3490 C CA . ALA B 1 203 ? 5.453 24.031 8.648 1 98.56 203 ALA B CA 1
ATOM 3491 C C . ALA B 1 203 ? 4.297 23.875 9.625 1 98.56 203 ALA B C 1
ATOM 3493 O O . ALA B 1 203 ? 4.117 24.703 10.523 1 98.56 203 ALA B O 1
ATOM 3494 N N . ARG B 1 204 ? 3.506 22.859 9.469 1 98.5 204 ARG B N 1
ATOM 3495 C CA . ARG B 1 204 ? 2.367 22.672 10.367 1 98.5 204 ARG B CA 1
ATOM 3496 C C . ARG B 1 204 ? 2.834 22.359 11.781 1 98.5 204 ARG B C 1
ATOM 3498 O O . ARG B 1 204 ? 3.729 21.531 11.984 1 98.5 204 ARG B O 1
ATOM 3505 N N . PRO B 1 205 ? 2.189 22.906 12.781 1 98.56 205 PRO B N 1
ATOM 3506 C CA . PRO B 1 205 ? 2.6 22.703 14.172 1 98.56 205 PRO B CA 1
ATOM 3507 C C . PRO B 1 205 ? 2.59 21.219 14.578 1 98.56 205 PRO B C 1
ATOM 3509 O O . PRO B 1 205 ? 3.506 20.766 15.258 1 98.56 205 PRO B O 1
ATOM 3512 N N . ALA B 1 206 ? 1.617 20.5 14.18 1 98.5 206 ALA B N 1
ATOM 3513 C CA . ALA B 1 206 ? 1.52 19.078 14.523 1 98.5 206 ALA B CA 1
ATOM 3514 C C . ALA B 1 206 ? 2.693 18.297 13.945 1 98.5 206 ALA B C 1
ATOM 3516 O O . ALA B 1 206 ? 3.186 17.359 14.57 1 98.5 206 ALA B O 1
ATOM 3517 N N . VAL B 1 207 ? 3.141 18.656 12.742 1 98.25 207 VAL B N 1
ATOM 3518 C CA . VAL B 1 207 ? 4.27 17.984 12.094 1 98.25 207 VAL B CA 1
ATOM 3519 C C . VAL B 1 207 ? 5.559 18.328 12.836 1 98.25 207 VAL B C 1
ATOM 3521 O O . VAL B 1 207 ? 6.371 17.438 13.117 1 98.25 207 VAL B O 1
ATOM 3524 N N . GLN B 1 208 ? 5.715 19.547 13.18 1 98.25 208 GLN B N 1
ATOM 3525 C CA . GLN B 1 208 ? 6.883 19.969 13.945 1 98.25 208 GLN B CA 1
ATOM 3526 C C . GLN B 1 208 ? 6.949 19.25 15.289 1 98.25 208 GLN B C 1
ATOM 3528 O O . GLN B 1 208 ? 8.023 18.797 15.703 1 98.25 208 GLN B O 1
ATOM 3533 N N . TYR B 1 209 ? 5.832 19.172 15.906 1 97.25 209 TYR B N 1
ATOM 3534 C CA . TYR B 1 209 ? 5.777 18.438 17.172 1 97.25 209 TYR B CA 1
ATOM 3535 C C . TYR B 1 209 ? 6.215 16.984 16.969 1 97.25 209 TYR B C 1
ATOM 3537 O O . TYR B 1 209 ? 7.023 16.469 17.734 1 97.25 209 TYR B O 1
ATOM 3545 N N . ALA B 1 210 ? 5.668 16.328 15.953 1 96.38 210 ALA B N 1
ATOM 3546 C CA . ALA B 1 210 ? 5.945 14.914 15.711 1 96.38 210 ALA B CA 1
ATOM 3547 C C . ALA B 1 210 ? 7.43 14.688 15.438 1 96.38 210 ALA B C 1
ATOM 3549 O O . ALA B 1 210 ? 8.008 13.703 15.906 1 96.38 210 ALA B O 1
ATOM 3550 N N . PHE B 1 211 ? 8.047 15.57 14.672 1 95.69 211 PHE B N 1
ATOM 3551 C CA . PHE B 1 211 ? 9.477 15.445 14.391 1 95.69 211 PHE B CA 1
ATOM 3552 C C . PHE B 1 211 ? 10.297 15.617 15.664 1 95.69 211 PHE B C 1
ATOM 3554 O O . PHE B 1 211 ? 11.258 14.883 15.898 1 95.69 211 PHE B O 1
ATOM 3561 N N . LYS B 1 212 ? 9.906 16.578 16.453 1 95.12 212 LYS B N 1
ATOM 3562 C CA . LYS B 1 212 ? 10.602 16.766 17.719 1 95.12 212 LYS B CA 1
ATOM 3563 C C . LYS B 1 212 ? 10.438 15.547 18.625 1 95.12 212 LYS B C 1
ATOM 3565 O O . LYS B 1 212 ? 11.398 15.109 19.266 1 95.12 212 LYS B O 1
ATOM 3570 N N . HIS B 1 213 ? 9.203 15.055 18.672 1 93.19 213 HIS B N 1
ATOM 3571 C CA . HIS B 1 213 ? 8.906 13.867 19.469 1 93.19 213 HIS B CA 1
ATOM 3572 C C . HIS B 1 213 ? 9.758 12.688 19.016 1 93.19 213 HIS B C 1
ATOM 3574 O O . HIS B 1 213 ? 10.289 11.945 19.844 1 93.19 213 HIS B O 1
ATOM 3580 N N . MET B 1 214 ? 9.898 12.492 17.734 1 89.75 214 MET B N 1
ATOM 3581 C CA . MET B 1 214 ? 10.711 11.422 17.172 1 89.75 214 MET B CA 1
ATOM 3582 C C . MET B 1 214 ? 12.18 11.586 17.562 1 89.75 214 MET B C 1
ATOM 3584 O O . MET B 1 214 ? 12.852 10.602 17.891 1 89.75 214 MET B O 1
ATOM 3588 N N . ASP B 1 215 ? 12.641 12.805 17.531 1 89.56 215 ASP B N 1
ATOM 3589 C CA . ASP B 1 215 ? 14.023 13.094 17.906 1 89.56 215 ASP B CA 1
ATOM 3590 C C . ASP B 1 215 ? 14.289 12.75 19.359 1 89.56 215 ASP B C 1
ATOM 3592 O O . ASP B 1 215 ? 15.391 12.312 19.719 1 89.56 215 ASP B O 1
ATOM 3596 N N . GLU B 1 216 ? 13.273 12.891 20.125 1 89.44 216 GLU B N 1
ATOM 3597 C CA . GLU B 1 216 ? 13.414 12.617 21.562 1 89.44 216 GLU B CA 1
ATOM 3598 C C . GLU B 1 216 ? 13.438 11.117 21.828 1 89.44 216 GLU B C 1
ATOM 3600 O O . GLU B 1 216 ? 13.953 10.68 22.859 1 89.44 216 GLU B O 1
ATOM 3605 N N . LEU B 1 217 ? 12.828 10.344 20.938 1 83.88 217 LEU B N 1
ATOM 3606 C CA . LEU B 1 217 ? 12.82 8.898 21.094 1 83.88 217 LEU B CA 1
ATOM 3607 C C . LEU B 1 217 ? 14.125 8.289 20.594 1 83.88 217 LEU B C 1
ATOM 3609 O O . LEU B 1 217 ? 14.484 7.172 20.969 1 83.88 217 LEU B O 1
ATOM 3613 N N . ASP B 1 218 ? 14.789 8.914 19.562 1 74.62 218 ASP B N 1
ATOM 3614 C CA . ASP B 1 218 ? 16.031 8.414 18.984 1 74.62 218 ASP B CA 1
ATOM 3615 C C . ASP B 1 218 ? 17.203 8.625 19.938 1 74.62 218 ASP B C 1
ATOM 3617 O O . ASP B 1 218 ? 18.094 7.773 20.047 1 74.62 218 ASP B O 1
#

Secondary structure (DSSP, 8-state):
---SEEEEEESS-SSSHHHHHHHHHHT--EEEEEE-TTTTGGGSHHHHTT-TT--S-EEEEGGGTTEEEESHHHHHHHHHHHH-TT-SS---SHHHHHHHHHHHHHIIIIIHHHHHHHHHHHHTSSS--HHHHHHHHHHHHHHHHHHHHHHTS-SSSSTTS--HHHHTTHHHHHHHHHHTS-TT--HHHH-HHHHHHHHHHHTSHHHHHHHHHHHHH-/---SEEEEEESS-SSSHHHHHHHHHHT--EEEEEE-TTTTGGGSHHHHTT-TT--S-EEEEGGGTTEEEESHHHHHHHHHHHH-TT-SS---SHHHHHHHHHHHHHIIIIIHHHHHHHHHHHHTSSS--HHHHHHHHHHHHHHHHHHHHHHTS-SSSSTTS--HHHHTTHHHHHHIIIIIS-TT--HHHH-HHHHHHHHHHHTSHHHHHHHHHHHHH-

Solvent-accessible surface area (backbone atoms only — not comparable to full-atom values): 23506 Å² total; per-residue (Å²): 128,83,50,48,28,35,38,35,41,48,48,69,74,62,56,44,48,45,49,48,21,52,35,50,70,68,67,55,64,61,40,77,45,76,40,49,68,92,76,42,46,44,66,34,69,76,46,28,74,73,31,66,80,38,61,74,26,37,38,36,29,58,78,57,84,54,40,65,39,36,48,50,66,37,36,47,51,50,49,44,73,72,66,39,84,80,43,71,46,53,72,85,49,66,72,42,42,53,47,34,43,21,43,43,48,44,40,38,35,46,51,49,44,45,54,50,49,36,49,39,44,69,73,65,44,94,56,86,48,68,74,60,45,50,52,34,37,52,49,50,51,50,54,49,47,39,50,15,59,55,37,66,78,36,86,36,85,42,69,96,43,70,27,57,50,49,49,67,46,49,50,59,50,56,48,37,78,74,68,56,53,61,90,87,61,52,57,57,78,78,29,46,41,36,41,51,47,48,51,57,52,56,67,35,67,36,42,46,49,30,55,52,52,46,61,71,56,92,128,82,50,47,27,36,40,35,42,49,48,68,72,60,55,43,50,46,49,49,21,51,34,51,70,68,69,54,65,62,40,78,45,76,40,49,68,93,76,40,47,43,65,33,71,74,46,27,74,71,29,66,80,38,62,73,25,38,38,36,31,58,78,56,85,54,41,66,40,37,49,49,66,37,37,48,50,50,50,43,73,71,66,38,82,79,43,71,46,54,70,85,49,69,72,41,44,52,46,34,44,20,43,44,47,44,41,38,35,46,50,48,45,45,54,50,47,35,49,37,45,70,73,65,47,95,56,86,49,68,74,58,44,50,51,32,38,50,48,51,51,50,53,48,46,39,49,16,59,56,36,68,76,34,87,35,85,41,69,95,43,71,29,56,50,51,50,66,46,49,51,59,48,54,49,36,76,74,67,58,53,62,91,86,60,54,58,57,77,79,30,45,40,38,41,52,46,49,52,57,53,55,65,34,66,38,42,46,48,31,54,52,53,44,60,72,53,92